Protein 4F3R (pdb70)

Foldseek 3Di:
DFEEEEEDQCLPPWPQSVVQCVVCVVVHQAYEYEHEPPVDPVVRQVLVCVVDPPPRYHYDYDDDDPLVVCVVVRGQEYEDEAQDPVRCVVVVVVQVNCVVPVSHHYDYDYRDDPLSPPDSVCVVQVVVPHQSPVIHPPSVSVVD/DAEEEEEDQPLPPKPQNVVQCVVCVVVHQAYEYEHEHPVHGVVRQVLVPVQDDDPRYHYYYHDPDPLVVCVVVRGQEYEDEDQDPVVCVVVVVVQCNCVVPVSHHYDYDYGDDVQSPPDSVCLVCLVVPHQCPVIHPPSSSVVSVD/DFEEEEEDQPLPPWVLNVVQCVVCVVVHQAYEYEHEHVVPVVRQVLVCVVPPDPRYHYDYDDDDPLVVCVVVRGQEYEDEALDPVSCVVVVVVQCNCVVPVSHHYDYDYRDPPQSPDDSVCVVCLVVPHQCPVIHDPSVSVVSD

B-factor: mean 43.05, std 13.88, range [17.51, 96.28]

CATH classification: 3.40.50.620

Secondary structure (DSSP, 8-state):
--EEEEEE--TT--HHHHHHHHHHGGG-SEEEEEE-----HHHHHHHHHHH---TTEEEEE--S-HHHHHHHTT--EEEEEE-SHHHHHHHHHHH--TTT-TT-EEEEEEPPGGGSS-----HHHHHTT---TTTS-HHHHHH-/--EEEEEE--TT--HHHHHHHHHHGGG-SEEEEEEPP---HHHHHHHHHHH---TTEEEEE--S-HHHHHHHTT--EEEEEE-SHHHHHHHHHHH--TTT-TT-EEEEEEPPTTTTT-----HHHHHTT---TTTS-HHHHHHHH-/--EEEEEE--TT--HHHHHHHHHHGGG-SEEEEEE----HHHHHHHHHHH---TTEEEEE--S-HHHHHHHTT--EEEEEE-SHHHHHHHHHHH--TTT-TT-EEEEEEPPTTTTT-----HHHHHTT---TTTS-HHHHHHH-

Solvent-accessible surface area: 24104 Å² total

Organism: Coxiella burnetii (strain RSA 493 / Nine Mile phase I) (NCBI:txid227377)

Nearest PDB structures (foldseek):
  4f3r-assembly3_C  TM=9.931E-01  e=5.057E-27  Coxiella burnetii RSA 493
  4f3r-assembly2_B  TM=9.962E-01  e=3.789E-26  Coxiella burnetii RSA 493
  3nd5-assembly1_B  TM=9.608E-01  e=3.684E-16  Enterococcus faecalis
  6g6v-assembly1_A  TM=9.566E-01  e=4.076E-15  Mycobacterium tuberculosis H37Rv
  6qmg-assembly1_A  TM=9.393E-01  e=3.606E-13  Mycobacterium tuberculosis H37Rv

InterPro domains:
  IPR001980 Phosphopantetheine adenylyltransferase [MF_00151] (3-158)
  IPR001980 Phosphopantetheine adenylyltransferase [PR01020] (3-21)
  IPR001980 Phosphopantetheine adenylyltransferase [PR01020] (21-42)
  IPR001980 Phosphopantetheine adenylyltransferase [PR01020] (85-101)
  IPR001980 Phosphopantetheine adenylyltransferase [PR01020] (112-134)
  IPR001980 Phosphopantetheine adenylyltransferase [TIGR01510] (4-156)
  IPR001980 Phosphopantetheine adenylyltransferase [cd02163] (4-155)
  IPR004821 Cytidyltransferase-like domain [PF01467] (6-133)
  IPR004821 Cytidyltransferase-like domain [TIGR00125] (4-60)
  IPR014729 Rossmann-like alpha/beta/alpha sandwich fold [G3DSA:3.40.50.620] (1-159)

Sequence (434 aa):
KPIAIYPGTFDPLTNGHVDIIERALPLFNKIIVACCAPTLKLEERVNLIADVLTDERVEVLPLTGLLVDFAKTHQANFILRGLRAVSDFDYEFQLAHNYQLSPEIETIFLPAREGYSYVSGTVREIVTLGGDVSPFVPPLVARHLKPIAIYPGTFDPLTNGHVDIIERALPLFNKIIVACCAPTLKLEERVNLIADVLTDERVEVLPLTGLLVDFAKTHQANFILRGLRAVSDFDYEFQLAHNYQLSPEIETIFLPAREGYSYVSGTVREIVTLGGDVSPFVPPLVARHLQKKPIAIYPGTFDPLTNGHVDIIERALPLFNKIIVACCAPTKLEERVNLIADVLTDERVEVLPLTGLLVDFAKTHQANFILRGLRAVSDFDYEFQLAHNYQLSPEIETIFLPAREGYSYVSGTVREIVTLGGDVSPFVPPLVARHLQ

Structure (mmCIF, N/CA/C/O backbone):
data_4F3R
#
_entry.id   4F3R
#
_cell.length_a   103.965
_cell.length_b   103.965
_cell.length_c   89.862
_cell.angle_alpha   90.00
_cell.angle_beta   90.00
_cell.angle_gamma   120.00
#
_symmetry.space_group_name_H-M   'P 3 2 1'
#
loop_
_entity.id
_entity.type
_entity.pdbx_description
1 polymer 'Phosphopantetheine adenylyltransferase'
2 non-polymer 'CALCIUM ION'
3 water water
#
loop_
_atom_site.group_PDB
_atom_site.id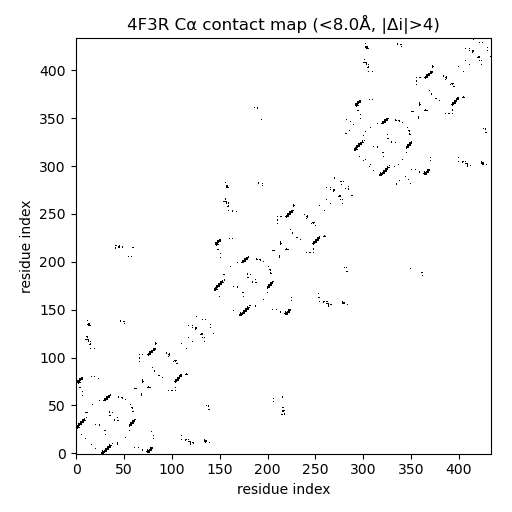
_atom_site.type_symbol
_atom_site.label_atom_id
_atom_site.label_alt_id
_atom_site.label_comp_id
_atom_site.label_asym_id
_atom_site.label_entity_id
_atom_site.label_seq_id
_atom_site.pdbx_PDB_ins_code
_atom_site.Cartn_x
_atom_site.Cartn_y
_atom_site.Cartn_z
_atom_site.occupancy
_atom_site.B_iso_or_equiv
_atom_site.auth_seq_id
_atom_site.auth_comp_id
_atom_site.auth_asym_id
_atom_site.auth_atom_id
_atom_site.pdbx_PDB_model_num
ATOM 1 N N . LYS A 1 5 ? 21.483 9.896 5.367 1.00 52.32 2 LYS A N 1
ATOM 2 C CA . LYS A 1 5 ? 22.610 10.880 5.411 1.00 49.97 2 LYS A CA 1
ATOM 3 C C . LYS A 1 5 ? 23.570 10.585 6.580 1.00 47.56 2 LYS A C 1
ATOM 4 O O . LYS A 1 5 ? 23.162 10.034 7.604 1.00 49.40 2 LYS A O 1
ATOM 10 N N . PRO A 1 6 ? 24.847 10.941 6.426 1.00 44.64 3 PRO A N 1
ATOM 11 C CA . PRO A 1 6 ? 25.802 10.713 7.504 1.00 42.81 3 PRO A CA 1
ATOM 12 C C . PRO A 1 6 ? 25.702 11.745 8.626 1.00 40.35 3 PRO A C 1
ATOM 13 O O . PRO A 1 6 ? 24.896 12.676 8.560 1.00 39.77 3 PRO A O 1
ATOM 17 N N . ILE A 1 7 ? 26.509 11.545 9.658 1.00 38.97 4 ILE A N 1
ATOM 18 C CA . ILE A 1 7 ? 26.577 12.452 10.796 1.00 37.29 4 ILE A CA 1
ATOM 19 C C . ILE A 1 7 ? 27.975 13.046 10.857 1.00 34.92 4 ILE A C 1
ATOM 20 O O . ILE A 1 7 ? 28.961 12.338 10.643 1.00 34.18 4 ILE A O 1
ATOM 25 N N . ALA A 1 8 ? 28.050 14.338 11.163 1.00 33.28 5 ALA A N 1
ATOM 26 C CA . ALA A 1 8 ? 29.326 15.037 11.237 1.00 32.27 5 ALA A CA 1
ATOM 27 C C . ALA A 1 8 ? 29.572 15.562 12.636 1.00 31.97 5 ALA A C 1
ATOM 28 O O . ALA A 1 8 ? 28.621 15.851 13.370 1.00 32.37 5 ALA A O 1
ATOM 30 N N . ILE A 1 9 ? 30.849 15.654 13.002 1.00 31.22 6 ILE A N 1
ATOM 31 C CA . ILE A 1 9 ? 31.264 16.334 14.215 1.00 31.16 6 ILE A CA 1
ATOM 32 C C . ILE A 1 9 ? 31.896 17.660 13.806 1.00 29.92 6 ILE A C 1
ATOM 33 O O . ILE A 1 9 ? 32.749 17.690 12.923 1.00 29.50 6 ILE A O 1
ATOM 38 N N . TYR A 1 10 ? 31.485 18.739 14.456 1.00 29.48 7 TYR A N 1
ATOM 39 C CA . TYR A 1 10 ? 32.063 20.047 14.235 1.00 28.97 7 TYR A CA 1
ATOM 40 C C . TYR A 1 10 ? 32.746 20.445 15.534 1.00 29.42 7 TYR A C 1
ATOM 41 O O . TYR A 1 10 ? 32.095 20.935 16.461 1.00 29.17 7 TYR A O 1
ATOM 50 N N . PRO A 1 11 ? 34.058 20.195 15.625 1.00 29.70 8 PRO A N 1
ATOM 51 C CA . PRO A 1 11 ? 34.777 20.476 16.851 1.00 30.53 8 PRO A CA 1
ATOM 52 C C . PRO A 1 11 ? 35.354 21.870 16.839 1.00 30.80 8 PRO A C 1
ATOM 53 O O . PRO A 1 11 ? 35.599 22.439 15.767 1.00 30.92 8 PRO A O 1
ATOM 57 N N . GLY A 1 12 ? 35.575 22.405 18.029 1.00 31.22 9 GLY A N 1
ATOM 58 C CA . GLY A 1 12 ? 36.191 23.710 18.185 1.00 31.55 9 GLY A CA 1
ATOM 59 C C . GLY A 1 12 ? 36.212 24.063 19.650 1.00 32.41 9 GLY A C 1
ATOM 60 O O . GLY A 1 12 ? 35.711 23.302 20.467 1.00 33.11 9 GLY A O 1
ATOM 61 N N . THR A 1 13 ? 36.815 25.198 19.981 1.00 33.22 10 THR A N 1
ATOM 62 C CA . THR A 1 13 ? 36.759 25.740 21.330 1.00 34.32 10 THR A CA 1
ATOM 63 C C . THR A 1 13 ? 35.549 26.685 21.497 1.00 33.94 10 THR A C 1
ATOM 64 O O . THR A 1 13 ? 34.994 26.803 22.591 1.00 34.78 10 THR A O 1
ATOM 68 N N . PHE A 1 14 ? 35.162 27.361 20.417 1.00 33.00 11 PHE A N 1
ATOM 69 C CA . PHE A 1 14 ? 34.002 28.244 20.415 1.00 33.15 11 PHE A CA 1
ATOM 70 C C . PHE A 1 14 ? 34.047 29.185 21.592 1.00 34.99 11 PHE A C 1
ATOM 71 O O . PHE A 1 14 ? 33.135 29.244 22.401 1.00 35.58 11 PHE A O 1
ATOM 79 N N . ASP A 1 15 ? 35.146 29.917 21.661 1.00 36.51 12 ASP A N 1
ATOM 80 C CA . ASP A 1 15 ? 35.505 30.713 22.805 1.00 38.70 12 ASP A CA 1
ATOM 81 C C . ASP A 1 15 ? 35.920 32.079 22.298 1.00 39.38 12 ASP A C 1
ATOM 82 O O . ASP A 1 15 ? 37.097 32.413 22.311 1.00 41.08 12 ASP A O 1
ATOM 87 N N . PRO A 1 16 ? 34.959 32.882 21.830 1.00 38.50 13 PRO A N 1
ATOM 88 C CA . PRO A 1 16 ? 33.528 32.682 21.765 1.00 36.98 13 PRO A CA 1
ATOM 89 C C . PRO A 1 16 ? 33.053 32.112 20.441 1.00 34.37 13 PRO A C 1
ATOM 90 O O . PRO A 1 16 ? 33.814 32.052 19.487 1.00 34.16 13 PRO A O 1
ATOM 94 N N . LEU A 1 17 ? 31.805 31.660 20.418 1.00 32.62 14 LEU A N 1
ATOM 95 C CA . LEU A 1 17 ? 31.112 31.318 19.192 1.00 31.10 14 LEU A CA 1
ATOM 96 C C . LEU A 1 17 ? 30.934 32.578 18.356 1.00 31.76 14 LEU A C 1
ATOM 97 O O . LEU A 1 17 ? 30.473 33.594 18.864 1.00 33.77 14 LEU A O 1
ATOM 102 N N . THR A 1 18 ? 31.326 32.510 17.087 1.00 30.93 15 THR A N 1
ATOM 103 C CA . THR A 1 18 ? 31.262 33.640 16.170 1.00 31.55 15 THR A CA 1
ATOM 104 C C . THR A 1 18 ? 30.214 33.370 15.125 1.00 30.94 15 THR A C 1
ATOM 105 O O . THR A 1 18 ? 29.738 32.253 14.977 1.00 29.69 15 THR A O 1
ATOM 109 N N . ASN A 1 19 ? 29.880 34.409 14.385 1.00 32.50 16 ASN A N 1
ATOM 110 C CA . ASN A 1 19 ? 28.993 34.287 13.243 1.00 32.83 16 ASN A CA 1
ATOM 111 C C . ASN A 1 19 ? 29.549 33.329 12.197 1.00 31.57 16 ASN A C 1
ATOM 112 O O . ASN A 1 19 ? 28.796 32.659 11.489 1.00 31.13 16 ASN A O 1
ATOM 117 N N . GLY A 1 20 ? 30.868 33.277 12.116 1.00 31.52 17 GLY A N 1
ATOM 118 C CA . GLY A 1 20 ? 31.564 32.397 11.192 1.00 30.95 17 GLY A CA 1
ATOM 119 C C . GLY A 1 20 ? 31.351 30.938 11.503 1.00 29.17 17 GLY A C 1
ATOM 120 O O . GLY A 1 20 ? 31.164 30.157 10.593 1.00 27.98 17 GLY A O 1
ATOM 121 N N . HIS A 1 21 ? 31.365 30.578 12.787 1.00 29.18 18 HIS A N 1
ATOM 122 C CA . HIS A 1 21 ? 31.062 29.200 13.202 1.00 28.53 18 HIS A CA 1
ATOM 123 C C . HIS A 1 21 ? 29.631 28.811 12.840 1.00 28.35 18 HIS A C 1
ATOM 124 O O . HIS A 1 21 ? 29.385 27.751 12.285 1.00 27.37 18 HIS A O 1
ATOM 131 N N . VAL A 1 22 ? 28.690 29.696 13.123 1.00 29.53 19 VAL A N 1
ATOM 132 C CA . VAL A 1 22 ? 27.299 29.438 12.815 1.00 29.99 19 VAL A CA 1
ATOM 133 C C . VAL A 1 22 ? 27.123 29.247 11.309 1.00 30.26 19 VAL A C 1
ATOM 134 O O . VAL A 1 22 ? 26.424 28.343 10.875 1.00 30.27 19 VAL A O 1
ATOM 138 N N . ASP A 1 23 ? 27.792 30.081 10.522 1.00 30.61 20 ASP A N 1
ATOM 139 C CA . ASP A 1 23 ? 27.664 30.043 9.079 1.00 31.15 20 ASP A CA 1
ATOM 140 C C . ASP A 1 23 ? 28.137 28.706 8.510 1.00 30.10 20 ASP A C 1
ATOM 141 O O . ASP A 1 23 ? 27.527 28.179 7.571 1.00 30.26 20 ASP A O 1
ATOM 146 N N . ILE A 1 24 ? 29.225 28.182 9.064 1.00 28.85 21 ILE A N 1
ATOM 147 C CA . ILE A 1 24 ? 29.781 26.923 8.604 1.00 28.38 21 ILE A CA 1
ATOM 148 C C . ILE A 1 24 ? 28.786 25.802 8.878 1.00 28.73 21 ILE A C 1
ATOM 149 O O . ILE A 1 24 ? 28.540 24.965 8.009 1.00 29.19 21 ILE A O 1
ATOM 154 N N . ILE A 1 25 ? 28.200 25.810 10.073 1.00 29.26 22 ILE A N 1
ATOM 155 C CA . ILE A 1 25 ? 27.214 24.808 10.462 1.00 29.77 22 ILE A CA 1
ATOM 156 C C . ILE A 1 25 ? 25.992 24.856 9.549 1.00 31.23 22 ILE A C 1
ATOM 157 O O . ILE A 1 25 ? 25.564 23.835 9.037 1.00 32.18 22 ILE A O 1
ATOM 162 N N . GLU A 1 26 ? 25.449 26.043 9.324 1.00 32.50 23 GLU A N 1
ATOM 163 C CA . GLU A 1 26 ? 24.236 26.189 8.520 1.00 34.40 23 GLU A CA 1
ATOM 164 C C . GLU A 1 26 ? 24.468 25.729 7.092 1.00 34.15 23 GLU A C 1
ATOM 165 O O . GLU A 1 26 ? 23.608 25.087 6.480 1.00 34.97 23 GLU A O 1
ATOM 171 N N . ARG A 1 27 ? 25.637 26.080 6.561 1.00 32.34 24 ARG A N 1
ATOM 172 C CA . ARG A 1 27 ? 25.997 25.704 5.214 1.00 31.99 24 ARG A CA 1
ATOM 173 C C . ARG A 1 27 ? 26.240 24.200 5.054 1.00 30.84 24 ARG A C 1
ATOM 174 O O . ARG A 1 27 ? 26.060 23.667 3.974 1.00 31.92 24 ARG A O 1
ATOM 182 N N . ALA A 1 28 ? 26.632 23.515 6.120 1.00 29.58 25 ALA A N 1
ATOM 183 C CA . ALA A 1 28 ? 26.962 22.088 6.027 1.00 28.78 25 ALA A CA 1
ATOM 184 C C . ALA A 1 28 ? 25.765 21.194 6.271 1.00 29.60 25 ALA A C 1
ATOM 185 O O . ALA A 1 28 ? 25.764 20.040 5.873 1.00 29.64 25 ALA A O 1
ATOM 187 N N . LEU A 1 29 ? 24.749 21.733 6.928 1.00 30.81 26 LEU A N 1
ATOM 188 C CA . LEU A 1 29 ? 23.598 20.940 7.366 1.00 32.55 26 LEU A CA 1
ATOM 189 C C . LEU A 1 29 ? 22.931 20.121 6.265 1.00 34.54 26 LEU A C 1
ATOM 190 O O . LEU A 1 29 ? 22.562 18.975 6.502 1.00 35.46 26 LEU A O 1
ATOM 195 N N . PRO A 1 30 ? 22.797 20.679 5.050 1.00 35.65 27 PRO 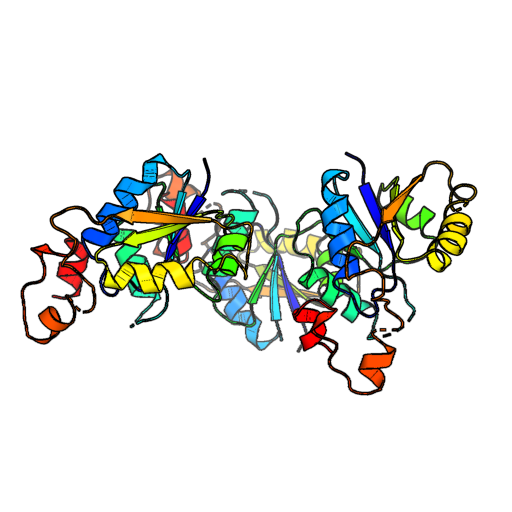A N 1
ATOM 196 C CA . PRO A 1 30 ? 22.123 19.879 4.019 1.00 37.90 27 PRO A CA 1
ATOM 197 C C . PRO A 1 30 ? 22.797 18.548 3.683 1.00 37.38 27 PRO A C 1
ATOM 198 O O . PRO A 1 30 ? 22.164 17.687 3.086 1.00 39.96 27 PRO A O 1
ATOM 202 N N . LEU A 1 31 ? 24.054 18.380 4.069 1.00 35.54 28 LEU A N 1
ATOM 203 C CA . LEU A 1 31 ? 24.801 17.156 3.778 1.00 35.64 28 LEU A CA 1
ATOM 204 C C . LEU A 1 31 ? 24.662 16.080 4.847 1.00 35.71 28 LEU A C 1
ATOM 205 O O . LEU A 1 31 ? 25.037 14.929 4.607 1.00 36.34 28 LEU A O 1
ATOM 210 N N . PHE A 1 32 ? 24.162 16.450 6.026 1.00 35.31 29 PHE A N 1
ATOM 211 C CA . PHE A 1 32 ? 24.217 15.563 7.187 1.00 35.54 29 PHE A CA 1
ATOM 212 C C . PHE A 1 32 ? 22.878 15.384 7.857 1.00 37.49 29 PHE A C 1
ATOM 213 O O . PHE A 1 32 ? 22.079 16.293 7.903 1.00 38.22 29 PHE A O 1
ATOM 221 N N . ASN A 1 33 ? 22.636 14.195 8.384 1.00 39.92 30 ASN A N 1
ATOM 222 C CA . ASN A 1 33 ? 21.426 13.957 9.170 1.00 42.47 30 ASN A CA 1
ATOM 223 C C . ASN A 1 33 ? 21.496 14.748 10.463 1.00 40.96 30 ASN A C 1
ATOM 224 O O . ASN A 1 33 ? 20.492 15.227 10.964 1.00 42.11 30 ASN A O 1
ATOM 229 N N . LYS A 1 34 ? 22.707 14.887 10.986 1.00 39.11 31 LYS A N 1
ATOM 230 C CA . LYS A 1 34 ? 22.935 15.556 12.249 1.00 38.23 31 LYS A CA 1
ATOM 231 C C . LYS A 1 34 ? 24.337 16.134 12.254 1.00 35.40 31 LYS A C 1
ATOM 232 O O . LYS A 1 34 ? 25.242 15.550 11.664 1.00 34.56 31 LYS A O 1
ATOM 238 N N . ILE A 1 35 ? 24.501 17.296 12.882 1.00 34.13 32 ILE A N 1
ATOM 239 C CA . ILE A 1 35 ? 25.824 17.842 13.193 1.00 32.23 32 ILE A CA 1
ATOM 240 C C . ILE A 1 35 ? 25.975 17.967 14.714 1.00 32.16 32 ILE A C 1
ATOM 241 O O . ILE A 1 35 ? 25.148 18.579 15.382 1.00 33.38 32 ILE A O 1
ATOM 246 N N . ILE A 1 36 ? 27.027 17.371 15.252 1.00 31.39 33 ILE A N 1
ATOM 247 C CA . ILE A 1 36 ? 27.302 17.430 16.665 1.00 31.61 33 ILE A CA 1
ATOM 248 C C . ILE A 1 36 ? 28.420 18.440 16.863 1.00 30.60 33 ILE A C 1
ATOM 249 O O . ILE A 1 36 ? 29.536 18.245 16.361 1.00 29.72 33 ILE A O 1
ATOM 254 N N . VAL A 1 37 ? 28.114 19.535 17.554 1.00 30.44 34 VAL A N 1
ATOM 255 C CA . VAL A 1 37 ? 29.100 20.575 17.784 1.00 29.66 34 VAL A CA 1
ATOM 256 C C . VAL A 1 37 ? 29.841 20.196 19.046 1.00 30.68 34 VAL A C 1
ATOM 257 O O . VAL A 1 37 ? 29.241 20.139 20.116 1.00 31.99 34 VAL A O 1
ATOM 261 N N . ALA A 1 38 ? 31.126 19.876 18.908 1.00 30.30 35 ALA A N 1
ATOM 262 C CA . ALA A 1 38 ? 31.911 19.339 20.015 1.00 31.68 35 ALA A CA 1
ATOM 263 C C . ALA A 1 38 ? 32.804 20.444 20.548 1.00 32.28 35 ALA A C 1
ATOM 264 O O . ALA A 1 38 ? 33.656 20.955 19.824 1.00 31.89 35 ALA A O 1
ATOM 266 N N . CYS A 1 39 ? 32.566 20.843 21.798 1.00 33.78 36 CYS A N 1
ATOM 267 C CA A CYS A 1 39 ? 33.290 21.958 22.401 0.50 34.46 36 CYS A CA 1
ATOM 268 C CA B CYS A 1 39 ? 33.285 21.953 22.427 0.50 34.61 36 CYS A CA 1
ATOM 269 C C . CYS A 1 39 ? 34.458 21.433 23.236 1.00 36.14 36 CYS A C 1
ATOM 270 O O . CYS A 1 39 ? 34.257 20.777 24.248 1.00 37.28 36 CYS A O 1
ATOM 275 N N . ALA A 1 40 ? 35.673 21.728 22.785 1.00 36.70 37 ALA A N 1
ATOM 276 C CA . ALA A 1 40 ? 36.889 21.327 23.476 1.00 39.08 37 ALA A CA 1
ATOM 277 C C . ALA A 1 40 ? 37.185 22.308 24.608 1.00 41.37 37 ALA A C 1
ATOM 278 O O . ALA A 1 40 ? 36.793 23.458 24.534 1.00 41.46 37 ALA A O 1
ATOM 280 N N . PRO A 1 41 ? 37.894 21.867 25.650 1.00 44.76 38 PRO A N 1
ATOM 281 C CA . PRO A 1 41 ? 38.294 22.807 26.686 1.00 47.64 38 PRO A CA 1
ATOM 282 C C . PRO A 1 41 ? 39.430 23.729 26.211 1.00 48.96 38 PRO A C 1
ATOM 283 O O . PRO A 1 41 ? 40.103 23.432 25.229 1.00 48.08 38 PRO A O 1
ATOM 287 N N . THR A 1 42 ? 39.603 24.861 26.880 1.00 51.80 39 THR A N 1
ATOM 288 C CA . THR A 1 42 ? 40.713 25.773 26.583 1.00 54.12 39 THR A CA 1
ATOM 289 C C . THR A 1 42 ? 41.852 25.536 27.585 1.00 57.44 39 THR A C 1
ATOM 290 O O . THR A 1 42 ? 42.907 24.993 27.237 1.00 58.95 39 THR A O 1
ATOM 294 N N . LEU A 1 49 ? 32.850 31.855 30.350 1.00 58.52 46 LEU A N 1
ATOM 295 C CA . LEU A 1 49 ? 34.148 31.324 29.927 1.00 57.69 46 LEU A CA 1
ATOM 296 C C . LEU A 1 49 ? 34.171 29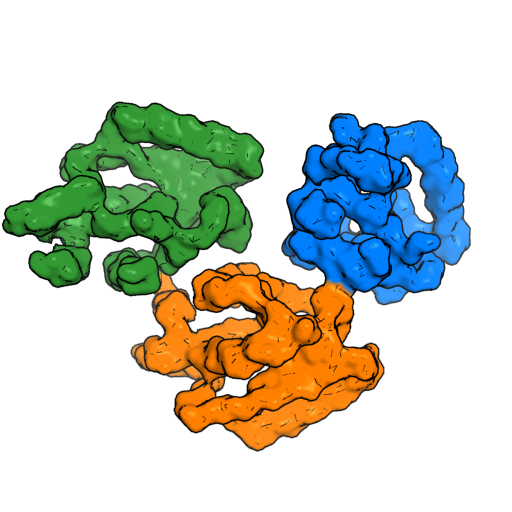.807 30.089 1.00 55.83 46 LEU A C 1
ATOM 297 O O . LEU A 1 49 ? 34.666 29.094 29.214 1.00 54.17 46 LEU A O 1
ATOM 302 N N . LYS A 1 50 ? 33.610 29.330 31.201 1.00 56.45 47 LYS A N 1
ATOM 303 C CA . LYS A 1 50 ? 33.617 27.905 31.567 1.00 55.45 47 LYS A CA 1
ATOM 304 C C . LYS A 1 50 ? 33.029 27.028 30.458 1.00 51.06 47 LYS A C 1
ATOM 305 O O . LYS A 1 50 ? 32.110 27.447 29.760 1.00 49.64 47 LYS A O 1
ATOM 311 N N . LEU A 1 51 ? 33.572 25.823 30.298 1.00 48.77 48 LEU A N 1
ATOM 312 C CA . LEU A 1 51 ? 33.094 24.857 29.298 1.00 45.54 48 LEU A CA 1
ATOM 313 C C . LEU A 1 51 ? 31.566 24.682 29.290 1.00 44.41 48 LEU A C 1
ATOM 314 O O . LEU A 1 51 ? 30.929 24.812 28.251 1.00 41.62 48 LEU A O 1
ATOM 319 N N . GLU A 1 52 ? 30.981 24.398 30.449 1.00 46.11 49 GLU A N 1
ATOM 320 C CA . GLU A 1 52 ? 29.537 24.148 30.520 1.00 46.40 49 GLU A CA 1
ATOM 321 C C . GLU A 1 52 ? 28.723 25.387 30.125 1.00 45.19 49 GLU A C 1
ATOM 322 O O . GLU A 1 52 ? 27.715 25.274 29.434 1.00 43.32 49 GLU A O 1
ATOM 328 N N . GLU A 1 53 ? 29.172 26.562 30.564 1.00 46.14 50 GLU A N 1
ATOM 329 C CA . GLU A 1 53 ? 28.572 27.831 30.150 1.00 45.95 50 GLU A CA 1
ATOM 330 C C . GLU A 1 53 ? 28.644 27.981 28.642 1.00 42.40 50 GLU A C 1
ATOM 331 O O . GLU A 1 53 ? 27.674 28.391 28.010 1.00 41.52 50 GLU A O 1
ATOM 337 N N . ARG A 1 54 ? 29.786 27.630 28.054 1.00 40.65 51 ARG A N 1
ATOM 338 C CA . ARG A 1 54 ? 29.958 27.790 26.609 1.00 38.17 51 ARG A CA 1
ATOM 339 C C . ARG A 1 54 ? 29.065 26.852 25.825 1.00 36.09 51 ARG A C 1
ATOM 340 O O . ARG A 1 54 ? 28.480 27.254 24.816 1.00 34.99 51 ARG A O 1
ATOM 348 N N . VAL A 1 55 ? 28.969 25.607 26.291 1.00 35.45 52 VAL A N 1
ATOM 349 C CA . VAL A 1 55 ? 28.096 24.599 25.684 1.00 33.97 52 VAL A CA 1
ATOM 350 C C . VAL A 1 55 ? 26.626 25.023 25.759 1.00 34.44 52 VAL A C 1
ATOM 351 O O . VAL A 1 55 ? 25.886 24.875 24.794 1.00 32.91 52 VAL A O 1
ATOM 355 N N . ASN A 1 56 ? 26.210 25.548 26.903 1.00 36.67 53 ASN A N 1
ATOM 356 C CA . ASN A 1 56 ? 24.845 26.087 27.055 1.00 38.33 53 ASN A CA 1
ATOM 357 C C . ASN A 1 56 ? 24.578 27.215 26.042 1.00 38.29 53 ASN A C 1
ATOM 358 O O . ASN A 1 56 ? 23.555 27.231 25.359 1.00 38.23 53 ASN A O 1
ATOM 363 N N . LEU A 1 57 ? 25.544 28.120 25.923 1.00 38.87 54 LEU A N 1
ATOM 364 C CA . LEU A 1 57 ? 25.415 29.303 25.084 1.00 39.19 54 LEU A CA 1
ATOM 365 C C . LEU A 1 57 ? 25.281 28.906 23.630 1.00 37.52 54 LEU A C 1
ATOM 366 O O . LEU A 1 57 ? 24.434 29.423 22.910 1.00 38.43 54 LEU A O 1
ATOM 371 N N . ILE A 1 58 ? 26.092 27.952 23.200 1.00 36.32 55 ILE A N 1
ATOM 372 C CA . ILE A 1 58 ? 25.989 27.436 21.852 1.00 34.79 55 ILE A CA 1
ATOM 373 C C . ILE A 1 58 ? 24.637 26.773 21.613 1.00 35.12 55 ILE A C 1
ATOM 374 O O . ILE A 1 58 ? 24.008 27.015 20.599 1.00 35.53 55 ILE A O 1
ATOM 379 N N . ALA A 1 59 ? 24.189 25.937 22.539 1.00 36.14 56 ALA A N 1
ATOM 380 C CA . ALA A 1 59 ? 22.905 25.263 22.385 1.00 37.11 56 ALA A CA 1
ATOM 381 C C . ALA A 1 59 ? 21.747 26.260 22.236 1.00 38.47 56 ALA A C 1
ATOM 382 O O . ALA A 1 59 ? 20.823 25.998 21.501 1.00 38.24 56 ALA A O 1
ATOM 384 N N . ASP A 1 60 ? 21.808 27.391 22.935 1.00 39.97 57 ASP A N 1
ATOM 385 C CA . ASP A 1 60 ? 20.751 28.402 22.853 1.00 42.38 57 ASP A CA 1
ATOM 386 C C . ASP A 1 60 ? 20.755 29.112 21.488 1.00 41.91 57 ASP A C 1
ATOM 387 O O . ASP A 1 60 ? 19.697 29.463 20.966 1.00 43.15 57 ASP A O 1
ATOM 392 N N . VAL A 1 61 ? 21.937 29.292 20.902 1.00 40.26 58 VAL A N 1
ATOM 393 C CA . VAL A 1 61 ? 22.051 29.946 19.601 1.00 39.97 58 VAL A CA 1
ATOM 394 C C . VAL A 1 61 ? 21.613 29.023 18.471 1.00 39.89 58 VAL A C 1
ATOM 395 O O . VAL A 1 61 ? 20.903 29.437 17.561 1.00 40.20 58 VAL A O 1
ATOM 399 N N . LEU A 1 62 ? 22.021 27.762 18.542 1.00 39.67 59 LEU A N 1
ATOM 400 C CA . LEU A 1 62 ? 21.823 26.839 17.438 1.00 39.80 59 LEU A CA 1
ATOM 401 C C . LEU A 1 62 ? 20.559 26.034 17.631 1.00 41.96 59 LEU A C 1
ATOM 402 O O . LEU A 1 62 ? 20.605 24.926 18.157 1.00 42.64 59 LEU A O 1
ATOM 407 N N . THR A 1 63 ? 19.437 26.594 17.182 1.00 44.35 60 THR A N 1
ATOM 408 C CA . THR A 1 63 ? 18.112 26.012 17.392 1.00 46.70 60 THR A CA 1
ATOM 409 C C . THR A 1 63 ? 17.676 24.948 16.386 1.00 47.11 60 THR A C 1
ATOM 410 O O . THR A 1 63 ? 16.660 24.304 16.611 1.00 49.28 60 THR A O 1
ATOM 414 N N . ASP A 1 64 ? 18.401 24.774 15.282 1.00 45.53 61 ASP A N 1
ATOM 415 C CA . ASP A 1 64 ? 18.061 23.723 14.310 1.00 46.08 61 ASP A CA 1
ATOM 416 C C . ASP A 1 64 ? 18.116 22.330 14.950 1.00 46.43 61 ASP A C 1
ATOM 417 O O . ASP A 1 64 ? 19.121 21.963 15.571 1.00 44.27 61 ASP A O 1
ATOM 422 N N . GLU A 1 65 ? 17.041 21.559 14.784 1.00 48.64 62 GLU A N 1
ATOM 423 C CA . GLU A 1 65 ? 16.902 20.253 15.451 1.00 49.99 62 GLU A CA 1
ATOM 424 C C . GLU A 1 65 ? 17.983 19.242 15.044 1.00 47.57 62 GLU A C 1
ATOM 425 O O . GLU A 1 65 ? 18.240 18.284 15.768 1.00 47.63 62 GLU A O 1
ATOM 431 N N . ARG A 1 66 ? 18.613 19.457 13.890 1.00 45.39 63 ARG A N 1
ATOM 432 C CA . ARG A 1 66 ? 19.710 18.596 13.448 1.00 43.54 63 ARG A CA 1
ATOM 433 C C . ARG A 1 66 ? 21.039 18.885 14.143 1.00 40.88 63 ARG A C 1
ATOM 434 O O . ARG A 1 66 ? 22.028 18.217 13.875 1.00 39.58 63 ARG A O 1
ATOM 442 N N . VAL A 1 67 ? 21.072 19.887 15.015 1.00 40.46 64 VAL A N 1
ATOM 443 C CA . VAL A 1 67 ? 22.285 20.238 15.739 1.00 38.86 64 VAL A CA 1
ATOM 444 C C . VAL A 1 67 ? 22.206 19.819 17.206 1.00 39.96 64 VAL A C 1
ATOM 445 O O . VAL A 1 67 ? 21.243 20.117 17.879 1.00 41.91 64 VAL A O 1
ATOM 449 N N . GLU A 1 68 ? 23.234 19.117 17.673 1.00 39.82 65 GLU A N 1
ATOM 450 C CA . GLU A 1 68 ? 23.406 18.749 19.076 1.00 40.90 65 GLU A CA 1
ATOM 451 C C . GLU A 1 68 ? 24.739 19.372 19.537 1.00 38.82 65 GLU A C 1
ATOM 452 O O . GLU A 1 68 ? 25.722 19.308 18.815 1.00 37.74 65 GLU A O 1
ATOM 458 N N . VAL A 1 69 ? 24.760 19.997 20.710 1.00 38.69 66 VAL A N 1
ATOM 459 C CA . VAL A 1 69 ? 25.985 20.548 21.279 1.00 37.59 66 VAL A CA 1
ATOM 460 C C . VAL A 1 69 ? 26.409 19.675 22.446 1.00 38.63 66 VAL A C 1
ATOM 461 O O . VAL A 1 69 ? 25.587 19.368 23.313 1.00 40.76 66 VAL A O 1
ATOM 465 N N . LEU A 1 70 ? 27.673 19.261 22.459 1.00 37.43 67 LEU A N 1
ATOM 466 C CA . LEU A 1 70 ? 28.220 18.469 23.552 1.00 38.77 67 LEU A CA 1
ATOM 467 C C . LEU A 1 70 ? 29.668 18.866 23.865 1.00 38.50 67 LEU A C 1
ATOM 468 O O . LEU A 1 70 ? 30.360 19.412 23.009 1.00 36.26 67 LEU A O 1
ATOM 473 N N . PRO A 1 71 ? 30.134 18.583 25.094 1.00 40.16 68 PRO A N 1
ATOM 474 C CA . PRO A 1 71 ? 31.548 18.791 25.392 1.00 40.73 68 PRO A CA 1
ATOM 475 C C . PRO A 1 71 ? 32.425 17.692 24.783 1.00 40.94 68 PRO A C 1
ATOM 476 O O . PRO A 1 71 ? 32.071 16.522 24.859 1.00 41.38 68 PRO A O 1
ATOM 480 N N . LEU A 1 72 ? 33.543 18.077 24.166 1.00 40.86 69 LEU A N 1
ATOM 481 C CA . LEU A 1 72 ? 34.478 17.105 23.597 1.00 41.97 69 LEU A CA 1
ATOM 482 C C . LEU A 1 72 ? 35.415 16.589 24.671 1.00 44.77 69 LEU A C 1
ATOM 483 O O . LEU A 1 72 ? 36.203 17.356 25.231 1.00 45.51 69 LEU A O 1
ATOM 488 N N . THR A 1 73 ? 35.306 15.294 24.964 1.00 47.07 70 THR A N 1
ATOM 489 C CA . THR A 1 73 ? 36.288 14.581 25.775 1.00 49.95 70 THR A CA 1
ATOM 490 C C . THR A 1 73 ? 37.031 13.571 24.908 1.00 49.73 70 THR A C 1
ATOM 491 O O . THR A 1 73 ? 36.460 13.000 23.969 1.00 48.81 70 THR A O 1
ATOM 495 N N . GLY A 1 74 ? 38.303 13.350 25.236 1.00 50.93 71 GLY A N 1
ATOM 496 C CA . GLY A 1 74 ? 39.119 12.330 24.572 1.00 51.13 71 GLY A CA 1
ATOM 497 C C . GLY A 1 74 ? 39.524 12.714 23.166 1.00 48.26 71 GLY A C 1
ATOM 498 O O . GLY A 1 74 ? 39.384 13.871 22.772 1.00 46.23 71 GLY A O 1
ATOM 499 N N . LEU A 1 75 ? 40.025 11.736 22.413 1.00 48.18 72 LEU A N 1
ATOM 500 C CA . LEU A 1 75 ? 40.339 11.931 21.005 1.00 46.04 72 LEU A CA 1
ATOM 501 C C . LEU A 1 75 ? 39.079 12.228 20.217 1.00 43.62 72 LEU A C 1
ATOM 502 O O . LEU A 1 75 ? 38.018 11.680 20.491 1.00 44.07 72 LEU A O 1
ATOM 507 N N . LEU A 1 76 ? 39.219 13.079 19.212 1.00 41.32 73 LEU A N 1
ATOM 508 C CA . LEU A 1 76 ? 38.108 13.458 18.374 1.00 39.37 73 LEU A CA 1
ATOM 509 C C . LEU A 1 76 ? 37.593 12.260 17.601 1.00 39.56 73 LEU A C 1
ATOM 510 O O . LEU A 1 76 ? 36.388 12.104 17.457 1.00 39.30 73 LEU A O 1
ATOM 515 N N . VAL A 1 77 ? 38.495 11.422 17.093 1.00 40.43 74 VAL A N 1
ATOM 516 C CA . VAL A 1 77 ? 38.070 10.269 16.290 1.00 40.77 74 VAL A CA 1
ATOM 517 C C . VAL A 1 77 ? 37.333 9.249 17.146 1.00 42.48 74 VAL A C 1
ATOM 518 O O . VAL A 1 77 ? 36.444 8.569 16.655 1.00 43.26 74 VAL A O 1
ATOM 522 N N . ASP A 1 78 ? 37.695 9.147 18.422 1.00 43.62 75 ASP A N 1
ATOM 523 C CA . ASP A 1 78 ? 36.966 8.283 19.359 1.00 45.53 75 ASP A CA 1
ATOM 524 C C . ASP A 1 78 ? 35.580 8.846 19.638 1.00 44.25 75 ASP A C 1
ATOM 525 O O . ASP A 1 78 ? 34.598 8.109 19.687 1.00 45.53 75 ASP A O 1
ATOM 530 N N . PHE A 1 79 ? 35.513 10.161 19.821 1.00 41.91 76 PHE A N 1
ATOM 531 C CA . PHE A 1 79 ? 34.245 10.842 20.063 1.00 40.68 76 PHE A CA 1
ATOM 532 C C . PHE A 1 79 ? 33.326 10.629 18.868 1.00 39.80 76 PHE A C 1
ATOM 533 O O . PHE A 1 79 ? 32.157 10.287 19.027 1.00 40.94 76 PHE A O 1
ATOM 541 N N . ALA A 1 80 ? 33.877 10.808 17.671 1.00 38.52 77 ALA A N 1
ATOM 542 C CA . ALA A 1 80 ? 33.149 10.582 16.431 1.00 38.14 77 ALA A CA 1
ATOM 543 C C . ALA A 1 80 ? 32.597 9.156 16.346 1.00 40.71 77 ALA A C 1
ATOM 544 O O . ALA A 1 80 ? 31.438 8.967 16.005 1.00 40.86 77 ALA A O 1
ATOM 546 N N . LYS A 1 81 ? 33.422 8.164 16.667 1.00 42.96 78 LYS A N 1
ATOM 547 C CA . LYS A 1 81 ? 32.974 6.768 16.664 1.00 46.16 78 LYS A CA 1
ATOM 548 C C . LYS A 1 81 ? 31.802 6.564 17.614 1.00 47.35 78 LYS A C 1
ATOM 549 O O . LYS A 1 81 ? 30.780 6.007 17.229 1.00 48.28 78 LYS A O 1
ATOM 555 N N . THR A 1 82 ? 31.965 7.040 18.845 1.00 47.46 79 THR A N 1
ATOM 556 C CA . THR A 1 82 ? 30.952 6.927 19.890 1.00 49.18 79 THR A CA 1
ATOM 557 C C . THR A 1 82 ? 29.609 7.514 19.471 1.00 48.31 79 THR A C 1
ATOM 558 O O . THR A 1 82 ? 28.553 6.970 19.815 1.00 50.56 79 THR A O 1
ATOM 562 N N . HIS A 1 83 ? 29.655 8.613 18.726 1.00 45.33 80 HIS A N 1
ATOM 563 C CA . HIS A 1 83 ? 28.451 9.309 18.311 1.00 44.95 80 HIS A CA 1
ATOM 564 C C . HIS A 1 83 ? 28.054 8.982 16.865 1.00 45.00 80 HIS A C 1
ATOM 565 O O . HIS A 1 83 ? 27.299 9.723 16.237 1.00 44.36 80 HIS A O 1
ATOM 572 N N . GLN A 1 84 ? 28.545 7.848 16.363 1.00 46.42 81 GLN A N 1
ATOM 573 C CA . GLN A 1 84 ? 28.180 7.328 15.056 1.00 47.28 81 GLN A CA 1
ATOM 574 C C . GLN A 1 84 ? 28.385 8.344 13.934 1.00 44.64 81 GLN A C 1
ATOM 575 O O . GLN A 1 84 ? 27.608 8.409 12.979 1.00 45.11 81 GLN A O 1
ATOM 581 N N . ALA A 1 85 ? 29.454 9.123 14.056 1.00 42.13 82 ALA A N 1
ATOM 582 C CA . ALA A 1 85 ? 29.779 10.168 13.103 1.00 39.83 82 ALA A CA 1
ATOM 583 C C . ALA A 1 85 ? 30.936 9.687 12.262 1.00 39.50 82 ALA A C 1
ATOM 584 O O . ALA A 1 85 ? 31.965 9.351 12.815 1.00 39.90 82 ALA A O 1
ATOM 586 N N . ASN A 1 86 ? 30.790 9.644 10.941 1.00 39.56 83 ASN A N 1
ATOM 587 C CA . ASN A 1 86 ? 31.943 9.326 10.081 1.00 39.72 83 ASN A CA 1
ATOM 588 C C . ASN A 1 86 ? 32.520 10.527 9.305 1.00 36.89 83 ASN A C 1
ATOM 589 O O . ASN A 1 86 ? 33.343 10.356 8.413 1.00 36.75 83 ASN A O 1
ATOM 594 N N . PHE A 1 87 ? 32.129 11.736 9.701 1.00 34.58 84 PHE A N 1
ATOM 595 C CA . PHE A 1 87 ? 32.679 12.955 9.122 1.00 32.51 84 PHE A CA 1
ATOM 596 C C . PHE A 1 87 ? 33.051 13.987 10.188 1.00 30.83 84 PHE A C 1
ATOM 597 O O . PHE A 1 87 ? 32.349 14.161 11.176 1.00 30.49 84 PHE A O 1
ATOM 605 N N . ILE A 1 88 ? 34.171 14.658 9.958 1.00 29.93 85 ILE A N 1
ATOM 606 C CA . ILE A 1 88 ? 34.608 15.789 10.749 1.00 29.10 85 ILE A CA 1
ATOM 607 C C . ILE A 1 88 ? 34.461 17.032 9.870 1.00 28.80 85 ILE A C 1
ATOM 608 O O . ILE A 1 88 ? 34.999 17.086 8.770 1.00 28.92 85 ILE A O 1
ATOM 613 N N . LEU A 1 89 ? 33.696 18.003 10.341 1.00 28.74 86 LEU A N 1
ATOM 614 C CA . LEU A 1 89 ? 33.484 19.240 9.616 1.00 28.96 86 LEU A CA 1
ATOM 615 C C . LEU A 1 89 ? 34.482 20.258 10.146 1.00 29.52 86 LEU A C 1
ATOM 616 O O . LEU A 1 89 ? 34.586 20.428 11.362 1.00 29.57 86 LEU A O 1
ATOM 621 N N . ARG A 1 90 ? 35.216 20.908 9.243 1.00 30.17 87 ARG A N 1
ATOM 622 C CA . ARG A 1 90 ? 36.103 22.020 9.601 1.00 31.08 87 ARG A CA 1
ATOM 623 C C . ARG A 1 90 ? 35.863 23.178 8.639 1.00 31.21 87 ARG A C 1
ATOM 624 O O . ARG A 1 90 ? 35.532 22.956 7.490 1.00 31.06 87 ARG A O 1
ATOM 632 N N . GLY A 1 91 ? 35.996 24.409 9.130 1.00 31.37 88 GLY A N 1
ATOM 633 C CA . GLY A 1 91 ? 35.983 25.588 8.277 1.00 32.32 88 GLY A CA 1
ATOM 634 C C . GLY A 1 91 ? 37.409 26.027 8.024 1.00 33.43 88 GLY A C 1
ATOM 635 O O . GLY A 1 91 ? 38.273 25.784 8.846 1.00 33.98 88 GLY A O 1
ATOM 636 N N . LEU A 1 92 ? 37.660 26.644 6.878 1.00 34.80 89 LEU A N 1
ATOM 637 C CA . LEU A 1 92 ? 38.970 27.170 6.536 1.00 36.75 89 LEU A CA 1
ATOM 638 C C . LEU A 1 92 ? 38.847 28.657 6.258 1.00 38.61 89 LEU A C 1
ATOM 639 O O . LEU A 1 92 ? 38.112 29.047 5.354 1.00 38.59 89 LEU A O 1
ATOM 644 N N . ARG A 1 93 ? 39.593 29.469 7.012 1.00 40.71 90 ARG A N 1
ATOM 645 C CA . ARG A 1 93 ? 39.580 30.935 6.878 1.00 43.13 90 ARG A CA 1
ATOM 646 C C . ARG A 1 93 ? 40.716 31.467 6.036 1.00 45.38 90 ARG A C 1
ATOM 647 O O . ARG A 1 93 ? 40.553 32.469 5.354 1.00 48.19 90 ARG A O 1
ATOM 655 N N . ALA A 1 94 ? 41.881 30.834 6.116 1.00 45.67 91 ALA A N 1
ATOM 656 C CA . ALA A 1 94 ? 43.082 31.355 5.478 1.00 48.10 91 ALA A CA 1
ATOM 657 C C . ALA A 1 94 ? 44.091 30.262 5.204 1.00 48.36 91 ALA A C 1
ATOM 658 O O . ALA A 1 94 ? 43.985 29.155 5.724 1.00 46.03 91 ALA A O 1
ATOM 660 N N . VAL A 1 95 ? 45.077 30.597 4.385 1.00 51.32 92 VAL A N 1
ATOM 661 C CA . VAL A 1 95 ? 46.185 29.700 4.076 1.00 53.07 92 VAL A CA 1
ATOM 662 C C . VAL A 1 95 ? 46.872 29.149 5.337 1.00 53.28 92 VAL A C 1
ATOM 663 O O . VAL A 1 95 ? 47.322 28.005 5.346 1.00 52.84 92 VAL A O 1
ATOM 667 N N . SER A 1 96 ? 46.954 29.962 6.388 1.00 54.69 93 SER A N 1
ATOM 668 C CA . SER A 1 96 ? 47.564 29.536 7.648 1.00 55.42 93 SER A CA 1
ATOM 669 C C . SER A 1 96 ? 46.737 28.440 8.343 1.00 52.86 93 SER A C 1
ATOM 670 O O . SER A 1 96 ? 47.303 27.527 8.942 1.00 53.19 93 SER A O 1
ATOM 673 N N . ASP A 1 97 ? 45.413 28.534 8.273 1.00 51.24 94 ASP A N 1
ATOM 674 C CA . ASP A 1 97 ? 44.551 27.443 8.729 1.00 49.45 94 ASP A CA 1
ATOM 675 C C . ASP A 1 97 ? 44.885 26.155 8.000 1.00 48.56 94 ASP A C 1
ATOM 676 O O . ASP A 1 97 ? 45.064 25.109 8.620 1.00 47.82 94 ASP A O 1
ATOM 681 N N . PHE A 1 98 ? 44.930 26.241 6.672 1.00 48.73 95 PHE A N 1
ATOM 682 C CA . PHE A 1 98 ? 44.943 25.052 5.825 1.00 47.55 95 PHE A CA 1
ATOM 683 C C . PHE A 1 98 ? 46.077 24.126 6.197 1.00 47.54 95 PHE A C 1
ATOM 684 O O . PHE A 1 98 ? 45.894 22.926 6.279 1.00 46.46 95 PHE A O 1
ATOM 692 N N . ASP A 1 99 ? 47.239 24.684 6.458 1.00 49.23 96 ASP A N 1
ATOM 693 C CA . ASP A 1 99 ? 48.411 23.855 6.720 1.00 50.33 96 ASP A CA 1
ATOM 694 C C . ASP A 1 99 ? 48.191 22.978 7.953 1.00 48.22 96 ASP A C 1
ATOM 695 O O . ASP A 1 99 ? 48.464 21.786 7.929 1.00 48.19 96 ASP A O 1
ATOM 700 N N . TYR A 1 100 ? 47.680 23.572 9.020 1.00 46.87 97 TYR A N 1
ATOM 701 C CA . TYR A 1 100 ? 47.428 22.846 10.262 1.00 45.55 97 TYR A CA 1
ATOM 702 C C . TYR A 1 100 ? 46.268 21.846 10.151 1.00 42.09 97 TYR A C 1
ATOM 703 O O . TYR A 1 100 ? 46.344 20.743 10.679 1.00 41.49 97 TYR A O 1
ATOM 712 N N . GLU A 1 101 ? 45.190 22.239 9.481 1.00 39.43 98 GLU A N 1
ATOM 713 C CA . GLU A 1 101 ? 44.056 21.351 9.300 1.00 37.30 98 GLU A CA 1
ATOM 714 C C . GLU A 1 101 ? 44.387 20.170 8.390 1.00 36.96 98 GLU A C 1
ATOM 715 O O . GLU A 1 101 ? 43.852 19.082 8.562 1.00 34.95 98 GLU A O 1
ATOM 721 N N . PHE A 1 102 ? 45.262 20.405 7.420 1.00 38.12 99 PHE A N 1
ATOM 722 C CA . PHE A 1 102 ? 45.683 19.379 6.474 1.00 39.19 99 PHE A CA 1
ATOM 723 C C . PHE A 1 102 ? 46.456 18.316 7.240 1.00 40.06 99 PHE A C 1
ATOM 724 O O . PHE A 1 102 ? 46.260 17.126 7.034 1.00 39.28 99 PHE A O 1
ATOM 732 N N . GLN A 1 103 ? 47.313 18.764 8.156 1.00 41.72 100 GLN A N 1
ATOM 733 C CA . GLN A 1 103 ? 48.119 17.867 8.975 1.00 43.24 100 GLN A CA 1
ATOM 734 C C . GLN A 1 103 ? 47.248 17.094 9.958 1.00 41.58 100 GLN A C 1
ATOM 735 O O . GLN A 1 103 ? 47.428 15.891 10.137 1.00 42.42 100 GLN A O 1
ATOM 741 N N . LEU A 1 104 ? 46.305 17.783 10.583 1.00 39.39 101 LEU A N 1
ATOM 742 C CA . LEU A 1 104 ? 45.363 17.147 11.494 1.00 38.54 101 LEU A CA 1
ATOM 743 C C . LEU A 1 104 ? 44.433 16.127 10.791 1.00 36.99 101 LEU A C 1
ATOM 744 O O . LEU A 1 104 ? 44.111 15.068 11.354 1.00 36.85 101 LEU A O 1
ATOM 749 N N . ALA A 1 105 ? 43.970 16.460 9.589 1.00 35.26 102 ALA A N 1
ATOM 750 C CA . ALA A 1 105 ? 43.126 15.541 8.829 1.00 34.24 102 ALA A CA 1
ATOM 751 C C . ALA A 1 105 ? 43.899 14.246 8.584 1.00 35.33 102 ALA A C 1
ATOM 752 O O . ALA A 1 105 ? 43.368 13.168 8.780 1.00 34.40 102 ALA A O 1
ATOM 754 N N . HIS A 1 106 ? 45.150 14.373 8.156 1.00 36.88 103 HIS A N 1
ATOM 755 C CA . HIS A 1 106 ? 46.008 13.216 7.916 1.00 39.40 103 HIS A CA 1
ATOM 756 C C . HIS A 1 106 ? 46.223 12.392 9.184 1.00 40.55 103 HIS A C 1
ATOM 757 O O . HIS A 1 106 ? 46.114 11.169 9.168 1.00 41.41 103 HIS A O 1
ATOM 772 N N . ASN A 1 108 ? 44.357 12.249 11.850 1.00 39.32 105 ASN A N 1
ATOM 773 C CA . ASN A 1 108 ? 43.094 11.598 12.202 1.00 38.56 105 ASN A CA 1
ATOM 774 C C . ASN A 1 108 ? 42.730 10.459 11.265 1.00 39.28 105 ASN A C 1
ATOM 775 O O . ASN A 1 108 ? 42.045 9.523 11.670 1.00 39.88 105 ASN A O 1
ATOM 780 N N . TYR A 1 109 ? 43.180 10.543 10.016 1.00 39.37 106 TYR A N 1
ATOM 781 C CA . TYR A 1 109 ? 42.977 9.467 9.065 1.00 40.69 106 TYR A CA 1
ATOM 782 C C . TYR A 1 109 ? 43.784 8.247 9.487 1.00 42.84 106 TYR A C 1
ATOM 783 O O . TYR A 1 109 ? 43.268 7.141 9.470 1.00 44.01 106 TYR A O 1
ATOM 792 N N . GLN A 1 110 ? 45.044 8.448 9.868 1.00 43.82 107 GLN A N 1
ATOM 793 C CA . GLN A 1 110 ? 45.862 7.342 10.353 1.00 46.58 107 GLN A CA 1
ATOM 794 C C . GLN A 1 110 ? 45.286 6.789 11.664 1.00 46.47 107 GLN A C 1
ATOM 795 O O . GLN A 1 110 ? 45.232 5.584 11.847 1.00 48.43 107 GLN A O 1
ATOM 801 N N . LEU A 1 111 ? 44.837 7.659 12.560 1.00 44.80 108 LEU A N 1
ATOM 802 C CA . LEU A 1 111 ? 44.222 7.207 13.807 1.00 45.50 108 LEU A CA 1
ATOM 803 C C . LEU A 1 111 ? 42.937 6.419 13.579 1.00 45.62 108 LEU A C 1
ATOM 804 O O . LEU A 1 111 ? 42.653 5.480 14.306 1.00 47.41 108 LEU A O 1
ATOM 809 N N . SER A 1 112 ? 42.158 6.809 12.578 1.00 44.42 109 SER A N 1
ATOM 810 C CA . SER A 1 112 ? 40.900 6.150 12.299 1.00 44.88 109 SER A CA 1
ATOM 811 C C . SER A 1 112 ? 40.463 6.389 10.849 1.00 43.99 109 SER A C 1
ATOM 812 O O . SER A 1 112 ? 39.766 7.362 10.566 1.00 41.33 109 SER A O 1
ATOM 815 N N . PRO A 1 113 ? 40.861 5.485 9.929 1.00 46.21 110 PRO A N 1
ATOM 816 C CA . PRO A 1 113 ? 40.611 5.678 8.495 1.00 46.30 110 PRO A CA 1
ATOM 817 C C . PRO A 1 113 ? 39.132 5.679 8.071 1.00 46.50 110 PRO A C 1
ATOM 818 O O . PRO A 1 113 ? 38.829 6.092 6.960 1.00 46.00 110 PRO A O 1
ATOM 822 N N . GLU A 1 114 ? 38.232 5.230 8.946 1.00 47.95 111 GLU A N 1
ATOM 823 C CA . GLU A 1 114 ? 36.798 5.253 8.673 1.00 48.55 111 GLU A CA 1
ATOM 824 C C . GLU A 1 114 ? 36.215 6.672 8.719 1.00 46.00 111 GLU A C 1
ATOM 825 O O . GLU A 1 114 ? 35.173 6.922 8.116 1.00 46.68 111 GLU A O 1
ATOM 831 N N . ILE A 1 115 ? 36.877 7.600 9.416 1.00 44.06 112 ILE A N 1
ATOM 832 C CA . ILE A 1 115 ? 36.391 8.980 9.507 1.00 41.34 112 ILE A CA 1
ATOM 833 C C . ILE A 1 115 ? 37.004 9.845 8.394 1.00 39.84 112 ILE A C 1
ATOM 834 O O . ILE A 1 115 ? 38.211 9.785 8.130 1.00 40.57 112 ILE A O 1
ATOM 839 N N . GLU A 1 116 ? 36.166 10.659 7.764 1.00 37.94 113 GLU A N 1
ATOM 840 C CA . GLU A 1 116 ? 36.577 11.553 6.696 1.00 36.91 113 GLU A CA 1
ATOM 841 C C . GLU A 1 116 ? 36.518 13.000 7.178 1.00 35.20 113 GLU A C 1
ATOM 842 O O . GLU A 1 116 ? 35.626 13.358 7.943 1.00 34.54 113 GLU A O 1
ATOM 848 N N . THR A 1 117 ? 37.470 13.832 6.757 1.00 34.34 114 THR A N 1
ATOM 849 C CA . THR A 1 117 ? 37.429 15.256 7.090 1.00 32.96 114 THR A CA 1
ATOM 850 C C . THR A 1 117 ? 36.999 16.056 5.869 1.00 32.55 114 THR A C 1
ATOM 851 O O . THR A 1 117 ? 37.525 15.853 4.785 1.00 33.73 114 THR A O 1
ATOM 855 N N . ILE A 1 118 ? 36.040 16.958 6.033 1.00 31.43 115 ILE A N 1
ATOM 856 C CA . ILE A 1 118 ? 35.665 17.846 4.939 1.00 31.94 115 ILE A CA 1
ATOM 857 C C . ILE A 1 118 ? 35.816 19.286 5.370 1.00 30.54 115 ILE A C 1
ATOM 858 O O . ILE A 1 118 ? 35.658 19.603 6.547 1.00 30.27 115 ILE A O 1
ATOM 863 N N . PHE A 1 119 ? 36.091 20.152 4.403 1.00 30.27 116 PHE A N 1
ATOM 864 C CA . PHE A 1 119 ? 36.248 21.570 4.648 1.00 29.83 116 PHE A CA 1
ATOM 865 C C . PHE A 1 119 ? 35.231 22.386 3.881 1.00 30.05 116 PHE A C 1
ATOM 866 O O . PHE A 1 119 ? 34.934 22.102 2.717 1.00 30.27 116 PHE A O 1
ATOM 874 N N . LEU A 1 120 ? 34.705 23.409 4.544 1.00 29.28 117 LEU A N 1
ATOM 875 C CA . LEU A 1 120 ? 33.969 24.465 3.877 1.00 30.01 117 LEU A CA 1
ATOM 876 C C . LEU A 1 120 ? 34.803 25.733 3.992 1.00 30.19 117 LEU A C 1
ATOM 877 O O . LEU A 1 120 ? 35.336 26.023 5.057 1.00 28.68 117 LEU A O 1
ATOM 882 N N . PRO A 1 121 ? 34.911 26.501 2.898 1.00 31.76 118 PRO A N 1
ATOM 883 C CA . PRO A 1 121 ? 35.607 27.769 3.005 1.00 32.97 118 PRO A CA 1
ATOM 884 C C . PRO A 1 121 ? 34.769 28.788 3.772 1.00 33.43 118 PRO A C 1
ATOM 885 O O . PRO A 1 121 ? 33.566 28.866 3.559 1.00 33.27 118 PRO A O 1
ATOM 889 N N . ALA A 1 122 ? 35.408 29.556 4.654 1.00 34.32 119 ALA A N 1
ATOM 890 C CA . ALA A 1 122 ? 34.783 30.738 5.250 1.00 35.56 119 ALA A CA 1
ATOM 891 C C . ALA A 1 122 ? 34.348 31.648 4.127 1.00 38.40 119 ALA A C 1
ATOM 892 O O . ALA A 1 122 ? 35.051 31.794 3.132 1.00 39.33 119 ALA A O 1
ATOM 894 N N . ARG A 1 123 ? 33.182 32.254 4.278 1.00 40.39 120 ARG A N 1
ATOM 895 C CA . ARG A 1 123 ? 32.677 33.148 3.254 1.00 44.15 120 ARG A CA 1
ATOM 896 C C . ARG A 1 123 ? 33.231 34.532 3.457 1.00 47.63 120 ARG A C 1
ATOM 897 O O . ARG A 1 123 ? 33.855 34.820 4.480 1.00 47.21 120 ARG A O 1
ATOM 905 N N . GLU A 1 124 ? 33.032 35.353 2.430 1.00 51.97 121 GLU A N 1
ATOM 906 C CA . GLU A 1 124 ? 32.841 36.802 2.566 1.00 56.25 121 GLU A CA 1
ATOM 907 C C . GLU A 1 124 ? 33.540 37.423 3.770 1.00 56.62 121 GLU A C 1
ATOM 908 O O . GLU A 1 124 ? 34.765 37.331 3.899 1.00 57.13 121 GLU A O 1
ATOM 914 N N . GLY A 1 125 ? 32.758 38.032 4.657 1.00 57.46 122 GLY A N 1
ATOM 915 C CA . GLY A 1 125 ? 33.294 38.808 5.756 1.00 58.76 122 GLY A CA 1
ATOM 916 C C . GLY A 1 125 ? 33.409 38.003 7.027 1.00 56.53 122 GLY A C 1
ATOM 917 O O . GLY A 1 125 ? 33.210 38.547 8.111 1.00 57.49 122 GLY A O 1
ATOM 918 N N . TYR A 1 126 ? 33.717 36.712 6.897 1.00 54.49 123 TYR A N 1
ATOM 919 C CA . TYR A 1 126 ? 33.983 35.851 8.046 1.00 52.61 123 TYR A CA 1
ATOM 920 C C . TYR A 1 126 ? 35.431 35.376 8.111 1.00 52.68 123 TYR A C 1
ATOM 921 O O . TYR A 1 126 ? 35.839 34.787 9.109 1.00 51.20 123 TYR A O 1
ATOM 930 N N . SER A 1 127 ? 36.204 35.632 7.060 1.00 54.95 124 SER A N 1
ATOM 931 C CA . SER A 1 127 ? 37.535 35.051 6.937 1.00 55.74 124 SER A CA 1
ATOM 932 C C . SER A 1 127 ? 38.500 35.610 7.984 1.00 57.79 124 SER A C 1
ATOM 933 O O . SER A 1 127 ? 39.342 34.880 8.498 1.00 57.30 124 SER A O 1
ATOM 936 N N . TYR A 1 128 ? 38.359 36.895 8.305 1.00 60.68 125 TYR A N 1
ATOM 937 C CA . TYR A 1 128 ? 39.236 37.565 9.272 1.00 63.11 125 TYR A CA 1
ATOM 938 C C . TYR A 1 128 ? 38.780 37.382 10.723 1.00 61.83 125 TYR A C 1
ATOM 939 O O . TYR A 1 128 ? 39.537 37.662 11.655 1.00 63.38 125 TYR A O 1
ATOM 948 N N . VAL A 1 129 ? 37.544 36.933 10.911 1.00 59.36 126 VAL A N 1
ATOM 949 C CA . VAL A 1 129 ? 36.956 36.837 12.231 1.00 58.59 126 VAL A CA 1
ATOM 950 C C . VAL A 1 129 ? 37.322 35.526 12.907 1.00 56.37 126 VAL A C 1
ATOM 951 O O . VAL A 1 129 ? 36.637 34.510 12.717 1.00 54.61 126 VAL A O 1
ATOM 955 N N . SER A 1 130 ? 38.382 35.566 13.711 1.00 56.98 127 SER A N 1
ATOM 956 C CA . SER A 1 130 ? 38.874 34.401 14.442 1.00 55.21 127 SER A CA 1
ATOM 957 C C . SER A 1 130 ? 38.670 34.543 15.951 1.00 55.65 127 SER A C 1
ATOM 958 O O . SER A 1 130 ? 38.636 35.656 16.487 1.00 57.62 127 SER A O 1
ATOM 961 N N . GLY A 1 131 ? 38.574 33.405 16.632 1.00 53.78 128 GLY A N 1
ATOM 962 C CA . GLY A 1 131 ? 38.355 33.363 18.075 1.00 54.14 128 GLY A CA 1
ATOM 963 C C . GLY A 1 131 ? 39.357 34.152 18.887 1.00 56.84 128 GLY A C 1
ATOM 964 O O . GLY A 1 131 ? 38.971 34.946 19.746 1.00 58.43 128 GLY A O 1
ATOM 965 N N . THR A 1 132 ? 40.645 33.941 18.620 1.00 57.67 129 THR A N 1
ATOM 966 C CA . THR A 1 132 ? 41.699 34.641 19.354 1.00 60.56 129 THR A CA 1
ATOM 967 C C . THR A 1 132 ? 41.703 36.139 19.038 1.00 62.55 129 THR A C 1
ATOM 968 O O . THR A 1 132 ? 42.071 36.955 19.882 1.00 65.10 129 THR A O 1
ATOM 980 N N . VAL A 1 134 ? 38.817 37.948 18.089 1.00 59.33 131 VAL A N 1
ATOM 981 C CA . VAL A 1 134 ? 37.648 38.429 18.833 1.00 58.75 131 VAL A CA 1
ATOM 982 C C . VAL A 1 134 ? 37.889 38.486 20.346 1.00 59.73 131 VAL A C 1
ATOM 983 O O . VAL A 1 134 ? 37.498 39.440 21.008 1.00 61.67 131 VAL A O 1
ATOM 987 N N . ARG A 1 135 ? 38.543 37.466 20.883 1.00 58.40 132 ARG A N 1
ATOM 988 C CA . ARG A 1 135 ? 38.890 37.428 22.305 1.00 59.86 132 ARG A CA 1
ATOM 989 C C . ARG A 1 135 ? 39.849 38.564 22.695 1.00 63.07 132 ARG A C 1
ATOM 990 O O . ARG A 1 135 ? 39.728 39.136 23.782 1.00 65.28 132 ARG A O 1
ATOM 998 N N . GLU A 1 136 ? 40.790 38.900 21.810 1.00 63.48 133 GLU A N 1
ATOM 999 C CA . GLU A 1 136 ? 41.690 40.034 22.057 1.00 67.14 133 GLU A CA 1
ATOM 1000 C C . GLU A 1 136 ? 40.876 41.321 22.171 1.00 68.04 133 GLU A C 1
ATOM 1001 O O . GLU A 1 136 ? 41.133 42.141 23.053 1.00 71.36 133 GLU A O 1
ATOM 1007 N N . ILE A 1 137 ? 39.881 41.474 21.294 1.00 65.13 134 ILE A N 1
ATOM 1008 C CA . ILE A 1 137 ? 38.994 42.646 21.297 1.00 66.13 134 ILE A CA 1
ATOM 1009 C C . ILE A 1 137 ? 38.213 42.766 22.602 1.00 66.03 134 ILE A C 1
ATOM 1010 O O . ILE A 1 137 ? 38.165 43.848 23.202 1.00 68.98 134 ILE A O 1
ATOM 1015 N N . VAL A 1 138 ? 37.611 41.659 23.040 1.00 62.33 135 VAL A N 1
ATOM 1016 C CA . VAL A 1 138 ? 36.852 41.641 24.297 1.00 62.55 135 VAL A CA 1
ATOM 1017 C C . VAL A 1 138 ? 37.699 42.101 25.497 1.00 65.48 135 VAL A C 1
ATOM 1018 O O . VAL A 1 138 ? 37.293 42.997 26.242 1.00 67.89 135 VAL A O 1
ATOM 1022 N N . THR A 1 139 ? 38.878 41.502 25.655 1.00 65.12 136 THR A N 1
ATOM 1023 C CA . THR A 1 139 ? 39.832 41.873 26.712 1.00 68.23 136 THR A CA 1
ATOM 1024 C C . THR A 1 139 ? 40.147 43.372 26.757 1.00 72.10 136 THR A C 1
ATOM 1025 O O . THR A 1 139 ? 40.315 43.945 27.839 1.00 75.11 136 THR A O 1
ATOM 1029 N N . LEU A 1 140 ? 40.240 44.003 25.588 1.00 71.79 137 LEU A N 1
ATOM 1030 C CA . LEU A 1 140 ? 40.582 45.430 25.511 1.00 75.86 137 LEU A CA 1
ATOM 1031 C C . LEU A 1 140 ? 39.348 46.342 25.617 1.00 76.46 137 LEU A C 1
ATOM 1032 O O . LEU A 1 140 ? 39.473 47.567 25.589 1.00 80.35 137 LEU A O 1
ATOM 1037 N N . GLY A 1 141 ? 38.162 45.743 25.741 1.00 72.89 138 GLY A N 1
ATOM 1038 C CA . GLY A 1 141 ? 36.914 46.491 25.922 1.00 73.45 138 GLY A CA 1
ATOM 1039 C C . GLY A 1 141 ? 36.264 46.988 24.638 1.00 72.28 138 GLY A C 1
ATOM 1040 O O . GLY A 1 141 ? 35.600 48.027 24.639 1.00 74.57 138 GLY A O 1
ATOM 1041 N N . GLY A 1 142 ? 36.438 46.245 23.545 1.00 68.50 139 GLY A N 1
ATOM 1042 C CA . GLY A 1 142 ? 35.853 46.617 22.256 1.00 67.49 139 GLY A CA 1
ATOM 1043 C C . GLY A 1 142 ? 34.483 45.998 22.059 1.00 63.90 139 GLY A C 1
ATOM 1044 O O . GLY A 1 142 ? 34.138 45.041 22.744 1.00 61.31 139 GLY A O 1
ATOM 1045 N N . ASP A 1 143 ? 33.703 46.550 21.128 1.00 64.02 140 ASP A N 1
ATOM 1046 C CA . ASP A 1 143 ? 32.396 45.995 20.785 1.00 61.22 140 ASP A CA 1
ATOM 1047 C C . ASP A 1 143 ? 32.588 44.873 19.798 1.00 57.14 140 ASP A C 1
ATOM 1048 O O . ASP A 1 143 ? 33.027 45.082 18.669 1.00 57.47 140 ASP A O 1
ATOM 1053 N N . VAL A 1 144 ? 32.223 43.681 20.234 1.00 53.41 141 VAL A N 1
ATOM 1054 C CA . VAL A 1 144 ? 32.405 42.489 19.452 1.00 49.56 141 VAL A CA 1
ATOM 1055 C C . VAL A 1 144 ? 31.076 41.995 18.886 1.00 47.26 141 VAL A C 1
ATOM 1056 O O . VAL A 1 144 ? 31.024 40.940 18.271 1.00 44.36 141 VAL A O 1
ATOM 1060 N N . SER A 1 145 ? 30.010 42.781 19.050 1.00 49.00 142 SER A N 1
ATOM 1061 C CA . SER A 1 145 ? 28.659 42.341 18.669 1.00 47.75 142 SER A CA 1
ATOM 1062 C C . SER A 1 145 ? 28.436 42.179 17.154 1.00 46.51 142 SER A C 1
ATOM 1063 O O . SER A 1 145 ? 27.554 41.432 16.750 1.00 44.45 142 SER A O 1
ATOM 1066 N N . PRO A 1 146 ? 29.238 42.854 16.311 1.00 47.58 143 PRO A N 1
ATOM 1067 C CA . PRO A 1 146 ? 29.104 42.568 14.881 1.00 46.93 143 PRO A CA 1
ATOM 1068 C C . PRO A 1 146 ? 29.539 41.161 14.468 1.00 43.70 143 PRO A C 1
ATOM 1069 O O . PRO A 1 146 ? 29.159 40.701 13.391 1.00 42.97 143 PRO A O 1
ATOM 1073 N N . PHE A 1 147 ? 30.308 40.491 15.326 1.00 42.15 144 PHE A N 1
ATOM 1074 C CA . PHE A 1 147 ? 31.029 39.280 14.963 1.00 39.54 144 PHE A CA 1
ATOM 1075 C C . PHE A 1 147 ? 30.464 38.005 15.562 1.00 37.42 144 PHE A C 1
ATOM 1076 O O . PHE A 1 147 ? 30.819 36.902 15.125 1.00 34.92 144 PHE A O 1
ATOM 1084 N N . VAL A 1 148 ? 29.602 38.158 16.565 1.00 38.27 145 VAL A N 1
ATOM 1085 C CA . VAL A 1 148 ? 29.019 37.030 17.275 1.00 36.78 145 VAL A CA 1
ATOM 1086 C C . VAL A 1 148 ? 27.487 37.127 17.290 1.00 37.94 145 VAL A C 1
ATOM 1087 O O . VAL A 1 148 ? 26.924 38.212 17.121 1.00 39.82 145 VAL A O 1
ATOM 1091 N N . PRO A 1 149 ? 26.805 35.986 17.479 1.00 37.03 146 PRO A N 1
ATOM 1092 C CA . PRO A 1 149 ? 25.361 35.991 17.706 1.00 38.42 146 PRO A CA 1
ATOM 1093 C C . PRO A 1 149 ? 24.926 36.887 18.877 1.00 40.98 146 PRO A C 1
ATOM 1094 O O . PRO A 1 149 ? 25.663 37.020 19.866 1.00 41.13 146 PRO A O 1
ATOM 1098 N N . PRO A 1 150 ? 23.734 37.507 18.767 1.00 43.30 147 PRO A N 1
ATOM 1099 C CA . PRO A 1 150 ? 23.261 38.408 19.803 1.00 46.25 147 PRO A CA 1
ATOM 1100 C C . PRO A 1 150 ? 23.357 37.843 21.214 1.00 46.50 147 PRO A C 1
ATOM 1101 O O . PRO A 1 150 ? 23.804 38.542 22.122 1.00 48.10 147 PRO A O 1
ATOM 1105 N N . LEU A 1 151 ? 22.948 36.589 21.389 1.00 45.52 148 LEU A N 1
ATOM 1106 C CA . LEU A 1 151 ? 23.022 35.920 22.693 1.00 46.03 148 LEU A CA 1
ATOM 1107 C C . LEU A 1 151 ? 24.433 35.933 23.266 1.00 45.04 148 LEU A C 1
ATOM 1108 O O . LEU A 1 151 ? 24.616 36.133 24.463 1.00 46.08 148 LEU A O 1
ATOM 1113 N N . VAL A 1 152 ? 25.421 35.698 22.403 1.00 43.15 149 VAL A N 1
ATOM 1114 C CA . VAL A 1 152 ? 26.817 35.684 22.813 1.00 42.77 149 VAL A CA 1
ATOM 1115 C C . VAL A 1 152 ? 27.282 37.093 23.189 1.00 45.55 149 VAL A C 1
ATOM 1116 O O . VAL A 1 152 ? 27.989 37.271 24.169 1.00 45.60 149 VAL A O 1
ATOM 1120 N N . ALA A 1 153 ? 26.885 38.084 22.401 1.00 47.85 150 ALA A N 1
ATOM 1121 C CA . ALA A 1 153 ? 27.230 39.469 22.695 1.00 52.00 150 ALA A CA 1
ATOM 1122 C C . ALA A 1 153 ? 26.705 39.842 24.080 1.00 55.65 150 ALA A C 1
ATOM 1123 O O . ALA A 1 153 ? 27.465 40.333 24.919 1.00 57.17 150 ALA A O 1
ATOM 1125 N N . ARG A 1 154 ? 25.421 39.566 24.325 1.00 57.77 151 ARG A N 1
ATOM 1126 C CA . ARG A 1 154 ? 24.796 39.820 25.632 1.00 61.70 151 ARG A CA 1
ATOM 1127 C C . ARG A 1 154 ? 25.594 39.166 26.747 1.00 62.20 151 ARG A C 1
ATOM 1128 O O . ARG A 1 154 ? 25.891 39.786 27.765 1.00 64.30 151 ARG A O 1
ATOM 1136 N N . HIS A 1 155 ? 25.953 37.908 26.538 1.00 60.96 152 HIS A N 1
ATOM 1137 C CA . HIS A 1 155 ? 26.698 37.161 27.538 1.00 61.96 152 HIS A CA 1
ATOM 1138 C C . HIS A 1 155 ? 28.097 37.750 27.783 1.00 63.50 152 HIS A C 1
ATOM 1139 O O . HIS A 1 155 ? 28.587 37.721 28.912 1.00 65.42 152 HIS A O 1
ATOM 1146 N N . LEU A 1 156 ? 28.725 38.288 26.736 1.00 63.45 153 LEU A N 1
ATOM 1147 C CA . LEU A 1 156 ? 30.034 38.950 26.856 1.00 65.30 153 LEU A CA 1
ATOM 1148 C C . LEU A 1 156 ? 29.851 40.392 27.289 1.00 68.78 153 LEU A C 1
ATOM 1149 O O . LEU A 1 156 ? 29.936 40.699 28.502 1.00 71.54 153 LEU A O 1
ATOM 1162 N N . LYS B 1 5 ? 19.724 30.767 41.918 1.00 52.18 2 LYS B N 1
ATOM 1163 C CA . LYS B 1 5 ? 18.882 29.588 41.937 1.00 47.12 2 LYS B CA 1
ATOM 1164 C C . LYS B 1 5 ? 19.270 28.606 40.815 1.00 43.00 2 LYS B C 1
ATOM 1165 O O . LYS B 1 5 ? 19.736 29.007 39.760 1.00 43.66 2 LYS B O 1
ATOM 1171 N N . PRO B 1 6 ? 19.082 27.312 41.050 1.00 38.34 3 PRO B N 1
ATOM 1172 C CA . PRO B 1 6 ? 19.359 26.352 40.004 1.00 35.27 3 PRO B CA 1
ATOM 1173 C C . PRO B 1 6 ? 18.344 26.389 38.856 1.00 31.68 3 PRO B C 1
ATOM 1174 O O . PRO B 1 6 ? 17.406 27.196 38.854 1.00 30.27 3 PRO B O 1
ATOM 1178 N N . ILE B 1 7 ? 18.574 25.523 37.879 1.00 29.08 4 ILE B N 1
ATOM 1179 C CA . ILE B 1 7 ? 17.735 25.425 36.699 1.00 27.14 4 ILE B CA 1
ATOM 1180 C C . ILE B 1 7 ? 17.129 24.045 36.665 1.00 24.64 4 ILE B C 1
ATOM 1181 O O . ILE B 1 7 ? 17.796 23.068 36.967 1.00 25.00 4 ILE B O 1
ATOM 1186 N N . ALA B 1 8 ? 15.860 23.961 36.299 1.00 23.09 5 ALA B N 1
ATOM 1187 C CA . ALA B 1 8 ? 15.188 22.679 36.196 1.00 21.91 5 ALA B CA 1
ATOM 1188 C C . ALA B 1 8 ? 14.733 22.375 34.769 1.00 21.46 5 ALA B C 1
ATOM 1189 O O . ALA B 1 8 ? 14.367 23.275 34.020 1.00 21.97 5 ALA B O 1
ATOM 1191 N N . ILE B 1 9 ? 14.756 21.099 34.414 1.00 21.14 6 ILE B N 1
ATOM 1192 C CA . ILE B 1 9 ? 14.113 20.610 33.210 1.00 21.70 6 ILE B CA 1
ATOM 1193 C C . ILE B 1 9 ? 12.793 19.968 33.587 1.00 21.00 6 ILE B C 1
ATOM 1194 O O . ILE B 1 9 ? 12.733 19.197 34.524 1.00 20.67 6 ILE B O 1
ATOM 1199 N N . TYR B 1 10 ? 11.739 20.296 32.856 1.00 21.61 7 TYR B N 1
ATOM 1200 C CA . TYR B 1 10 ? 10.436 19.706 33.058 1.00 21.23 7 TYR B CA 1
ATOM 1201 C C . TYR B 1 10 ? 10.063 18.951 31.788 1.00 22.53 7 TYR B C 1
ATOM 1202 O O . TYR B 1 10 ? 9.491 19.542 30.870 1.00 23.08 7 TYR B O 1
ATOM 1211 N N . PRO B 1 11 ? 10.411 17.653 31.716 1.00 23.69 8 PRO B N 1
ATOM 1212 C CA . PRO B 1 11 ? 10.191 16.876 30.510 1.00 24.85 8 PRO B CA 1
ATOM 1213 C C . PRO B 1 11 ? 8.805 16.281 30.430 1.00 25.84 8 PRO B C 1
ATOM 1214 O O . PRO B 1 11 ? 8.197 15.993 31.451 1.00 25.67 8 PRO B O 1
ATOM 1218 N N . GLY B 1 12 ? 8.306 16.126 29.211 1.00 26.87 9 GLY B N 1
ATOM 1219 C CA . GLY B 1 12 ? 7.062 15.419 28.994 1.00 28.02 9 GLY B CA 1
ATOM 1220 C C . GLY B 1 12 ? 6.782 15.346 27.519 1.00 29.41 9 GLY B C 1
ATOM 1221 O O . GLY B 1 12 ? 7.553 15.853 26.725 1.00 29.84 9 GLY B O 1
ATOM 1222 N N . THR B 1 13 ? 5.691 14.693 27.155 1.00 30.85 10 THR B N 1
ATOM 1223 C CA . THR B 1 13 ? 5.217 14.706 25.784 1.00 32.99 10 THR B CA 1
ATOM 1224 C C . THR B 1 13 ? 4.198 15.822 25.592 1.00 32.83 10 THR B C 1
ATOM 1225 O O . THR B 1 13 ? 4.021 16.322 24.488 1.00 34.42 10 THR B O 1
ATOM 1229 N N . PHE B 1 14 ? 3.510 16.198 26.663 1.00 31.89 11 PHE B N 1
ATOM 1230 C CA . PHE B 1 14 ? 2.559 17.316 26.628 1.00 32.07 11 PHE B CA 1
ATOM 1231 C C . PHE B 1 14 ? 1.606 17.239 25.448 1.00 34.19 11 PHE B C 1
ATOM 1232 O O . PHE B 1 14 ? 1.422 18.209 24.725 1.00 35.49 11 PHE B O 1
ATOM 1240 N N . ASP B 1 15 ? 0.998 16.076 25.269 1.00 35.86 12 ASP B N 1
ATOM 1241 C CA . ASP B 1 15 ? 0.138 15.787 24.122 1.00 38.67 12 ASP B CA 1
ATOM 1242 C C . ASP B 1 15 ? -1.241 15.380 24.616 1.00 38.57 12 ASP B C 1
ATOM 1243 O O . ASP B 1 15 ? -1.621 14.209 24.513 1.00 40.59 12 ASP B O 1
ATOM 1248 N N . PRO B 1 16 ? -2.021 16.343 25.127 1.00 36.67 13 PRO B N 1
ATOM 1249 C CA . PRO B 1 16 ? -1.831 17.787 25.164 1.00 34.36 13 PRO B CA 1
ATOM 1250 C C . PRO B 1 16 ? -1.308 18.324 26.497 1.00 31.01 13 PRO B C 1
ATOM 1251 O O . PRO B 1 16 ? -1.294 17.612 27.505 1.00 30.53 13 PRO B O 1
ATOM 1255 N N . LEU B 1 17 ? -0.859 19.576 26.479 1.00 28.80 14 LEU B N 1
ATOM 1256 C CA . LEU B 1 17 ? -0.579 20.328 27.686 1.00 26.03 14 LEU B CA 1
ATOM 1257 C C . LEU B 1 17 ? -1.889 20.559 28.435 1.00 26.47 14 LEU B C 1
ATOM 1258 O O . LEU B 1 17 ? -2.865 21.017 27.831 1.00 27.66 14 LEU B O 1
ATOM 1263 N N . THR B 1 18 ? -1.903 20.261 29.740 1.00 24.95 15 THR B N 1
ATOM 1264 C CA . THR B 1 18 ? -3.093 20.367 30.580 1.00 25.30 15 THR B CA 1
ATOM 1265 C C . THR B 1 18 ? -2.868 21.430 31.629 1.00 24.09 15 THR B C 1
ATOM 1266 O O . THR B 1 18 ? -1.728 21.872 31.848 1.00 22.09 15 THR B O 1
ATOM 1270 N N . ASN B 1 19 ? -3.953 21.815 32.296 1.00 24.85 16 ASN B N 1
ATOM 1271 C CA . ASN B 1 19 ? -3.870 22.740 33.415 1.00 24.86 16 ASN B CA 1
ATOM 1272 C C . ASN B 1 19 ? -3.012 22.187 34.552 1.00 24.12 16 ASN B C 1
ATOM 1273 O O . ASN B 1 19 ? -2.402 22.949 35.303 1.00 23.98 16 ASN B O 1
ATOM 1278 N N . GLY B 1 20 ? -2.958 20.866 34.667 1.00 24.52 17 GLY B N 1
ATOM 1279 C CA . GLY B 1 20 ? -2.110 20.199 35.658 1.00 23.74 17 GLY B CA 1
ATOM 1280 C C . GLY B 1 20 ? -0.642 20.436 35.414 1.00 22.55 17 GLY B C 1
ATOM 1281 O O . GLY B 1 20 ? 0.099 20.699 36.365 1.00 22.01 17 GLY B O 1
ATOM 1282 N N . HIS B 1 21 ? -0.218 20.365 34.148 1.00 22.76 18 HIS B N 1
ATOM 1283 C CA . HIS B 1 21 ? 1.171 20.671 33.770 1.00 21.77 18 HIS B CA 1
ATOM 1284 C C . HIS B 1 21 ? 1.521 22.117 34.095 1.00 21.55 18 HIS B C 1
ATOM 1285 O O . HIS B 1 21 ? 2.563 22.401 34.688 1.00 20.98 18 HIS B O 1
ATOM 1292 N N . VAL B 1 22 ? 0.651 23.032 33.700 1.00 22.38 19 VAL B N 1
ATOM 1293 C CA . VAL B 1 22 ? 0.876 24.447 33.956 1.00 22.75 19 VAL B CA 1
ATOM 1294 C C . VAL B 1 22 ? 0.987 24.701 35.453 1.00 23.21 19 VAL B C 1
ATOM 1295 O O . VAL B 1 22 ? 1.858 25.443 35.896 1.00 23.90 19 VAL B O 1
ATOM 1299 N N . ASP B 1 23 ? 0.125 24.059 36.235 1.00 23.54 20 ASP B N 1
ATOM 1300 C CA . ASP B 1 23 ? 0.104 24.243 37.678 1.00 23.78 20 ASP B CA 1
ATOM 1301 C C . ASP B 1 23 ? 1.452 23.850 38.292 1.00 22.51 20 ASP B C 1
ATOM 1302 O O . ASP B 1 23 ? 1.968 24.546 39.169 1.00 22.91 20 ASP B O 1
ATOM 1307 N N . ILE B 1 24 ? 1.992 22.725 37.845 1.00 21.39 21 ILE B N 1
ATOM 1308 C CA . ILE B 1 24 ? 3.262 22.219 38.350 1.00 21.30 21 ILE B CA 1
ATOM 1309 C C . ILE B 1 24 ? 4.393 23.209 38.065 1.00 20.80 21 ILE B C 1
ATOM 1310 O O . ILE B 1 24 ? 5.199 23.490 38.937 1.00 20.89 21 ILE B O 1
ATOM 1315 N N . ILE B 1 25 ? 4.418 23.755 36.858 1.00 21.19 22 ILE B N 1
ATOM 1316 C CA . ILE B 1 25 ? 5.424 24.749 36.476 1.00 21.49 22 ILE B CA 1
ATOM 1317 C C . ILE B 1 25 ? 5.317 25.969 37.396 1.00 22.76 22 ILE B C 1
ATOM 1318 O O . ILE B 1 25 ? 6.300 26.387 37.994 1.00 22.82 22 ILE B O 1
ATOM 1323 N N . GLU B 1 26 ? 4.110 26.515 37.538 1.00 23.91 23 GLU B N 1
ATOM 1324 C CA . GLU B 1 26 ? 3.913 27.707 38.343 1.00 25.94 23 GLU B CA 1
ATOM 1325 C C . GLU B 1 26 ? 4.340 27.476 39.776 1.00 25.48 23 GLU B C 1
ATOM 1326 O O . GLU B 1 26 ? 4.921 28.352 40.395 1.00 26.04 23 GLU B O 1
ATOM 1332 N N . ARG B 1 27 ? 4.028 26.299 40.312 1.00 23.93 24 ARG B N 1
ATOM 1333 C CA . ARG B 1 27 ? 4.330 26.019 41.699 1.00 24.05 24 ARG B CA 1
ATOM 1334 C C . ARG B 1 27 ? 5.828 25.780 41.925 1.00 23.06 24 ARG B C 1
ATOM 1335 O O . ARG B 1 27 ? 6.325 26.019 43.010 1.00 24.50 24 ARG B O 1
ATOM 1343 N N . ALA B 1 28 ? 6.532 25.336 40.895 1.00 21.65 25 ALA B N 1
ATOM 1344 C CA . ALA B 1 28 ? 7.961 25.029 40.997 1.00 21.61 25 ALA B CA 1
ATOM 1345 C C . ALA B 1 28 ? 8.833 26.260 40.788 1.00 22.08 25 ALA B C 1
ATOM 1346 O O . ALA B 1 28 ? 9.973 26.282 41.218 1.00 22.16 25 ALA B O 1
ATOM 1348 N N . LEU B 1 29 ? 8.278 27.278 40.139 1.00 23.09 26 LEU B N 1
ATOM 1349 C CA . LEU B 1 29 ? 9.044 28.435 39.684 1.00 24.01 26 LEU B CA 1
ATOM 1350 C C . LEU B 1 29 ? 9.813 29.169 40.766 1.00 25.97 26 LEU B C 1
ATOM 1351 O O . LEU B 1 29 ? 10.917 29.645 40.502 1.00 27.08 26 LEU B O 1
ATOM 1356 N N . PRO B 1 30 ? 9.260 29.259 41.987 1.00 26.46 27 PRO B N 1
ATOM 1357 C CA . PRO B 1 30 ? 10.020 29.940 43.021 1.00 28.81 27 PRO B CA 1
ATOM 1358 C C . PRO B 1 30 ? 11.320 29.239 43.428 1.00 28.34 27 PRO B C 1
ATOM 1359 O O . PRO B 1 30 ? 12.171 29.863 44.037 1.00 29.94 27 PRO B O 1
ATOM 1363 N N . LEU B 1 31 ? 11.486 27.973 43.066 1.00 26.83 28 LEU B N 1
ATOM 1364 C CA . LEU B 1 31 ? 12.710 27.256 43.389 1.00 27.43 28 LEU B CA 1
ATOM 1365 C C . LEU B 1 31 ? 13.808 27.439 42.343 1.00 27.40 28 LEU B C 1
ATOM 1366 O O . LEU B 1 31 ? 14.964 27.149 42.615 1.00 28.13 28 LEU B O 1
ATOM 1371 N N . PHE B 1 32 ? 13.448 27.921 41.159 1.00 26.98 29 PHE B N 1
ATOM 1372 C CA . PHE B 1 32 ? 14.354 27.885 40.024 1.00 26.92 29 PHE B CA 1
ATOM 1373 C C . PHE B 1 32 ? 14.521 29.231 39.343 1.00 28.89 29 PHE B C 1
ATOM 1374 O O . PHE B 1 32 ? 13.594 30.031 39.242 1.00 29.29 29 PHE B O 1
ATOM 1382 N N . ASN B 1 33 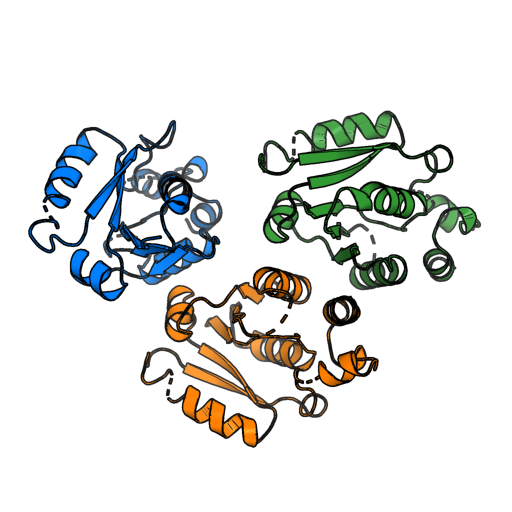? 15.741 29.487 38.894 1.00 30.68 30 ASN B N 1
ATOM 1383 C CA . ASN B 1 33 ? 16.032 30.656 38.077 1.00 32.78 30 ASN B CA 1
ATOM 1384 C C . ASN B 1 33 ? 15.283 30.530 36.763 1.00 31.14 30 ASN B C 1
ATOM 1385 O O . ASN B 1 33 ? 14.766 31.501 36.248 1.00 32.31 30 ASN B O 1
ATOM 1390 N N . LYS B 1 34 ? 15.192 29.307 36.259 1.00 29.27 31 LYS B N 1
ATOM 1391 C CA . LYS B 1 34 ? 14.594 29.039 34.961 1.00 28.86 31 LYS B CA 1
ATOM 1392 C C . LYS B 1 34 ? 14.070 27.627 34.966 1.00 25.89 31 LYS B C 1
ATOM 1393 O O . LYS B 1 34 ? 14.685 26.746 35.571 1.00 25.28 31 LYS B O 1
ATOM 1399 N N . ILE B 1 35 ? 12.939 27.412 34.303 1.00 24.10 32 ILE B N 1
ATOM 1400 C CA . ILE B 1 35 ? 12.439 26.075 34.059 1.00 22.28 32 ILE B CA 1
ATOM 1401 C C . ILE B 1 35 ? 12.386 25.863 32.554 1.00 22.60 32 ILE B C 1
ATOM 1402 O O . ILE B 1 35 ? 11.763 26.631 31.830 1.00 24.08 32 ILE B O 1
ATOM 1407 N N . ILE B 1 36 ? 13.056 24.824 32.079 1.00 22.60 33 ILE B N 1
ATOM 1408 C CA . ILE B 1 36 ? 13.007 24.481 30.675 1.00 22.67 33 ILE B CA 1
ATOM 1409 C C . ILE B 1 36 ? 12.010 23.370 30.488 1.00 21.70 33 ILE B C 1
ATOM 1410 O O . ILE B 1 36 ? 12.192 22.285 31.013 1.00 20.74 33 ILE B O 1
ATOM 1415 N N . VAL B 1 37 ? 10.938 23.645 29.752 1.00 22.01 34 VAL B N 1
ATOM 1416 C CA . VAL B 1 37 ? 9.957 22.625 29.425 1.00 21.72 34 VAL B CA 1
ATOM 1417 C C . VAL B 1 37 ? 10.460 21.912 28.189 1.00 23.13 34 VAL B C 1
ATOM 1418 O O . VAL B 1 37 ? 10.688 22.539 27.169 1.00 25.17 34 VAL B O 1
ATOM 1422 N N . ALA B 1 38 ? 10.689 20.610 28.308 1.00 23.08 35 ALA B N 1
ATOM 1423 C CA . ALA B 1 38 ? 11.393 19.846 27.308 1.00 24.67 35 ALA B CA 1
ATOM 1424 C C . ALA B 1 38 ? 10.399 18.875 26.691 1.00 25.93 35 ALA B C 1
ATOM 1425 O O . ALA B 1 38 ? 9.952 17.954 27.349 1.00 25.35 35 ALA B O 1
ATOM 1427 N N . CYS B 1 39 ? 10.043 19.097 25.430 1.00 28.09 36 CYS B N 1
ATOM 1428 C CA A CYS B 1 39 ? 8.965 18.342 24.805 0.50 29.25 36 CYS B CA 1
ATOM 1429 C CA B CYS B 1 39 ? 8.971 18.342 24.789 0.50 29.24 36 CYS B CA 1
ATOM 1430 C C . CYS B 1 39 ? 9.519 17.175 24.001 1.00 31.29 36 CYS B C 1
ATOM 1431 O O . CYS B 1 39 ? 10.245 17.381 23.050 1.00 32.45 36 CYS B O 1
ATOM 1436 N N . ALA B 1 40 ? 9.169 15.951 24.410 1.00 32.09 37 ALA B N 1
ATOM 1437 C CA . ALA B 1 40 ? 9.587 14.732 23.697 1.00 35.08 37 ALA B CA 1
ATOM 1438 C C . ALA B 1 40 ? 8.552 14.349 22.639 1.00 37.93 37 ALA B C 1
ATOM 1439 O O . ALA B 1 40 ? 7.385 14.697 22.777 1.00 38.01 37 ALA B O 1
ATOM 1441 N N . PRO B 1 41 ? 8.974 13.648 21.569 1.00 41.49 38 PRO B N 1
ATOM 1442 C CA . PRO B 1 41 ? 7.981 13.117 20.626 1.00 44.64 38 PRO B CA 1
ATOM 1443 C C . PRO B 1 41 ? 7.065 12.088 21.292 1.00 45.10 38 PRO B C 1
ATOM 1444 O O . PRO B 1 41 ? 7.489 11.418 22.220 1.00 44.27 38 PRO B O 1
ATOM 1448 N N . THR B 1 42 ? 5.822 11.982 20.828 1.00 47.11 39 THR B N 1
ATOM 1449 C CA . THR B 1 42 ? 4.865 11.020 21.403 1.00 48.27 39 THR B CA 1
ATOM 1450 C C . THR B 1 42 ? 5.207 9.571 21.032 1.00 50.82 39 THR B C 1
ATOM 1451 O O . THR B 1 42 ? 5.491 9.271 19.871 1.00 53.50 39 THR B O 1
ATOM 1455 N N . LEU B 1 49 ? 0.138 19.190 16.857 1.00 61.21 46 LEU B N 1
ATOM 1456 C CA . LEU B 1 49 ? 0.161 17.775 16.483 1.00 62.80 46 LEU B CA 1
ATOM 1457 C C . LEU B 1 49 ? 1.625 17.268 16.417 1.00 61.56 46 LEU B C 1
ATOM 1458 O O . LEU B 1 49 ? 2.057 16.535 17.326 1.00 60.16 46 LEU B O 1
ATOM 1463 N N . LYS B 1 50 ? 2.388 17.671 15.387 1.00 61.82 47 LYS B N 1
ATOM 1464 C CA . LYS B 1 50 ? 3.823 17.336 15.308 1.00 60.29 47 LYS B CA 1
ATOM 1465 C C . LYS B 1 50 ? 4.628 18.140 16.338 1.00 55.13 47 LYS B C 1
ATOM 1466 O O . LYS B 1 50 ? 4.156 19.153 16.858 1.00 52.83 47 LYS B O 1
ATOM 1472 N N . LEU B 1 51 ? 5.852 17.689 16.593 1.00 52.29 48 LEU B N 1
ATOM 1473 C CA . LEU B 1 51 ? 6.628 18.157 17.732 1.00 47.72 48 LEU B CA 1
ATOM 1474 C C . LEU B 1 51 ? 6.882 19.658 17.717 1.00 45.90 48 LEU B C 1
ATOM 1475 O O . LEU B 1 51 ? 6.655 20.325 18.715 1.00 42.43 48 LEU B O 1
ATOM 1480 N N . GLU B 1 52 ? 7.349 20.184 16.591 1.00 47.60 49 GLU B N 1
ATOM 1481 C CA . GLU B 1 52 ? 7.675 21.617 16.485 1.00 47.21 49 GLU B CA 1
ATOM 1482 C C . GLU B 1 52 ? 6.455 22.505 16.756 1.00 45.22 49 GLU B C 1
ATOM 1483 O O . GLU B 1 52 ? 6.556 23.501 17.461 1.00 42.35 49 GLU B O 1
ATOM 1489 N N . GLU B 1 53 ? 5.308 22.114 16.207 1.00 46.19 50 GLU B N 1
ATOM 1490 C CA . GLU B 1 53 ? 4.036 22.803 16.443 1.00 45.79 50 GLU B CA 1
ATOM 1491 C C . GLU B 1 53 ? 3.615 22.725 17.909 1.00 41.74 50 GLU B C 1
ATOM 1492 O O . GLU B 1 53 ? 3.078 23.685 18.473 1.00 40.82 50 GLU B O 1
ATOM 1498 N N . ARG B 1 54 ? 3.870 21.588 18.542 1.00 39.40 51 ARG B N 1
ATOM 1499 C CA . ARG B 1 54 ? 3.484 21.422 19.932 1.00 36.12 51 ARG B CA 1
ATOM 1500 C C . ARG B 1 54 ? 4.382 22.284 20.835 1.00 33.26 51 ARG B C 1
ATOM 1501 O O . ARG B 1 54 ? 3.922 22.885 21.801 1.00 30.78 51 ARG B O 1
ATOM 1509 N N . VAL B 1 55 ? 5.661 22.360 20.502 1.00 32.94 52 VAL B N 1
ATOM 1510 C CA . VAL B 1 55 ? 6.566 23.244 21.217 1.00 31.76 52 VAL B CA 1
ATOM 1511 C C . VAL B 1 55 ? 6.084 24.692 21.110 1.00 31.98 52 VAL B C 1
ATOM 1512 O O . VAL B 1 55 ? 5.971 25.389 22.092 1.00 30.23 52 VAL B O 1
ATOM 1516 N N . ASN B 1 56 ? 5.766 25.117 19.908 1.00 34.81 53 ASN B N 1
ATOM 1517 C CA . ASN B 1 56 ? 5.301 26.472 19.703 1.00 36.35 53 ASN B CA 1
ATOM 1518 C C . ASN B 1 56 ? 4.057 26.771 20.506 1.00 35.03 53 ASN B C 1
ATOM 1519 O O . ASN B 1 56 ? 3.977 27.816 21.132 1.00 34.15 53 ASN B O 1
ATOM 1524 N N . LEU B 1 57 ? 3.113 25.834 20.514 1.00 34.92 54 LEU B N 1
ATOM 1525 C CA . LEU B 1 57 ? 1.875 26.004 21.280 1.00 33.94 54 LEU B CA 1
ATOM 1526 C C . LEU B 1 57 ? 2.160 26.173 22.758 1.00 30.98 54 LEU B C 1
ATOM 1527 O O . LEU B 1 57 ? 1.628 27.066 23.409 1.00 30.54 54 LEU B O 1
ATOM 1532 N N . ILE B 1 58 ? 2.992 25.301 23.294 1.00 29.22 55 ILE B N 1
ATOM 1533 C CA . ILE B 1 58 ? 3.309 25.350 24.699 1.00 26.84 55 ILE B CA 1
ATOM 1534 C C . ILE B 1 58 ? 3.995 26.681 25.004 1.00 26.70 55 ILE B C 1
ATOM 1535 O O . ILE B 1 58 ? 3.622 27.350 25.971 1.00 25.90 55 ILE B O 1
ATOM 1540 N N . ALA B 1 59 ? 4.974 27.066 24.176 1.00 26.65 56 ALA B N 1
ATOM 1541 C CA . ALA B 1 59 ? 5.667 28.352 24.350 1.00 27.73 56 ALA B CA 1
ATOM 1542 C C . ALA B 1 59 ? 4.694 29.522 24.319 1.00 28.94 56 ALA B C 1
ATOM 1543 O O . ALA B 1 59 ? 4.879 30.489 25.049 1.00 29.52 56 ALA B O 1
ATOM 1545 N N . ASP B 1 60 ? 3.671 29.440 23.469 1.00 30.30 57 ASP B N 1
ATOM 1546 C CA . ASP B 1 60 ? 2.676 30.508 23.348 1.00 32.02 57 ASP B CA 1
ATOM 1547 C C . ASP B 1 60 ? 1.799 30.603 24.610 1.00 31.11 57 ASP B C 1
ATOM 1548 O O . ASP B 1 60 ? 1.353 31.696 24.977 1.00 32.69 57 ASP B O 1
ATOM 1553 N N . VAL B 1 61 ? 1.540 29.459 25.246 1.00 29.27 58 VAL B N 1
ATOM 1554 C CA . VAL B 1 61 ? 0.725 29.391 26.451 1.00 28.75 58 VAL B CA 1
ATOM 1555 C C . VAL B 1 61 ? 1.493 29.870 27.678 1.00 28.24 58 VAL B C 1
ATOM 1556 O O . VAL B 1 61 ? 0.989 30.651 28.473 1.00 28.50 58 VAL B O 1
ATOM 1560 N N . LEU B 1 62 ? 2.710 29.378 27.844 1.00 28.25 59 LEU B N 1
ATOM 1561 C CA . LEU B 1 62 ? 3.525 29.711 29.012 1.00 28.01 59 LEU B CA 1
ATOM 1562 C C . LEU B 1 62 ? 4.176 31.080 28.804 1.00 30.00 59 LEU B C 1
ATOM 1563 O O . LEU B 1 62 ? 5.123 31.188 28.076 1.00 31.29 59 LEU B O 1
ATOM 1568 N N . THR B 1 63 ? 3.663 32.115 29.449 1.00 31.86 60 THR B N 1
ATOM 1569 C CA . THR B 1 63 ? 4.135 33.477 29.222 1.00 34.73 60 THR B CA 1
ATOM 1570 C C . THR B 1 63 ? 5.201 33.963 30.210 1.00 34.67 60 THR B C 1
ATOM 1571 O O . THR B 1 63 ? 5.849 34.945 29.941 1.00 36.14 60 THR B O 1
ATOM 1575 N N . ASP B 1 64 ? 5.363 33.300 31.353 1.00 33.43 61 ASP B N 1
ATOM 1576 C CA . ASP B 1 64 ? 6.397 33.704 32.323 1.00 33.65 61 ASP B CA 1
ATOM 1577 C C . ASP B 1 64 ? 7.775 33.678 31.665 1.00 33.76 61 ASP B C 1
ATOM 1578 O O . ASP B 1 64 ? 8.109 32.706 30.987 1.00 31.80 61 ASP B O 1
ATOM 1583 N N . GLU B 1 65 ? 8.564 34.739 31.869 1.00 35.82 62 GLU B N 1
ATOM 1584 C CA . GLU B 1 65 ? 9.887 34.874 31.235 1.00 37.38 62 GLU B CA 1
ATOM 1585 C C . GLU B 1 65 ? 10.948 33.897 31.758 1.00 35.56 62 GLU B C 1
ATOM 1586 O O . GLU B 1 65 ? 11.974 33.701 31.113 1.00 36.27 62 GLU B O 1
ATOM 1592 N N . ARG B 1 66 ? 10.696 33.271 32.902 1.00 33.19 63 ARG B N 1
ATOM 1593 C CA . ARG B 1 66 ? 11.576 32.225 33.423 1.00 31.89 63 ARG B CA 1
ATOM 1594 C C . ARG B 1 66 ? 11.352 30.852 32.766 1.00 29.47 63 ARG B C 1
ATOM 1595 O O . ARG B 1 66 ? 12.068 29.915 33.059 1.00 28.25 63 ARG B O 1
ATOM 1603 N N . VAL B 1 67 ? 10.359 30.738 31.892 1.00 28.92 64 VAL B N 1
ATOM 1604 C CA . VAL B 1 67 ? 10.003 29.453 31.295 1.00 27.19 64 VAL B CA 1
ATOM 1605 C C . VAL B 1 67 ? 10.393 29.430 29.822 1.00 28.23 64 VAL B C 1
ATOM 1606 O O . VAL B 1 67 ? 9.971 30.269 29.050 1.00 29.47 64 VAL B O 1
ATOM 1610 N N . GLU B 1 68 ? 11.223 28.464 29.453 1.00 28.15 65 GLU B N 1
ATOM 1611 C CA . GLU B 1 68 ? 11.687 28.316 28.090 1.00 29.56 65 GLU B CA 1
ATOM 1612 C C . GLU B 1 68 ? 11.155 26.964 27.614 1.00 27.74 65 GLU B C 1
ATOM 1613 O O . GLU B 1 68 ? 11.134 26.010 28.371 1.00 25.67 65 GLU B O 1
ATOM 1619 N N . VAL B 1 69 ? 10.678 26.891 26.376 1.00 28.11 66 VAL B N 1
ATOM 1620 C CA . VAL B 1 69 ? 10.132 25.640 25.848 1.00 27.04 66 VAL B CA 1
ATOM 1621 C C . VAL B 1 69 ? 11.012 25.191 24.701 1.00 28.23 66 VAL B C 1
ATOM 1622 O O . VAL B 1 69 ? 11.241 25.953 23.776 1.00 29.12 66 VAL B O 1
ATOM 1626 N N . LEU B 1 70 ? 11.514 23.961 24.784 1.00 27.93 67 LEU B N 1
ATOM 1627 C CA . LEU B 1 70 ? 12.419 23.397 23.784 1.00 30.00 67 LEU B CA 1
ATOM 1628 C C . LEU B 1 70 ? 12.015 21.966 23.406 1.00 30.57 67 LEU B C 1
ATOM 1629 O O . LEU B 1 70 ? 11.402 21.274 24.202 1.00 28.49 67 LEU B O 1
ATOM 1634 N N . PRO B 1 71 ? 12.364 21.518 22.185 1.00 33.79 68 PRO B N 1
ATOM 1635 C CA . PRO B 1 71 ? 12.179 20.111 21.846 1.00 35.40 68 PRO B CA 1
ATOM 1636 C C . PRO B 1 71 ? 13.218 19.247 22.555 1.00 36.19 68 PRO B C 1
ATOM 1637 O O . PRO B 1 71 ? 14.373 19.632 22.625 1.00 36.98 68 PRO B O 1
ATOM 1641 N N . LEU B 1 72 ? 12.813 18.095 23.074 1.00 37.39 69 LEU B N 1
ATOM 1642 C CA . LEU B 1 72 ? 13.735 17.250 23.821 1.00 38.93 69 LEU B CA 1
ATOM 1643 C C . LEU B 1 72 ? 14.485 16.348 22.867 1.00 43.62 69 LEU B C 1
ATOM 1644 O O . LEU B 1 72 ? 13.904 15.564 22.110 1.00 44.53 69 LEU B O 1
ATOM 1649 N N . THR B 1 73 ? 15.806 16.489 22.948 1.00 46.55 70 THR B N 1
ATOM 1650 C CA . THR B 1 73 ? 16.746 15.901 22.034 1.00 50.52 70 THR B CA 1
ATOM 1651 C C . THR B 1 73 ? 16.797 14.369 22.138 1.00 51.64 70 THR B C 1
ATOM 1652 O O . THR B 1 73 ? 15.961 13.657 21.557 1.00 53.91 70 THR B O 1
ATOM 1656 N N . GLY B 1 74 ? 17.812 13.883 22.845 1.00 51.04 71 GLY B N 1
ATOM 1657 C CA . GLY B 1 74 ? 18.046 12.469 23.024 1.00 51.36 71 GLY B CA 1
ATOM 1658 C C . GLY B 1 74 ? 17.812 12.219 24.485 1.00 47.65 71 GLY B C 1
ATOM 1659 O O . GLY B 1 74 ? 16.704 12.393 24.958 1.00 45.47 71 GLY B O 1
ATOM 1660 N N . LEU B 1 75 ? 18.868 11.839 25.192 1.00 46.96 72 LEU B N 1
ATOM 1661 C CA . LEU B 1 75 ? 18.772 11.540 26.605 1.00 44.24 72 LEU B CA 1
ATOM 1662 C C . LEU B 1 75 ? 18.411 12.787 27.387 1.00 41.21 72 LEU B C 1
ATOM 1663 O O . LEU B 1 75 ? 18.936 13.865 27.146 1.00 40.70 72 LEU B O 1
ATOM 1668 N N . LEU B 1 76 ? 17.523 12.610 28.350 1.00 38.51 73 LEU B N 1
ATOM 1669 C CA . LEU B 1 76 ? 17.152 13.665 29.220 1.00 36.06 73 LEU B CA 1
ATOM 1670 C C . LEU B 1 76 ? 18.363 14.205 29.969 1.00 35.88 73 LEU B C 1
ATOM 1671 O O . LEU B 1 76 ? 18.534 15.418 30.057 1.00 35.54 73 LEU B O 1
ATOM 1676 N N . VAL B 1 77 ? 19.212 13.328 30.496 1.00 36.18 74 VAL B N 1
ATOM 1677 C CA . VAL B 1 77 ? 20.317 13.794 31.348 1.00 35.93 74 VAL B CA 1
ATOM 1678 C C . VAL B 1 77 ? 21.367 14.558 30.559 1.00 36.66 74 VAL B C 1
ATOM 1679 O O . VAL B 1 77 ? 22.005 15.449 31.109 1.00 36.39 74 VAL B O 1
ATOM 1683 N N . ASP B 1 78 ? 21.533 14.212 29.283 1.00 37.70 75 ASP B N 1
ATOM 1684 C CA . ASP B 1 78 ? 22.396 14.961 28.353 1.00 39.11 75 ASP B CA 1
ATOM 1685 C C . ASP B 1 78 ? 21.858 16.375 28.076 1.00 37.16 75 ASP B C 1
ATOM 1686 O O . ASP B 1 78 ? 22.596 17.352 28.060 1.00 37.53 75 ASP B O 1
ATOM 1691 N N . PHE B 1 79 ? 20.558 16.452 27.845 1.00 34.44 76 PHE B N 1
ATOM 1692 C CA . PHE B 1 79 ? 19.869 17.699 27.619 1.00 32.91 76 PHE B CA 1
ATOM 1693 C C . PHE B 1 79 ? 19.991 18.596 28.860 1.00 30.83 76 PHE B C 1
ATOM 1694 O O . PHE B 1 79 ? 20.284 19.785 28.759 1.00 30.60 76 PHE B O 1
ATOM 1702 N N . ALA B 1 80 ? 19.793 18.008 30.034 1.00 28.60 77 ALA B N 1
ATOM 1703 C CA . ALA B 1 80 ? 19.900 18.740 31.268 1.00 27.04 77 ALA B CA 1
ATOM 1704 C C . ALA B 1 80 ? 21.283 19.342 31.431 1.00 28.35 77 ALA B C 1
ATOM 1705 O O . ALA B 1 80 ? 21.426 20.505 31.807 1.00 28.14 77 ALA B O 1
ATOM 1707 N N . LYS B 1 81 ? 22.302 18.547 31.149 1.00 29.55 78 LYS B N 1
ATOM 1708 C CA . LYS B 1 81 ? 23.670 18.968 31.354 1.00 31.73 78 LYS B CA 1
ATOM 1709 C C . LYS B 1 81 ? 24.027 20.093 30.369 1.00 32.34 78 LYS B C 1
ATOM 1710 O O . LYS B 1 81 ? 24.695 21.058 30.726 1.00 32.59 78 LYS B O 1
ATOM 1716 N N . THR B 1 82 ? 23.564 19.953 29.138 1.00 32.21 79 THR B N 1
ATOM 1717 C CA . THR B 1 82 ? 23.768 20.948 28.092 1.00 33.69 79 THR B CA 1
ATOM 1718 C C . THR B 1 82 ? 23.174 22.299 28.520 1.00 32.25 79 THR B C 1
ATOM 1719 O O . THR B 1 82 ? 23.768 23.343 28.320 1.00 33.07 79 THR B O 1
ATOM 1723 N N . HIS B 1 83 ? 22.025 22.259 29.169 1.00 30.35 80 HIS B N 1
ATOM 1724 C CA . HIS B 1 83 ? 21.336 23.478 29.568 1.00 30.12 80 HIS B CA 1
ATOM 1725 C C . HIS B 1 83 ? 21.600 23.861 31.021 1.00 29.67 80 HIS B C 1
ATOM 1726 O O . HIS B 1 83 ? 20.905 24.690 31.578 1.00 28.45 80 HIS B O 1
ATOM 1733 N N . GLN B 1 84 ? 22.636 23.263 31.606 1.00 31.03 81 GLN B N 1
ATOM 1734 C CA . GLN B 1 84 ? 23.075 23.557 32.965 1.00 31.99 81 GLN B CA 1
ATOM 1735 C C . GLN B 1 84 ? 21.982 23.390 34.023 1.00 29.73 81 GLN B C 1
ATOM 1736 O O . GLN B 1 84 ? 21.963 24.097 35.022 1.00 30.25 81 GLN B O 1
ATOM 1742 N N . ALA B 1 85 ? 21.108 22.419 33.798 1.00 28.14 82 ALA B N 1
ATOM 1743 C CA . ALA B 1 85 ? 20.017 22.106 34.703 1.00 27.05 82 ALA B CA 1
ATOM 1744 C C . ALA B 1 85 ? 20.451 20.991 35.634 1.00 27.24 82 ALA B C 1
ATOM 1745 O O . ALA B 1 85 ? 20.706 19.878 35.185 1.00 27.76 82 ALA B O 1
ATOM 1747 N N . ASN B 1 86 ? 20.547 21.296 36.928 1.00 27.96 83 ASN B N 1
ATOM 1748 C CA . ASN B 1 86 ? 20.878 20.296 37.942 1.00 28.52 83 ASN B CA 1
ATOM 1749 C C . ASN B 1 86 ? 19.643 19.510 38.442 1.00 25.87 83 ASN B C 1
ATOM 1750 O O . ASN B 1 86 ? 19.780 18.579 39.229 1.00 26.26 83 ASN B O 1
ATOM 1755 N N . PHE B 1 87 ? 18.446 19.889 38.011 1.00 24.08 84 PHE B N 1
ATOM 1756 C CA . PHE B 1 87 ? 17.212 19.271 38.518 1.00 22.13 84 PHE B CA 1
ATOM 1757 C C . PHE B 1 87 ? 16.286 18.852 37.407 1.00 21.42 84 PHE B C 1
ATOM 1758 O O . PHE B 1 87 ? 16.129 19.566 36.416 1.00 21.82 84 PHE B O 1
ATOM 1766 N N . ILE B 1 88 ? 15.691 17.676 37.563 1.00 21.29 85 ILE B N 1
ATOM 1767 C CA . ILE B 1 88 ? 14.570 17.252 36.744 1.00 21.14 85 ILE B CA 1
ATOM 1768 C C . ILE B 1 88 ? 13.322 17.372 37.587 1.00 21.54 85 ILE B C 1
ATOM 1769 O O . ILE B 1 88 ? 13.258 16.860 38.716 1.00 21.93 85 ILE B O 1
ATOM 1774 N N . LEU B 1 89 ? 12.344 18.085 37.048 1.00 21.27 86 LEU B N 1
ATOM 1775 C CA . LEU B 1 89 ? 11.076 18.295 37.708 1.00 21.48 86 LEU B CA 1
ATOM 1776 C C . LEU B 1 89 ? 10.058 17.350 37.106 1.00 22.38 86 LEU B C 1
ATOM 1777 O O . LEU B 1 89 ? 9.895 17.309 35.883 1.00 22.64 86 LEU B O 1
ATOM 1782 N N . ARG B 1 90 ? 9.353 16.636 37.970 1.00 23.51 87 ARG B N 1
ATOM 1783 C CA . ARG B 1 90 ? 8.284 15.733 37.595 1.00 24.70 87 ARG B CA 1
ATOM 1784 C C . ARG B 1 90 ? 7.083 16.002 38.482 1.00 24.45 87 ARG B C 1
ATOM 1785 O O . ARG B 1 90 ? 7.247 16.287 39.652 1.00 23.78 87 ARG B O 1
ATOM 1793 N N . GLY B 1 91 ? 5.878 15.911 37.926 1.00 24.74 88 GLY B N 1
ATOM 1794 C CA . GLY B 1 91 ? 4.645 15.910 38.723 1.00 25.42 88 GLY B CA 1
ATOM 1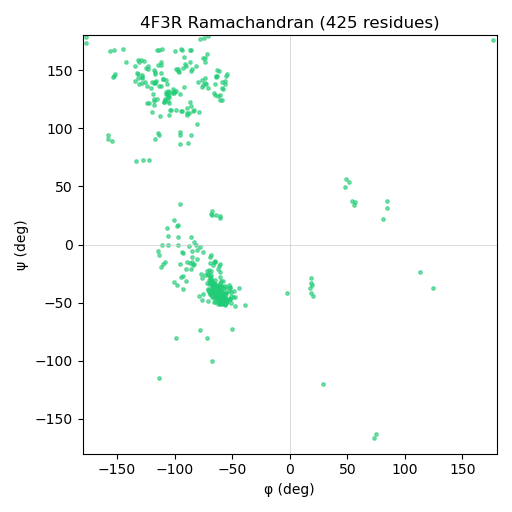795 C C . GLY B 1 91 ? 4.212 14.490 39.056 1.00 26.51 88 GLY B C 1
ATOM 1796 O O . GLY B 1 91 ? 4.534 13.576 38.319 1.00 27.69 88 GLY B O 1
ATOM 1797 N N . LEU B 1 92 ? 3.516 14.297 40.173 1.00 27.30 89 LEU B N 1
ATOM 1798 C CA . LEU B 1 92 ? 2.978 12.986 40.550 1.00 29.07 89 LEU B CA 1
ATOM 1799 C C . LEU B 1 92 ? 1.483 13.123 40.758 1.00 31.29 89 LEU B C 1
ATOM 1800 O O . LEU B 1 92 ? 1.070 13.909 41.597 1.00 31.20 89 LEU B O 1
ATOM 1805 N N . ARG B 1 93 ? 0.684 12.357 40.004 1.00 34.01 90 ARG B N 1
ATOM 1806 C CA . ARG B 1 93 ? -0.796 12.404 40.074 1.00 36.28 90 ARG B CA 1
ATOM 1807 C C . ARG B 1 93 ? -1.387 11.293 40.877 1.00 38.63 90 ARG B C 1
ATOM 1808 O O . ARG B 1 93 ? -2.445 11.460 41.464 1.00 41.37 90 ARG B O 1
ATOM 1816 N N . ALA B 1 94 ? -0.745 10.134 40.859 1.00 39.06 91 ALA B N 1
ATOM 1817 C CA . ALA B 1 94 ? -1.323 8.944 41.424 1.00 41.29 91 ALA B CA 1
ATOM 1818 C C . ALA B 1 94 ? -0.224 8.029 41.870 1.00 41.40 91 ALA B C 1
ATOM 1819 O O . ALA B 1 94 ? 0.932 8.227 41.518 1.00 39.70 91 ALA B O 1
ATOM 1821 N N . VAL B 1 95 ? -0.605 7.023 42.635 1.00 43.48 92 VAL B N 1
ATOM 1822 C CA . VAL B 1 95 ? 0.317 6.034 43.133 1.00 44.87 92 VAL B CA 1
ATOM 1823 C C . VAL B 1 95 ? 0.921 5.255 41.976 1.00 45.22 92 VAL B C 1
ATOM 1824 O O . VAL B 1 95 ? 2.105 4.912 42.015 1.00 44.29 92 VAL B O 1
ATOM 1828 N N . SER B 1 96 ? 0.107 4.981 40.955 1.00 46.43 93 SER B N 1
ATOM 1829 C CA . SER B 1 96 ? 0.571 4.250 39.777 1.00 47.56 93 SER B CA 1
ATOM 1830 C C . SER B 1 96 ? 1.689 5.005 39.046 1.00 44.83 93 SER B C 1
ATOM 1831 O O . SER B 1 96 ? 2.598 4.394 38.504 1.00 45.45 93 SER B O 1
ATOM 1834 N N . ASP B 1 97 ? 1.623 6.327 39.041 1.00 43.16 94 ASP B N 1
ATOM 1835 C CA . ASP B 1 97 ? 2.732 7.151 38.541 1.00 41.45 94 ASP B CA 1
ATOM 1836 C C . ASP B 1 97 ? 4.026 6.932 39.297 1.00 40.38 94 ASP B C 1
ATOM 1837 O O . ASP B 1 97 ? 5.089 6.851 38.686 1.00 39.35 94 ASP B O 1
ATOM 1842 N N . PHE B 1 98 ? 3.938 6.909 40.629 1.00 40.30 95 PHE B N 1
ATOM 1843 C CA . PHE B 1 98 ? 5.140 6.997 41.461 1.00 39.27 95 PHE B CA 1
ATOM 1844 C C . PHE B 1 98 ? 6.078 5.860 41.112 1.00 39.48 95 PHE B C 1
ATOM 1845 O O . PHE B 1 98 ? 7.263 6.058 40.959 1.00 38.23 95 PHE B O 1
ATOM 1853 N N . ASP B 1 99 ? 5.533 4.680 40.917 1.00 41.34 96 ASP B N 1
ATOM 1854 C CA . ASP B 1 99 ? 6.372 3.525 40.663 1.00 42.69 96 ASP B CA 1
ATOM 1855 C C . ASP B 1 99 ? 7.271 3.698 39.435 1.00 41.04 96 ASP B C 1
ATOM 1856 O O . ASP B 1 99 ? 8.470 3.425 39.490 1.00 40.73 96 ASP B O 1
ATOM 1861 N N . TYR B 1 100 ? 6.690 4.148 38.331 1.00 39.77 97 TYR B N 1
ATOM 1862 C CA . TYR B 1 100 ? 7.456 4.406 37.124 1.00 38.43 97 TYR B CA 1
ATOM 1863 C C . TYR B 1 100 ? 8.441 5.564 37.304 1.00 34.76 97 TYR B C 1
ATOM 1864 O O . TYR B 1 100 ? 9.579 5.483 36.862 1.00 34.65 97 TYR B O 1
ATOM 1873 N N . GLU B 1 101 ? 8.000 6.646 37.935 1.00 31.57 98 GLU B N 1
ATOM 1874 C CA . GLU B 1 101 ? 8.864 7.797 38.156 1.00 28.71 98 GLU B CA 1
ATOM 1875 C C . GLU B 1 101 ? 10.049 7.494 39.082 1.00 28.09 98 GLU B C 1
ATOM 1876 O O . GLU B 1 101 ? 11.119 8.066 38.925 1.00 26.02 98 GLU B O 1
ATOM 1882 N N . PHE B 1 102 ? 9.845 6.566 40.005 1.00 28.68 99 PHE B N 1
ATOM 1883 C CA . PHE B 1 102 ? 10.839 6.176 40.987 1.00 29.72 99 PHE B CA 1
ATOM 1884 C C . PHE B 1 102 ? 11.935 5.406 40.258 1.00 30.93 99 PHE B C 1
ATOM 1885 O O . PHE B 1 102 ? 13.113 5.703 40.399 1.00 29.93 99 PHE B O 1
ATOM 1893 N N . GLN B 1 103 ? 11.522 4.442 39.442 1.00 32.84 100 GLN B N 1
ATOM 1894 C CA . GLN B 1 103 ? 12.425 3.690 38.585 1.00 34.53 100 GLN B CA 1
ATOM 1895 C C . GLN B 1 103 ? 13.203 4.623 37.669 1.00 32.53 100 GLN B C 1
ATOM 1896 O O . GLN B 1 103 ? 14.416 4.509 37.532 1.00 33.45 100 GLN B O 1
ATOM 1902 N N . LEU B 1 104 ? 12.502 5.553 37.044 1.00 29.94 101 LEU B N 1
ATOM 1903 C CA . LEU B 1 104 ? 13.139 6.474 36.112 1.00 28.89 101 LEU B CA 1
ATOM 1904 C C . LEU B 1 104 ? 14.130 7.426 36.796 1.00 26.72 101 LEU B C 1
ATOM 1905 O O . LEU B 1 104 ? 15.161 7.803 36.215 1.00 26.63 101 LEU B O 1
ATOM 1910 N N . ALA B 1 105 ? 13.804 7.834 38.017 1.00 24.81 102 ALA B N 1
ATOM 1911 C CA . ALA B 1 105 ? 14.688 8.686 38.790 1.00 23.75 102 ALA B CA 1
ATOM 1912 C C . ALA B 1 105 ? 15.962 7.931 39.115 1.00 24.80 102 ALA B C 1
ATOM 1913 O O . ALA B 1 105 ? 17.032 8.501 39.057 1.00 24.19 102 ALA B O 1
ATOM 1915 N N . HIS B 1 106 ? 15.837 6.649 39.453 1.00 26.82 103 HIS B N 1
ATOM 1916 C CA . HIS B 1 106 ? 16.996 5.815 39.745 1.00 28.79 103 HIS B CA 1
ATOM 1917 C C . HIS B 1 106 ? 17.854 5.534 38.505 1.00 30.37 103 HIS B C 1
ATOM 1918 O O . HIS B 1 106 ? 19.084 5.475 38.602 1.00 30.83 103 HIS B O 1
ATOM 1933 N N . ASN B 1 108 ? 18.066 7.537 35.788 1.00 29.78 105 ASN B N 1
ATOM 1934 C CA . ASN B 1 108 ? 18.724 8.800 35.466 1.00 29.48 105 ASN B CA 1
ATOM 1935 C C . ASN B 1 108 ? 19.863 9.139 36.432 1.00 30.53 105 ASN B C 1
ATOM 1936 O O . ASN B 1 108 ? 20.865 9.712 36.022 1.00 31.84 105 ASN B O 1
ATOM 1941 N N . TYR B 1 109 ? 19.722 8.779 37.701 1.00 31.15 106 TYR B N 1
ATOM 1942 C CA . TYR B 1 109 ? 20.820 8.947 38.657 1.00 32.51 106 TYR B CA 1
ATOM 1943 C C . TYR B 1 109 ? 22.017 8.096 38.256 1.00 34.71 106 TYR B C 1
ATOM 1944 O O . TYR B 1 109 ? 23.152 8.543 38.344 1.00 35.36 106 TYR B O 1
ATOM 1953 N N . GLN B 1 110 ? 21.761 6.876 37.793 1.00 35.89 107 GLN B N 1
ATOM 1954 C CA . GLN B 1 110 ? 22.829 6.011 37.353 1.00 38.56 107 GLN B CA 1
ATOM 1955 C C . GLN B 1 110 ? 23.485 6.567 36.090 1.00 38.43 107 GLN B C 1
ATOM 1956 O O . GLN B 1 110 ? 24.696 6.566 35.982 1.00 39.78 107 GLN B O 1
ATOM 1962 N N . LEU B 1 111 ? 22.684 7.048 35.144 1.00 37.16 108 LEU B N 1
ATOM 1963 C CA . LEU B 1 111 ? 23.218 7.655 33.924 1.00 37.87 108 LEU B CA 1
ATOM 1964 C C . LEU B 1 111 ? 24.003 8.939 34.217 1.00 37.96 108 LEU B C 1
ATOM 1965 O O . LEU B 1 111 ? 24.982 9.237 33.540 1.00 40.03 108 LEU B O 1
ATOM 1970 N N . SER B 1 112 ? 23.570 9.695 35.217 1.00 36.64 109 SER B N 1
ATOM 1971 C CA . SER B 1 112 ? 24.210 10.952 35.545 1.00 37.16 109 SER B CA 1
ATOM 1972 C C . SER B 1 112 ? 23.913 11.358 36.986 1.00 35.99 109 SER B C 1
ATOM 1973 O O . SER B 1 112 ? 22.888 11.981 37.258 1.00 33.70 109 SER B O 1
ATOM 1976 N N . PRO B 1 113 ? 24.807 11.003 37.920 1.00 37.92 110 PRO B N 1
ATOM 1977 C CA . PRO B 1 113 ? 24.538 11.272 39.333 1.00 38.03 110 PRO B CA 1
ATOM 1978 C C . PRO B 1 113 ? 24.545 12.744 39.749 1.00 38.12 110 PRO B C 1
ATOM 1979 O O . PRO B 1 113 ? 24.184 13.049 40.880 1.00 37.61 110 PRO B O 1
ATOM 1983 N N . GLU B 1 114 ? 24.962 13.640 38.864 1.00 39.36 111 GLU B N 1
ATOM 1984 C CA . GLU B 1 114 ? 24.949 15.067 39.175 1.00 40.36 111 GLU B CA 1
ATOM 1985 C C . GLU B 1 114 ? 23.563 15.686 38.992 1.00 37.51 111 GLU B C 1
ATOM 1986 O O . GLU B 1 114 ? 23.339 16.802 39.433 1.00 37.81 111 GLU B O 1
ATOM 1992 N N . ILE B 1 115 ? 22.641 14.971 38.347 1.00 35.57 112 ILE B N 1
ATOM 1993 C CA . ILE B 1 115 ? 21.292 15.476 38.142 1.00 32.91 112 ILE B CA 1
ATOM 1994 C C . ILE B 1 115 ? 20.371 14.871 39.213 1.00 31.84 112 ILE B C 1
ATOM 1995 O O . ILE B 1 115 ? 20.383 13.660 39.469 1.00 32.29 112 ILE B O 1
ATOM 2000 N N . GLU B 1 116 ? 19.583 15.734 39.834 1.00 29.61 113 GLU B N 1
ATOM 2001 C CA . GLU B 1 116 ? 18.655 15.362 40.888 1.00 28.77 113 GLU B CA 1
ATOM 2002 C C . GLU B 1 116 ? 17.219 15.395 40.345 1.00 27.03 113 GLU B C 1
ATOM 2003 O O . GLU B 1 116 ? 16.881 16.289 39.588 1.00 26.56 113 GLU B O 1
ATOM 2009 N N . THR B 1 117 ? 16.386 14.417 40.695 1.00 26.45 114 THR B N 1
ATOM 2010 C CA . THR B 1 117 ? 14.958 14.450 40.353 1.00 24.60 114 THR B CA 1
ATOM 2011 C C . THR B 1 117 ? 14.124 14.903 41.566 1.00 24.33 114 THR B C 1
ATOM 2012 O O . THR B 1 117 ? 14.319 14.431 42.700 1.00 24.81 114 THR B O 1
ATOM 2016 N N . ILE B 1 118 ? 13.234 15.865 41.338 1.00 23.38 115 ILE B N 1
ATOM 2017 C CA . ILE B 1 118 ? 12.290 16.297 42.338 1.00 23.79 115 ILE B CA 1
ATOM 2018 C C . ILE B 1 118 ? 10.850 16.206 41.837 1.00 22.54 115 ILE B C 1
ATOM 2019 O O . ILE B 1 118 ? 10.581 16.310 40.642 1.00 21.64 115 ILE B O 1
ATOM 2024 N N . PHE B 1 119 ? 9.933 16.014 42.774 1.00 22.29 116 PHE B N 1
ATOM 2025 C CA . PHE B 1 119 ? 8.526 15.817 42.464 1.00 22.17 116 PHE B CA 1
ATOM 2026 C C . PHE B 1 119 ? 7.660 16.801 43.214 1.00 22.30 116 PHE B C 1
ATOM 2027 O O . PHE B 1 119 ? 7.897 17.072 44.381 1.00 23.42 116 PHE B O 1
ATOM 2035 N N . LEU B 1 120 ? 6.645 17.318 42.537 1.00 22.18 117 LEU B N 1
ATOM 2036 C CA . LEU B 1 120 ? 5.567 18.061 43.170 1.00 22.96 117 LEU B CA 1
ATOM 2037 C C . LEU B 1 120 ? 4.302 17.218 43.002 1.00 23.54 117 LEU B C 1
ATOM 2038 O O . LEU B 1 120 ? 4.059 16.678 41.927 1.00 22.64 117 LEU B O 1
ATOM 2043 N N . PRO B 1 121 ? 3.492 17.107 44.060 1.00 24.58 118 PRO B N 1
ATOM 2044 C CA . PRO B 1 121 ? 2.250 16.380 43.898 1.00 25.58 118 PRO B CA 1
ATOM 2045 C C . PRO B 1 121 ? 1.204 17.200 43.158 1.00 25.52 118 PRO B C 1
ATOM 2046 O O . PRO B 1 121 ? 1.095 18.415 43.364 1.00 25.40 118 PRO B O 1
ATOM 2050 N N . ALA B 1 122 ? 0.441 16.537 42.292 1.00 26.40 119 ALA B N 1
ATOM 2051 C CA . ALA B 1 122 ? -0.710 17.165 41.651 1.00 27.07 119 ALA B CA 1
ATOM 2052 C C . ALA B 1 122 ? -1.645 17.613 42.756 1.00 29.47 119 ALA B C 1
ATOM 2053 O O . ALA B 1 122 ? -1.820 16.909 43.748 1.00 29.95 119 ALA B O 1
ATOM 2055 N N . ARG B 1 123 ? -2.220 18.791 42.591 1.00 31.17 120 ARG B N 1
ATOM 2056 C CA . ARG B 1 123 ? -3.189 19.294 43.542 1.00 35.03 120 ARG B CA 1
ATOM 2057 C C . ARG B 1 123 ? -4.511 18.568 43.397 1.00 37.96 120 ARG B C 1
ATOM 2058 O O . ARG B 1 123 ? -4.810 17.978 42.361 1.00 37.23 120 ARG B O 1
ATOM 2066 N N . GLU B 1 124 ? -5.279 18.599 44.472 1.00 41.30 121 GLU B N 1
ATOM 2067 C CA . GLU B 1 124 ? -6.631 18.095 44.455 1.00 45.39 121 GLU B CA 1
ATOM 2068 C C . GLU B 1 124 ? -7.354 18.953 43.398 1.00 45.26 121 GLU B C 1
ATOM 2069 O O . GLU B 1 124 ? -7.294 20.198 43.419 1.00 45.25 121 GLU B O 1
ATOM 2075 N N . GLY B 1 125 ? -7.944 18.286 42.416 1.00 45.50 122 GLY B N 1
ATOM 2076 C CA . GLY B 1 125 ? -8.588 18.981 41.310 1.00 45.48 122 GLY B CA 1
ATOM 2077 C C . GLY B 1 125 ? -7.878 18.759 39.990 1.00 43.42 122 GLY B C 1
ATOM 2078 O O . GLY B 1 125 ? -8.487 18.908 38.938 1.00 44.80 122 GLY B O 1
ATOM 2079 N N . TYR B 1 126 ? -6.595 18.418 40.030 1.00 40.81 123 TYR B N 1
ATOM 2080 C CA . TYR B 1 126 ? -5.851 18.096 38.814 1.00 39.36 123 TYR B CA 1
ATOM 2081 C C . TYR B 1 126 ? -5.403 16.639 38.768 1.00 39.16 123 TYR B C 1
ATOM 2082 O O . TYR B 1 126 ? -4.842 16.194 37.764 1.00 37.96 123 TYR B O 1
ATOM 2091 N N . SER B 1 127 ? -5.640 15.899 39.846 1.00 40.19 124 SER B N 1
ATOM 2092 C CA . SER B 1 127 ? -5.056 14.577 39.989 1.00 40.77 124 SER B CA 1
ATOM 2093 C C . SER B 1 127 ? -5.687 13.555 39.023 1.00 42.72 124 SER B C 1
ATOM 2094 O O . SER B 1 127 ? -5.050 12.565 38.664 1.00 42.98 124 SER B O 1
ATOM 2097 N N . TYR B 1 128 ? -6.928 13.804 38.608 1.00 44.42 125 TYR B N 1
ATOM 2098 C CA . TYR B 1 128 ? -7.625 12.937 37.652 1.00 46.67 125 TYR B CA 1
ATOM 2099 C C . TYR B 1 128 ? -7.533 13.478 36.221 1.00 46.01 125 TYR B C 1
ATOM 2100 O O . TYR B 1 128 ? -8.041 12.872 35.298 1.00 47.93 125 TYR B O 1
ATOM 2109 N N . VAL B 1 129 ? -6.881 14.615 36.042 1.00 43.78 126 VAL B N 1
ATOM 2110 C CA . VAL B 1 129 ? -6.787 15.230 34.737 1.00 43.94 126 VAL B CA 1
ATOM 2111 C C . VAL B 1 129 ? -5.480 14.794 34.109 1.00 42.68 126 VAL B C 1
ATOM 2112 O O . VAL B 1 129 ? -4.452 15.375 34.365 1.00 40.86 126 VAL B O 1
ATOM 2116 N N . SER B 1 130 ? -5.538 13.732 33.321 1.00 44.62 127 SER B N 1
ATOM 2117 C CA . SER B 1 130 ? -4.391 13.243 32.575 1.00 43.88 127 SER B CA 1
ATOM 2118 C C . SER B 1 130 ? -4.644 13.475 31.084 1.00 44.93 127 SER B C 1
ATOM 2119 O O . SER B 1 130 ? -5.792 13.549 30.648 1.00 46.76 127 SER B O 1
ATOM 2122 N N . GLY B 1 131 ? -3.570 13.541 30.308 1.00 44.20 128 GLY B N 1
ATOM 2123 C CA . GLY B 1 131 ? -3.654 13.816 28.880 1.00 45.62 128 GLY B CA 1
ATOM 2124 C C . GLY B 1 131 ? -4.525 12.852 28.110 1.00 49.08 128 GLY B C 1
ATOM 2125 O O . GLY B 1 131 ? -5.296 13.276 27.245 1.00 50.90 128 GLY B O 1
ATOM 2126 N N . THR B 1 132 ? -4.400 11.561 28.424 1.00 50.70 129 THR B N 1
ATOM 2127 C CA . THR B 1 132 ? -5.172 10.511 27.759 1.00 54.81 129 THR B CA 1
ATOM 2128 C C . THR B 1 132 ? -6.655 10.680 28.043 1.00 56.71 129 THR B C 1
ATOM 2129 O O . THR B 1 132 ? -7.501 10.505 27.156 1.00 59.51 129 THR B O 1
ATOM 2141 N N . VAL B 1 134 ? -8.073 13.538 28.809 1.00 51.76 131 VAL B N 1
ATOM 2142 C CA . VAL B 1 134 ? -8.475 14.711 28.036 1.00 51.17 131 VAL B CA 1
ATOM 2143 C C . VAL B 1 134 ? -8.621 14.387 26.548 1.00 53.26 131 VAL B C 1
ATOM 2144 O O . VAL B 1 134 ? -9.599 14.790 25.911 1.00 54.80 131 VAL B O 1
ATOM 2148 N N . ARG B 1 135 ? -7.658 13.653 25.998 1.00 53.17 132 ARG B N 1
ATOM 2149 C CA . ARG B 1 135 ? -7.741 13.236 24.591 1.00 56.09 132 ARG B CA 1
ATOM 2150 C C . ARG B 1 135 ? -9.003 12.438 24.305 1.00 59.30 132 ARG B C 1
ATOM 2151 O O . ARG B 1 135 ? -9.662 12.650 23.279 1.00 62.02 132 ARG B O 1
ATOM 2159 N N . GLU B 1 136 ? -9.348 11.530 25.210 1.00 59.38 133 GLU B N 1
ATOM 2160 C CA . GLU B 1 136 ? -10.552 10.729 25.039 1.00 62.86 133 GLU B CA 1
ATOM 2161 C C . GLU B 1 136 ? -11.815 11.593 25.069 1.00 63.38 133 GLU B C 1
ATOM 2162 O O . GLU B 1 136 ? -12.727 11.378 24.275 1.00 66.90 133 GLU B O 1
ATOM 2168 N N . ILE B 1 137 ? -11.859 12.586 25.951 1.00 60.05 134 ILE B N 1
ATOM 2169 C CA . ILE B 1 137 ? -13.021 13.486 26.023 1.00 60.99 134 ILE B CA 1
ATOM 2170 C C . ILE B 1 137 ? -13.226 14.243 24.705 1.00 61.92 134 ILE B C 1
ATOM 2171 O O . ILE B 1 137 ? -14.354 14.364 24.219 1.00 64.66 134 ILE B O 1
ATOM 2176 N N . VAL B 1 138 ? -12.125 14.749 24.145 1.00 59.44 135 VAL B N 1
ATOM 2177 C CA . VAL B 1 138 ? -12.130 15.447 22.856 1.00 60.55 135 VAL B CA 1
ATOM 2178 C C . VAL B 1 138 ? -12.619 14.523 21.746 1.00 64.45 135 VAL B C 1
ATOM 2179 O O . VAL B 1 138 ? -13.516 14.884 20.993 1.00 67.66 135 VAL B O 1
ATOM 2183 N N . THR B 1 139 ? -12.025 13.335 21.660 1.00 64.80 136 THR B N 1
ATOM 2184 C CA . THR B 1 139 ? -12.451 12.301 20.710 1.00 69.17 136 THR B CA 1
ATOM 2185 C C . THR B 1 139 ? -13.965 12.090 20.717 1.00 73.02 136 THR B C 1
ATOM 2186 O O . THR B 1 139 ? -14.598 12.013 19.655 1.00 77.06 136 THR B O 1
ATOM 2190 N N . LEU B 1 140 ? -14.536 12.010 21.917 1.00 72.26 137 LEU B N 1
ATOM 2191 C CA . LEU B 1 140 ? -15.969 11.751 22.096 1.00 75.84 137 LEU B CA 1
ATOM 2192 C C . LEU B 1 140 ? -16.810 13.033 22.026 1.00 76.12 137 LEU B C 1
ATOM 2193 O O . LEU B 1 140 ? -18.015 13.006 22.266 1.00 79.31 137 LEU B O 1
ATOM 2198 N N . GLY B 1 141 ? -16.174 14.152 21.692 1.00 73.46 138 GLY B N 1
ATOM 2199 C CA . GLY B 1 141 ? -16.889 15.400 21.422 1.00 74.15 138 GLY B CA 1
ATOM 2200 C C . GLY B 1 141 ? -17.276 16.173 22.667 1.00 72.07 138 GLY B C 1
ATOM 2201 O O . GLY B 1 141 ? -18.191 16.995 22.627 1.00 73.79 138 GLY B O 1
ATOM 2202 N N . GLY B 1 142 ? -16.578 15.914 23.770 1.00 68.61 139 GLY B N 1
ATOM 2203 C CA . GLY B 1 142 ? -16.835 16.605 25.027 1.00 66.62 139 GLY B CA 1
ATOM 2204 C C . GLY B 1 142 ? -16.054 17.901 25.096 1.00 62.92 139 GLY B C 1
ATOM 2205 O O . GLY B 1 142 ? -15.163 18.138 24.283 1.00 61.62 139 GLY B O 1
ATOM 2206 N N . ASP B 1 143 ? -16.392 18.739 26.068 1.00 61.49 140 ASP B N 1
ATOM 2207 C CA . ASP B 1 143 ? -15.722 20.011 26.253 1.00 58.40 140 ASP B CA 1
ATOM 2208 C C . ASP B 1 143 ? -14.590 19.835 27.249 1.00 53.63 140 ASP B C 1
ATOM 2209 O O . ASP B 1 143 ? -14.828 19.551 28.420 1.00 53.07 140 ASP B O 1
ATOM 2214 N N . VAL B 1 144 ? -13.360 20.011 26.772 1.00 50.21 141 VAL B N 1
ATOM 2215 C CA . VAL B 1 144 ? -12.176 19.925 27.625 1.00 46.23 141 VAL B CA 1
ATOM 2216 C C . VAL B 1 144 ? -11.693 21.294 28.104 1.00 43.47 141 VAL B C 1
ATOM 2217 O O . VAL B 1 144 ? -10.649 21.384 28.743 1.00 41.02 141 VAL B O 1
ATOM 2221 N N . SER B 1 145 ? -12.454 22.350 27.817 1.00 44.41 142 SER B N 1
ATOM 2222 C CA . SER B 1 145 ? -12.112 23.715 28.253 1.00 42.80 142 SER B CA 1
ATOM 2223 C C . SER B 1 145 ? -11.744 23.854 29.730 1.00 40.23 142 SER B C 1
ATOM 2224 O O . SER B 1 145 ? -10.805 24.579 30.055 1.00 38.02 142 SER B O 1
ATOM 2227 N N . PRO B 1 146 ? -12.457 23.154 30.625 1.00 40.50 143 PRO B N 1
ATOM 2228 C CA . PRO B 1 146 ? -12.117 23.232 32.043 1.00 38.88 143 PRO B CA 1
ATOM 2229 C C . PRO B 1 146 ? -10.755 22.666 32.419 1.00 35.81 143 PRO B C 1
ATOM 2230 O O . PRO B 1 146 ? -10.274 22.939 33.513 1.00 34.73 143 PRO B O 1
ATOM 2234 N N . PHE B 1 147 ? -10.138 21.889 31.530 1.00 34.43 144 PHE B N 1
ATOM 2235 C CA . PHE B 1 147 ? -8.982 21.089 31.905 1.00 31.89 144 PHE B CA 1
ATOM 2236 C C . PHE B 1 147 ? -7.670 21.529 31.282 1.00 29.90 144 PHE B C 1
ATOM 2237 O O . PHE B 1 147 ? -6.611 21.177 31.772 1.00 28.00 144 PHE B O 1
ATOM 2245 N N . VAL B 1 148 ? -7.740 22.297 30.200 1.00 30.94 145 VAL B N 1
ATOM 2246 C CA . VAL B 1 148 ? -6.554 22.678 29.459 1.00 29.48 145 VAL B CA 1
ATOM 2247 C C . VAL B 1 148 ? -6.602 24.170 29.202 1.00 29.67 145 VAL B C 1
ATOM 2248 O O . VAL B 1 148 ? -7.671 24.757 29.248 1.00 30.67 145 VAL B O 1
ATOM 2252 N N . PRO B 1 149 ? -5.442 24.786 28.938 1.00 28.73 146 PRO B N 1
ATOM 2253 C CA . PRO B 1 149 ? -5.419 26.209 28.627 1.00 30.08 146 PRO B CA 1
ATOM 2254 C C . PRO B 1 149 ? -6.169 26.536 27.340 1.00 32.84 146 PRO B C 1
ATOM 2255 O O . PRO B 1 149 ? -6.132 25.750 26.389 1.00 34.04 146 PRO B O 1
ATOM 2259 N N . PRO B 1 150 ? -6.844 27.692 27.302 1.00 35.03 147 PRO B N 1
ATOM 2260 C CA . PRO B 1 150 ? -7.638 28.101 26.147 1.00 37.48 147 PRO B CA 1
ATOM 2261 C C . PRO B 1 150 ? -7.005 27.893 24.775 1.00 38.11 147 PRO B C 1
ATOM 2262 O O . PRO B 1 150 ? -7.727 27.551 23.833 1.00 40.83 147 PRO B O 1
ATOM 2266 N N . LEU B 1 151 ? -5.700 28.104 24.628 1.00 36.64 148 LEU B N 1
ATOM 2267 C CA . LEU B 1 151 ? -5.088 27.938 23.299 1.00 37.58 148 LEU B CA 1
ATOM 2268 C C . LEU B 1 151 ? -5.042 26.469 22.915 1.00 37.55 148 LEU B C 1
ATOM 2269 O O . LEU B 1 151 ? -5.259 26.119 21.755 1.00 38.96 148 LEU B O 1
ATOM 2274 N N . VAL B 1 152 ? -4.742 25.623 23.901 1.00 36.24 149 VAL B N 1
ATOM 2275 C CA . VAL B 1 152 ? -4.731 24.173 23.706 1.00 36.25 149 VAL B CA 1
ATOM 2276 C C . VAL B 1 152 ? -6.135 23.697 23.354 1.00 39.14 149 VAL B C 1
ATOM 2277 O O . VAL B 1 152 ? -6.306 22.889 22.441 1.00 40.00 149 VAL B O 1
ATOM 2281 N N . ALA B 1 153 ? -7.132 24.224 24.064 1.00 40.82 150 ALA B N 1
ATOM 2282 C CA . ALA B 1 153 ? -8.528 23.842 23.843 1.00 44.21 150 ALA B CA 1
ATOM 2283 C C . ALA B 1 153 ? -8.963 24.132 22.396 1.00 48.39 150 ALA B C 1
ATOM 2284 O O . ALA B 1 153 ? -9.549 23.274 21.731 1.00 49.47 150 ALA B O 1
ATOM 2286 N N . ARG B 1 154 ? -8.647 25.336 21.918 1.00 50.60 151 ARG B N 1
ATOM 2287 C CA . ARG B 1 154 ? -8.935 25.727 20.539 1.00 55.39 151 ARG B CA 1
ATOM 2288 C C . ARG B 1 154 ? -8.267 24.751 19.596 1.00 57.27 151 ARG B C 1
ATOM 2289 O O . ARG B 1 154 ? -8.884 24.259 18.657 1.00 59.31 151 ARG B O 1
ATOM 2297 N N . HIS B 1 155 ? -6.999 24.466 19.866 1.00 56.84 152 HIS B N 1
ATOM 2298 C CA . HIS B 1 155 ? -6.209 23.629 18.978 1.00 59.69 152 HIS B CA 1
ATOM 2299 C C . HIS B 1 155 ? -6.790 22.220 18.873 1.00 62.64 152 HIS B C 1
ATOM 2300 O O . HIS B 1 155 ? -6.822 21.647 17.785 1.00 65.04 152 HIS B O 1
ATOM 2307 N N . LEU B 1 156 ? -7.274 21.684 19.995 1.00 63.52 153 LEU B N 1
ATOM 2308 C CA . LEU B 1 156 ? -7.812 20.319 20.039 1.00 66.62 153 LEU B CA 1
ATOM 2309 C C . LEU B 1 156 ? -9.143 20.158 19.296 1.00 72.48 153 LEU B C 1
ATOM 2310 O O . LEU B 1 156 ? -9.435 19.081 18.780 1.00 74.80 153 LEU B O 1
ATOM 2315 N N . GLN B 1 157 ? -9.946 21.218 19.255 1.00 76.19 154 GLN B N 1
ATOM 2316 C CA . GLN B 1 157 ? -11.158 21.249 18.422 1.00 82.50 154 GLN B CA 1
ATOM 2317 C C . GLN B 1 157 ? -10.812 21.322 16.923 1.00 86.94 154 GLN B C 1
ATOM 2318 O O . GLN B 1 157 ? -11.634 20.981 16.077 1.00 90.84 154 GLN B O 1
ATOM 2324 N N . LYS B 1 158 ? -9.596 21.791 16.624 1.00 46.63 155 LYS B N 1
ATOM 2325 C CA . LYS B 1 158 ? -9.021 21.879 15.270 1.00 48.46 155 LYS B CA 1
ATOM 2326 C C . LYS B 1 158 ? -9.676 22.989 14.448 1.00 49.13 155 LYS B C 1
ATOM 2327 O O . LYS B 1 158 ? -9.826 24.125 14.925 1.00 50.08 155 LYS B O 1
ATOM 2341 N N . LYS C 1 5 ? 1.440 23.492 0.817 1.00 59.21 2 LYS C N 1
ATOM 2342 C CA . LYS C 1 5 ? 1.281 24.940 0.749 1.00 54.36 2 LYS C CA 1
ATOM 2343 C C . LYS C 1 5 ? 1.970 25.601 1.947 1.00 50.10 2 LYS C C 1
ATOM 2344 O O . LYS C 1 5 ? 2.089 25.001 3.008 1.00 50.51 2 LYS C O 1
ATOM 2350 N N . PRO C 1 6 ? 2.417 26.847 1.780 1.00 45.49 3 PRO C N 1
ATOM 2351 C CA . PRO C 1 6 ? 3.104 27.545 2.851 1.00 42.37 3 PRO C CA 1
ATOM 2352 C C . PRO C 1 6 ? 2.188 28.025 3.969 1.00 38.95 3 PRO C C 1
ATOM 2353 O O . PRO C 1 6 ? 0.976 27.826 3.930 1.00 39.08 3 PRO C O 1
ATOM 2357 N N . ILE C 1 7 ? 2.796 28.621 4.977 1.00 36.08 4 ILE C N 1
ATOM 2358 C CA . ILE C 1 7 ? 2.074 29.156 6.108 1.00 33.52 4 ILE C CA 1
ATOM 2359 C C . ILE C 1 7 ? 2.290 30.649 6.128 1.00 30.56 4 ILE C C 1
ATOM 2360 O O . ILE C 1 7 ? 3.401 31.107 5.879 1.00 30.21 4 ILE C O 1
ATOM 2365 N N . ALA C 1 8 ? 1.237 31.395 6.451 1.00 28.66 5 ALA C N 1
ATOM 2366 C CA . ALA C 1 8 ? 1.302 32.847 6.571 1.00 27.00 5 ALA C CA 1
ATOM 2367 C C . ALA C 1 8 ? 0.994 33.338 7.971 1.00 26.78 5 ALA C C 1
ATOM 2368 O O . ALA C 1 8 ? 0.173 32.763 8.675 1.00 26.81 5 ALA C O 1
ATOM 2370 N N . ILE C 1 9 ? 1.625 34.444 8.348 1.00 26.74 6 ILE C N 1
ATOM 2371 C CA . ILE C 1 9 ? 1.257 35.195 9.541 1.00 27.24 6 ILE C CA 1
ATOM 2372 C C . ILE C 1 9 ? 0.456 36.426 9.118 1.00 26.21 6 ILE C C 1
ATOM 2373 O O . ILE C 1 9 ? 0.886 37.163 8.249 1.00 26.18 6 ILE C O 1
ATOM 2378 N N . TYR C 1 10 ? -0.689 36.646 9.758 1.00 26.16 7 TYR C N 1
ATOM 2379 C CA . TYR C 1 10 ? -1.493 37.853 9.592 1.00 25.54 7 TYR C CA 1
ATOM 2380 C C . TYR C 1 10 ? -1.478 38.625 10.913 1.00 25.75 7 TYR C C 1
ATOM 2381 O O . TYR C 1 10 ? -2.254 38.325 11.814 1.00 25.65 7 TYR C O 1
ATOM 2390 N N . PRO C 1 11 ? -0.558 39.599 11.050 1.00 25.62 8 PRO C N 1
ATOM 2391 C CA . PRO C 1 11 ? -0.436 40.341 12.280 1.00 26.60 8 PRO C CA 1
ATOM 2392 C C . PRO C 1 11 ? -1.395 41.514 12.360 1.00 27.22 8 PRO C C 1
ATOM 2393 O O . PRO C 1 11 ? -1.758 42.089 11.342 1.00 27.19 8 PRO C O 1
ATOM 2397 N N . GLY C 1 12 ? -1.789 41.867 13.577 1.00 28.21 9 GLY C N 1
ATOM 2398 C CA . GLY C 1 12 ? -2.624 43.041 13.801 1.00 29.05 9 GLY C CA 1
ATOM 2399 C C . GLY C 1 12 ? -2.853 43.233 15.269 1.00 30.67 9 GLY C C 1
ATOM 2400 O O . GLY C 1 12 ? -2.431 42.411 16.057 1.00 31.00 9 GLY C O 1
ATOM 2401 N N . THR C 1 13 ? -3.485 44.340 15.638 1.00 32.44 10 THR C N 1
ATOM 2402 C CA . THR C 1 13 ? -3.947 44.549 16.994 1.00 34.63 10 THR C CA 1
ATOM 2403 C C . THR C 1 13 ? -5.395 44.123 17.126 1.00 34.69 10 THR C C 1
ATOM 2404 O O . THR C 1 13 ? -5.836 43.796 18.212 1.00 36.78 10 THR C O 1
ATOM 2408 N N . PHE C 1 14 ? -6.152 44.195 16.038 1.00 33.80 11 PHE C N 1
ATOM 2409 C CA . PHE C 1 14 ? -7.515 43.684 16.019 1.00 34.14 11 PHE C CA 1
ATOM 2410 C C . PHE C 1 14 ? -8.341 44.226 17.184 1.00 36.42 11 PHE C C 1
ATOM 2411 O O . PHE C 1 14 ? -8.955 43.480 17.956 1.00 37.21 11 PHE C O 1
ATOM 2419 N N . ASP C 1 15 ? -8.349 45.545 17.290 1.00 37.76 12 ASP C N 1
ATOM 2420 C CA . ASP C 1 15 ? -8.945 46.233 18.414 1.00 40.84 12 ASP C CA 1
ATOM 2421 C C . ASP C 1 15 ? -9.924 47.274 17.907 1.00 41.38 12 ASP C C 1
ATOM 2422 O O . ASP C 1 15 ? -9.647 48.458 17.979 1.00 43.43 12 ASP C O 1
ATOM 2427 N N . PRO C 1 16 ? -11.080 46.843 17.395 1.00 39.98 13 PRO C N 1
ATOM 2428 C CA . PRO C 1 16 ? -11.561 45.480 17.284 1.00 37.90 13 PRO C CA 1
ATOM 2429 C C . PRO C 1 16 ? -11.274 44.814 15.948 1.00 34.84 13 PRO C C 1
ATOM 2430 O O . PRO C 1 16 ? -10.885 45.474 14.977 1.00 34.81 13 PRO C O 1
ATOM 2434 N N . LEU C 1 17 ? -11.480 43.506 15.922 1.00 32.88 14 LEU C N 1
ATOM 2435 C CA . LEU C 1 17 ? -11.576 42.743 14.700 1.00 30.96 14 LEU C CA 1
ATOM 2436 C C . LEU C 1 17 ? -12.782 43.222 13.884 1.00 31.70 14 LEU C C 1
ATOM 2437 O O . LEU C 1 17 ? -13.893 43.276 14.396 1.00 33.48 14 LEU C O 1
ATOM 2442 N N . THR C 1 18 ? -12.558 43.546 12.614 1.00 30.70 15 THR C N 1
ATOM 2443 C CA . THR C 1 18 ? -13.582 44.092 11.731 1.00 31.62 15 THR C CA 1
ATOM 2444 C C . THR C 1 18 ? -13.865 43.076 10.644 1.00 30.61 15 THR C C 1
ATOM 2445 O O . THR C 1 18 ? -13.094 42.143 10.454 1.00 28.87 15 THR C O 1
ATOM 2449 N N . ASN C 1 19 ? -14.951 43.287 9.910 1.00 32.48 16 ASN C N 1
ATOM 2450 C CA . ASN C 1 19 ? -15.291 42.449 8.768 1.00 32.49 16 ASN C CA 1
ATOM 2451 C C . ASN C 1 19 ? -14.214 42.485 7.687 1.00 31.59 16 ASN C C 1
ATOM 2452 O O . ASN C 1 19 ? -13.991 41.497 7.016 1.00 31.33 16 ASN C O 1
ATOM 2457 N N . GLY C 1 20 ? -13.542 43.618 7.528 1.00 32.29 17 GLY C N 1
ATOM 2458 C CA . GLY C 1 20 ? -12.414 43.728 6.605 1.00 31.33 17 GLY C CA 1
ATOM 2459 C C . GLY C 1 20 ? -11.266 42.791 6.958 1.00 29.70 17 GLY C C 1
ATOM 2460 O O . GLY C 1 20 ? -10.664 42.196 6.071 1.00 28.94 17 GLY C O 1
ATOM 2461 N N . HIS C 1 21 ? -10.962 42.649 8.250 1.00 29.75 18 HIS C N 1
ATOM 2462 C CA . HIS C 1 21 ? -9.922 41.699 8.705 1.00 28.05 18 HIS C CA 1
ATOM 2463 C C . HIS C 1 21 ? -10.301 40.283 8.317 1.00 27.76 18 HIS C C 1
ATOM 2464 O O . HIS C 1 21 ? -9.500 39.559 7.734 1.00 26.71 18 HIS C O 1
ATOM 2471 N N . VAL C 1 22 ? -11.532 39.899 8.649 1.00 29.27 19 VAL C N 1
ATOM 2472 C CA . VAL C 1 22 ? -12.066 38.590 8.296 1.00 30.09 19 VAL C CA 1
ATOM 2473 C C . VAL C 1 22 ? -12.028 38.346 6.782 1.00 30.64 19 VAL C C 1
ATOM 2474 O O . VAL C 1 22 ? -11.619 37.276 6.330 1.00 30.61 19 VAL C O 1
ATOM 2478 N N . ASP C 1 23 ? -12.425 39.344 6.005 1.00 31.73 20 ASP C N 1
ATOM 2479 C CA . ASP C 1 23 ? -12.442 39.207 4.554 1.00 32.38 20 ASP C CA 1
ATOM 2480 C C . ASP C 1 23 ? -11.058 38.946 3.971 1.00 31.31 20 ASP C C 1
ATOM 2481 O O . ASP C 1 23 ? -10.928 38.173 3.033 1.00 31.82 20 ASP C O 1
ATOM 2486 N N . ILE C 1 24 ? -10.039 39.614 4.503 1.00 30.33 21 ILE C N 1
ATOM 2487 C CA . ILE C 1 24 ? -8.674 39.410 4.038 1.00 29.71 21 ILE C CA 1
ATOM 2488 C C . ILE C 1 24 ? -8.216 37.983 4.360 1.00 29.81 21 ILE C C 1
ATOM 2489 O O . ILE C 1 24 ? -7.631 37.309 3.511 1.00 30.05 21 ILE C O 1
ATOM 2494 N N . ILE C 1 25 ? -8.481 37.531 5.586 1.00 29.90 22 ILE C N 1
ATOM 2495 C CA . ILE C 1 25 ? -8.154 36.165 5.976 1.00 29.86 22 ILE C CA 1
ATOM 2496 C C . ILE C 1 25 ? -8.817 35.175 5.031 1.00 31.45 22 ILE C C 1
ATOM 2497 O O . ILE C 1 25 ? -8.140 34.327 4.470 1.00 31.52 22 ILE C O 1
ATOM 2502 N N . GLU C 1 26 ? -10.131 35.310 4.835 1.00 33.18 23 GLU C N 1
ATOM 2503 C CA . GLU C 1 26 ? -10.893 34.396 3.983 1.00 35.48 23 GLU C CA 1
ATOM 2504 C C . GLU C 1 26 ? -10.345 34.316 2.568 1.00 35.83 23 GLU C C 1
ATOM 2505 O O . GLU C 1 26 ? -10.261 33.237 1.980 1.00 37.27 23 GLU C O 1
ATOM 2511 N N . ARG C 1 27 ? -9.975 35.469 2.023 1.00 34.66 24 ARG C N 1
ATOM 2512 C CA . ARG C 1 27 ? -9.512 35.540 0.654 1.00 35.04 24 ARG C CA 1
ATOM 2513 C C . ARG C 1 27 ? -8.090 35.024 0.474 1.00 33.66 24 ARG C C 1
ATOM 2514 O O . ARG C 1 27 ? -7.761 34.547 -0.587 1.00 35.63 24 ARG C O 1
ATOM 2522 N N . ALA C 1 28 ? -7.252 35.136 1.497 1.00 31.33 25 ALA C N 1
ATOM 2523 C CA . ALA C 1 28 ? -5.887 34.595 1.445 1.00 30.61 25 ALA C CA 1
ATOM 2524 C C . ALA C 1 28 ? -5.822 33.073 1.632 1.00 31.21 25 ALA C C 1
ATOM 2525 O O . ALA C 1 28 ? -4.878 32.436 1.178 1.00 31.87 25 ALA C O 1
ATOM 2527 N N . LEU C 1 29 ? -6.820 32.501 2.299 1.00 31.53 26 LEU C N 1
ATOM 2528 C CA . LEU C 1 29 ? -6.768 31.106 2.735 1.00 32.86 26 LEU C CA 1
ATOM 2529 C C . LEU C 1 29 ? -6.393 30.079 1.657 1.00 34.50 26 LEU C C 1
ATOM 2530 O O . LEU C 1 29 ? -5.647 29.158 1.946 1.00 34.65 26 LEU C O 1
ATOM 2535 N N . PRO C 1 30 ? -6.915 30.227 0.428 1.00 35.87 27 PRO C N 1
ATOM 2536 C CA . PRO C 1 30 ? -6.571 29.276 -0.634 1.00 38.23 27 PRO C CA 1
ATOM 2537 C C . PRO C 1 30 ? -5.087 29.202 -1.012 1.00 37.62 27 PRO C C 1
ATOM 2538 O O . PRO C 1 30 ? -4.677 28.229 -1.633 1.00 39.71 27 PRO C O 1
ATOM 2542 N N . LEU C 1 31 ? -4.303 30.215 -0.659 1.00 35.36 28 LEU C N 1
ATOM 2543 C CA . LEU C 1 31 ? -2.862 30.202 -0.926 1.00 35.43 28 LEU C CA 1
ATOM 2544 C C . LEU C 1 31 ? -2.034 29.462 0.144 1.00 35.44 28 LEU C C 1
ATOM 2545 O O . LEU C 1 31 ? -0.880 29.116 -0.109 1.00 36.12 28 LEU C O 1
ATOM 2550 N N . PHE C 1 32 ? -2.605 29.233 1.326 1.00 34.85 29 PHE C N 1
ATOM 2551 C CA . PHE C 1 32 ? -1.815 28.799 2.485 1.00 34.90 29 PHE C CA 1
ATOM 2552 C C . PHE C 1 32 ? -2.374 27.562 3.165 1.00 36.80 29 PHE C C 1
ATOM 2553 O O . PHE C 1 32 ? -3.590 27.366 3.247 1.00 36.98 29 PHE C O 1
ATOM 2561 N N . ASN C 1 33 ? -1.462 26.725 3.652 1.00 38.41 30 ASN C N 1
ATOM 2562 C CA . ASN C 1 33 ? -1.829 25.565 4.459 1.00 40.67 30 ASN C CA 1
ATOM 2563 C C . ASN C 1 33 ? -2.506 26.066 5.723 1.00 38.66 30 ASN C C 1
ATOM 2564 O O . ASN C 1 33 ? -3.505 25.524 6.151 1.00 39.87 30 ASN C O 1
ATOM 2569 N N . LYS C 1 34 ? -1.990 27.162 6.268 1.00 36.39 31 LYS C N 1
ATOM 2570 C CA . LYS C 1 34 ? -2.476 27.715 7.519 1.00 35.10 31 LYS C CA 1
ATOM 2571 C C . LYS C 1 34 ? -2.229 29.212 7.536 1.00 32.33 31 LYS C C 1
ATOM 2572 O O . LYS C 1 34 ? -1.240 29.692 6.965 1.00 31.85 31 LYS C O 1
ATOM 2578 N N . ILE C 1 35 ? -3.132 29.954 8.172 1.00 30.60 32 ILE C N 1
ATOM 2579 C CA . ILE C 1 35 ? -2.887 31.363 8.476 1.00 28.05 32 ILE C CA 1
ATOM 2580 C C . ILE C 1 35 ? -2.893 31.538 9.988 1.00 28.04 32 ILE C C 1
ATOM 2581 O O . ILE C 1 35 ? -3.879 31.238 10.645 1.00 29.03 32 ILE C O 1
ATOM 2586 N N . ILE C 1 36 ? -1.777 32.004 10.537 1.00 27.78 33 ILE C N 1
ATOM 2587 C CA . ILE C 1 36 ? -1.697 32.374 11.942 1.00 27.71 33 ILE C CA 1
ATOM 2588 C C . ILE C 1 36 ? -2.085 33.834 12.082 1.00 26.66 33 ILE C C 1
ATOM 2589 O O . ILE C 1 36 ? -1.447 34.703 11.504 1.00 25.72 33 ILE C O 1
ATOM 2594 N N . VAL C 1 37 ? -3.165 34.102 12.807 1.00 27.16 34 VAL C N 1
ATOM 2595 C CA . VAL C 1 37 ? -3.581 35.475 13.100 1.00 27.06 34 VAL C CA 1
ATOM 2596 C C . VAL C 1 37 ? -2.891 35.905 14.384 1.00 28.37 34 VAL C C 1
ATOM 2597 O O . VAL C 1 37 ? -3.170 35.370 15.453 1.00 30.45 34 VAL C O 1
ATOM 2601 N N . ALA C 1 38 ? -1.961 36.837 14.269 1.00 27.94 35 ALA C N 1
ATOM 2602 C CA . ALA C 1 38 ? -1.082 37.188 15.369 1.00 29.32 35 ALA C CA 1
ATOM 2603 C C . ALA C 1 38 ? -1.509 38.517 15.964 1.00 30.30 35 ALA C C 1
ATOM 2604 O O . ALA C 1 38 ? -1.364 39.555 15.321 1.00 29.90 35 ALA C O 1
ATOM 2606 N N . CYS C 1 39 ? -2.022 38.463 17.190 1.00 31.78 36 CYS C N 1
ATOM 2607 C CA A CYS C 1 39 ? -2.551 39.630 17.880 0.50 33.02 36 CYS C CA 1
ATOM 2608 C CA B CYS C 1 39 ? -2.561 39.631 17.874 0.50 33.53 36 CYS C CA 1
ATOM 2609 C C . CYS C 1 39 ? -1.488 40.291 18.737 1.00 35.14 36 CYS C C 1
ATOM 2610 O O . CYS C 1 39 ? -1.040 39.716 19.728 1.00 35.95 36 CYS C O 1
ATOM 2615 N N . ALA C 1 40 ? -1.084 41.497 18.341 1.00 35.89 37 ALA C N 1
ATOM 2616 C CA . ALA C 1 40 ? -0.105 42.285 19.079 1.00 38.73 37 ALA C CA 1
ATOM 2617 C C . ALA C 1 40 ? -0.819 43.103 20.150 1.00 41.95 37 ALA C C 1
ATOM 2618 O O . ALA C 1 40 ? -2.015 43.350 20.031 1.00 42.13 37 ALA C O 1
ATOM 2620 N N . PRO C 1 41 ? -0.096 43.519 21.205 1.00 45.91 38 PRO C N 1
ATOM 2621 C CA . PRO C 1 41 ? -0.705 44.366 22.225 1.00 49.37 38 PRO C CA 1
ATOM 2622 C C . PRO C 1 41 ? -1.135 45.714 21.660 1.00 50.26 38 PRO C C 1
ATOM 2623 O O . PRO C 1 41 ? -0.465 46.266 20.794 1.00 49.17 38 PRO C O 1
ATOM 2627 N N . THR C 1 42 ? -2.247 46.232 22.166 1.00 53.08 39 THR C N 1
ATOM 2628 C CA . THR C 1 42 ? -2.864 47.439 21.619 1.00 54.50 39 THR C CA 1
ATOM 2629 C C . THR C 1 42 ? -2.145 48.727 22.055 1.00 57.35 39 THR C C 1
ATOM 2630 O O . THR C 1 42 ? -1.489 48.768 23.090 1.00 59.82 39 THR C O 1
ATOM 2634 N N . LYS C 1 50 ? -7.937 43.044 27.598 1.00 68.72 47 LYS C N 1
ATOM 2635 C CA . LYS C 1 50 ? -6.813 42.142 27.808 1.00 68.27 47 LYS C CA 1
ATOM 2636 C C . LYS C 1 50 ? -6.546 41.331 26.542 1.00 63.63 47 LYS C C 1
ATOM 2637 O O . LYS C 1 50 ? -7.471 40.942 25.841 1.00 61.53 47 LYS C O 1
ATOM 2643 N N . LEU C 1 51 ? -5.268 41.086 26.271 1.00 62.21 48 LEU C N 1
ATOM 2644 C CA . LEU C 1 51 ? -4.825 40.380 25.076 1.00 58.47 48 LEU C CA 1
ATOM 2645 C C . LEU C 1 51 ? -5.380 38.958 25.016 1.00 57.54 48 LEU C C 1
ATOM 2646 O O . LEU C 1 51 ? -5.771 38.492 23.944 1.00 54.84 48 LEU C O 1
ATOM 2651 N N . GLU C 1 52 ? -5.420 38.289 26.169 1.00 59.69 49 GLU C N 1
ATOM 2652 C CA . GLU C 1 52 ? -5.895 36.909 26.266 1.00 59.62 49 GLU C CA 1
ATOM 2653 C C . GLU C 1 52 ? -7.361 36.820 25.859 1.00 57.85 49 GLU C C 1
ATOM 2654 O O . GLU C 1 52 ? -7.761 35.886 25.176 1.00 55.63 49 GLU C O 1
ATOM 2660 N N . GLU C 1 53 ? -8.157 37.781 26.317 1.00 58.59 50 GLU C N 1
ATOM 2661 C CA . GLU C 1 53 ? -9.578 37.827 25.992 1.00 58.16 50 GLU C CA 1
ATOM 2662 C C . GLU C 1 53 ? -9.805 38.156 24.526 1.00 53.89 50 GLU C C 1
ATOM 2663 O O . GLU C 1 53 ? -10.713 37.607 23.910 1.00 52.74 50 GLU C O 1
ATOM 2669 N N . ARG C 1 54 ? -8.989 39.054 23.975 1.00 51.48 51 ARG C N 1
ATOM 2670 C CA . ARG C 1 54 ? -9.096 39.394 22.562 1.00 48.25 51 ARG C CA 1
ATOM 2671 C C . ARG C 1 54 ? -8.770 38.202 21.698 1.00 44.95 51 ARG C C 1
ATOM 2672 O O . ARG C 1 54 ? -9.492 37.915 20.751 1.00 42.65 51 ARG C O 1
ATOM 2680 N N . VAL C 1 55 ? -7.682 37.513 22.029 1.00 44.07 52 VAL C N 1
ATOM 2681 C CA . VAL C 1 55 ? -7.292 36.324 21.281 1.00 41.91 52 VAL C CA 1
ATOM 2682 C C . VAL C 1 55 ? -8.427 35.310 21.228 1.00 42.02 52 VAL C C 1
ATOM 2683 O O . VAL C 1 55 ? -8.753 34.810 20.163 1.00 39.94 52 VAL C O 1
ATOM 2687 N N . ASN C 1 56 ? -9.061 35.037 22.360 1.00 44.23 53 ASN C N 1
ATOM 2688 C CA . ASN C 1 56 ? -10.136 34.049 22.370 1.00 45.41 53 ASN C CA 1
ATOM 2689 C C . ASN C 1 56 ? -11.424 34.513 21.677 1.00 44.39 53 ASN C C 1
ATOM 2690 O O . ASN C 1 56 ? -12.124 33.707 21.069 1.00 43.91 53 ASN C O 1
ATOM 2695 N N . LEU C 1 57 ? -11.727 35.806 21.746 1.00 44.04 54 LEU C N 1
ATOM 2696 C CA . LEU C 1 57 ? -12.855 36.359 21.001 1.00 42.98 54 LEU C CA 1
ATOM 2697 C C . LEU C 1 57 ? -12.623 36.179 19.506 1.00 40.02 54 LEU C C 1
ATOM 2698 O O . LEU C 1 57 ? -13.525 35.767 18.766 1.00 40.05 54 LEU C O 1
ATOM 2703 N N . ILE C 1 58 ? -11.411 36.488 19.066 1.00 37.57 55 ILE C N 1
ATOM 2704 C CA . ILE C 1 58 ? -11.052 36.375 17.668 1.00 34.80 55 ILE C CA 1
ATOM 2705 C C . ILE C 1 58 ? -11.107 34.918 17.228 1.00 34.89 55 ILE C C 1
ATOM 2706 O O . ILE C 1 58 ? -11.570 34.628 16.126 1.00 33.52 55 ILE C O 1
ATOM 2711 N N . ALA C 1 59 ? -10.622 34.018 18.085 1.00 36.04 56 ALA C N 1
ATOM 2712 C CA . ALA C 1 59 ? -10.660 32.576 17.816 1.00 37.12 56 ALA C CA 1
ATOM 2713 C C . ALA C 1 59 ? -12.093 32.045 17.775 1.00 39.16 56 ALA C C 1
ATOM 2714 O O . ALA C 1 59 ? -12.370 31.126 17.020 1.00 40.03 56 ALA C O 1
ATOM 2716 N N . ASP C 1 60 ? -12.983 32.606 18.597 1.00 41.03 57 ASP C N 1
ATOM 2717 C CA . ASP C 1 60 ? -14.424 32.319 18.532 1.00 43.19 57 ASP C CA 1
ATOM 2718 C C . ASP C 1 60 ? -15.017 32.709 17.183 1.00 41.84 57 ASP C C 1
ATOM 2719 O O . ASP C 1 60 ? -15.939 32.053 16.696 1.00 43.65 57 ASP C O 1
ATOM 2724 N N . VAL C 1 61 ? -14.527 33.803 16.608 1.00 39.48 58 VAL C N 1
ATOM 2725 C CA . VAL C 1 61 ? -15.044 34.295 15.339 1.00 38.14 58 VAL C CA 1
ATOM 2726 C C . VAL C 1 61 ? -14.480 33.499 14.171 1.00 37.61 58 VAL C C 1
ATOM 2727 O O . VAL C 1 61 ? -15.202 33.147 13.250 1.00 37.79 58 VAL C O 1
ATOM 2731 N N . LEU C 1 62 ? -13.180 33.230 14.202 1.00 37.46 59 LEU 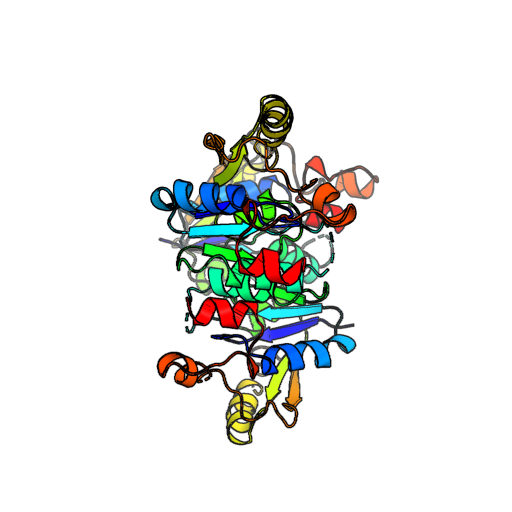C N 1
ATOM 2732 C CA . LEU C 1 62 ? -12.504 32.580 13.082 1.00 37.27 59 LEU C CA 1
ATOM 2733 C C . LEU C 1 62 ? -12.561 31.064 13.201 1.00 39.76 59 LEU C C 1
ATOM 2734 O O . LEU C 1 62 ? -11.653 30.450 13.730 1.00 40.62 59 LEU C O 1
ATOM 2739 N N . THR C 1 63 ? -13.635 30.473 12.686 1.00 42.37 60 THR C N 1
ATOM 2740 C CA . THR C 1 63 ? -13.924 29.054 12.889 1.00 45.38 60 THR C CA 1
ATOM 2741 C C . THR C 1 63 ? -13.205 28.105 11.926 1.00 45.87 60 THR C C 1
ATOM 2742 O O . THR C 1 63 ? -13.127 26.908 12.196 1.00 47.99 60 THR C O 1
ATOM 2746 N N . ASP C 1 64 ? -12.680 28.625 10.814 1.00 44.70 61 ASP C N 1
ATOM 2747 C CA . ASP C 1 64 ? -12.000 27.780 9.820 1.00 45.17 61 ASP C CA 1
ATOM 2748 C C . ASP C 1 64 ? -10.813 27.017 10.426 1.00 45.29 61 ASP C C 1
ATOM 2749 O O . ASP C 1 64 ? -10.006 27.590 11.154 1.00 43.77 61 ASP C O 1
ATOM 2754 N N . GLU C 1 65 ? -10.724 25.726 10.106 1.00 47.21 62 GLU C N 1
ATOM 2755 C CA . GLU C 1 65 ? -9.684 24.824 10.640 1.00 48.49 62 GLU C CA 1
ATOM 2756 C C . GLU C 1 65 ? -8.272 25.306 10.333 1.00 45.59 62 GLU C C 1
ATOM 2757 O O . GLU C 1 65 ? -7.349 25.068 11.106 1.00 45.70 62 GLU C O 1
ATOM 2763 N N . ARG C 1 66 ? -8.108 25.986 9.206 1.00 43.03 63 ARG C N 1
ATOM 2764 C CA . ARG C 1 66 ? -6.801 26.448 8.778 1.00 41.14 63 ARG C CA 1
ATOM 2765 C C . ARG C 1 66 ? -6.359 27.746 9.469 1.00 38.13 63 ARG C C 1
ATOM 2766 O O . ARG C 1 66 ? -5.281 28.253 9.182 1.00 36.86 63 ARG C O 1
ATOM 2774 N N . VAL C 1 67 ? -7.195 28.290 10.349 1.00 37.20 64 VAL C N 1
ATOM 2775 C CA . VAL C 1 67 ? -6.890 29.531 11.038 1.00 35.32 64 VAL C CA 1
ATOM 2776 C C . VAL C 1 67 ? -6.580 29.274 12.512 1.00 35.93 64 VAL C C 1
ATOM 2777 O O . VAL C 1 67 ? -7.380 28.687 13.242 1.00 37.88 64 VAL C O 1
ATOM 2781 N N . GLU C 1 68 ? -5.409 29.729 12.925 1.00 34.56 65 GLU C N 1
ATOM 2782 C CA . GLU C 1 68 ? -4.926 29.621 14.281 1.00 35.11 65 GLU C CA 1
ATOM 2783 C C . GLU C 1 68 ? -4.734 31.059 14.789 1.00 32.92 65 GLU C C 1
ATOM 2784 O O . GLU C 1 68 ? -4.110 31.860 14.115 1.00 31.21 65 GLU C O 1
ATOM 2790 N N . VAL C 1 69 ? -5.281 31.387 15.955 1.00 32.67 66 VAL C N 1
ATOM 2791 C CA . VAL C 1 69 ? -5.113 32.716 16.528 1.00 31.59 66 VAL C CA 1
ATOM 2792 C C . VAL C 1 69 ? -4.184 32.615 17.724 1.00 32.93 66 VAL C C 1
ATOM 2793 O O . VAL C 1 69 ? -4.439 31.843 18.646 1.00 34.66 66 VAL C O 1
ATOM 2797 N N . LEU C 1 70 ? -3.112 33.401 17.705 1.00 32.22 67 LEU C N 1
ATOM 2798 C CA . LEU C 1 70 ? -2.128 33.416 18.776 1.00 34.20 67 LEU C CA 1
ATOM 2799 C C . LEU C 1 70 ? -1.816 34.844 19.229 1.00 34.59 67 LEU C C 1
ATOM 2800 O O . LEU C 1 70 ? -1.989 35.791 18.462 1.00 32.13 67 LEU C O 1
ATOM 2805 N N . PRO C 1 71 ? -1.328 35.003 20.473 1.00 37.35 68 PRO C N 1
ATOM 2806 C CA . PRO C 1 71 ? -0.784 36.291 20.873 1.00 38.69 68 PRO C CA 1
ATOM 2807 C C . PRO C 1 71 ? 0.595 36.484 20.252 1.00 38.71 68 PRO C C 1
ATOM 2808 O O . PRO C 1 71 ? 1.367 35.548 20.202 1.00 39.64 68 PRO C O 1
ATOM 2812 N N . LEU C 1 72 ? 0.874 37.6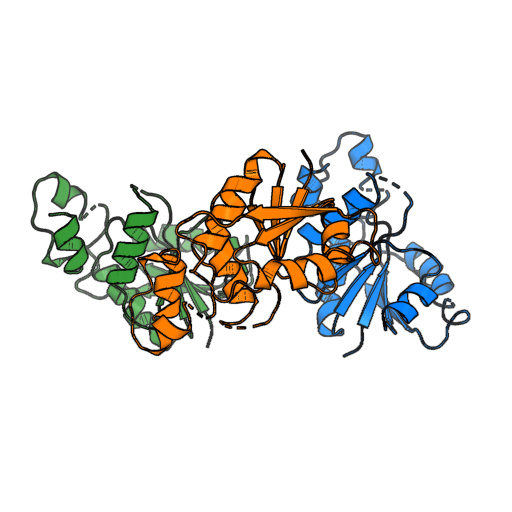78 19.742 1.00 39.11 69 LEU C N 1
ATOM 2813 C CA . LEU C 1 72 ? 2.172 37.998 19.157 1.00 39.33 69 LEU C CA 1
ATOM 2814 C C . LEU C 1 72 ? 3.088 38.533 20.236 1.00 42.76 69 LEU C C 1
ATOM 2815 O O . LEU C 1 72 ? 2.836 39.591 20.802 1.00 44.57 69 LEU C O 1
ATOM 2820 N N . THR C 1 73 ? 4.136 37.778 20.546 1.00 44.73 70 THR C N 1
ATOM 2821 C CA . THR C 1 73 ? 5.200 38.244 21.413 1.00 47.62 70 THR C CA 1
ATOM 2822 C C . THR C 1 73 ? 6.454 38.450 20.579 1.00 46.88 70 THR C C 1
ATOM 2823 O O . THR C 1 73 ? 6.735 37.671 19.668 1.00 45.38 70 THR C O 1
ATOM 2827 N N . GLY C 1 74 ? 7.211 39.496 20.891 1.00 48.63 71 GLY C N 1
ATOM 2828 C CA . GLY C 1 74 ? 8.506 39.727 20.241 1.00 48.46 71 GLY C CA 1
ATOM 2829 C C . GLY C 1 74 ? 8.381 40.252 18.824 1.00 45.55 71 GLY C C 1
ATOM 2830 O O . GLY C 1 74 ? 7.329 40.752 18.436 1.00 43.61 71 GLY C O 1
ATOM 2831 N N . LEU C 1 75 ? 9.476 40.142 18.070 1.00 45.38 72 LEU C N 1
ATOM 2832 C CA . LEU C 1 75 ? 9.549 40.590 16.679 1.00 43.09 72 LEU C CA 1
ATOM 2833 C C . LEU C 1 75 ? 8.739 39.713 15.745 1.00 40.59 72 LEU C C 1
ATOM 2834 O O . LEU C 1 75 ? 8.856 38.496 15.794 1.00 40.83 72 LEU C 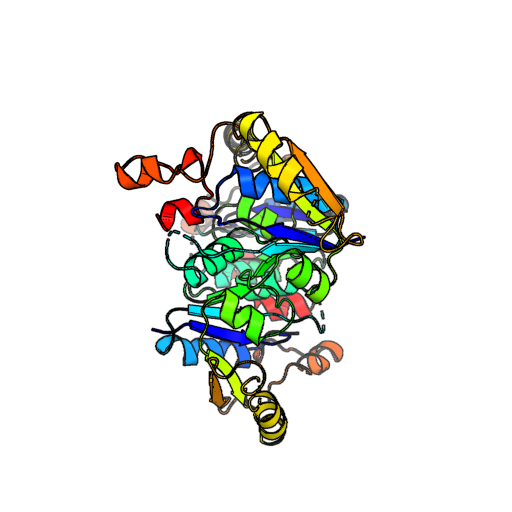O 1
ATOM 2839 N N . LEU C 1 76 ? 7.973 40.335 14.851 1.00 38.38 73 LEU C N 1
ATOM 2840 C CA . LEU C 1 76 ? 7.167 39.603 13.901 1.00 36.21 73 LEU C CA 1
ATOM 2841 C C . LEU C 1 76 ? 7.966 38.568 13.122 1.00 36.12 73 LEU C C 1
ATOM 2842 O O . LEU C 1 76 ? 7.512 37.439 12.978 1.00 35.93 73 LEU C O 1
ATOM 2847 N N . VAL C 1 77 ? 9.139 38.937 12.604 1.00 36.41 74 VAL C N 1
ATOM 2848 C CA . VAL C 1 77 ? 9.914 37.979 11.792 1.00 36.10 74 VAL C CA 1
ATOM 2849 C C . VAL C 1 77 ? 10.443 36.811 12.615 1.00 37.69 74 VAL C C 1
ATOM 2850 O O . VAL C 1 77 ? 10.582 35.711 12.090 1.00 37.83 74 VAL C O 1
ATOM 2854 N N . ASP C 1 78 ? 10.734 37.050 13.893 1.00 38.99 75 ASP C N 1
ATOM 2855 C CA . ASP C 1 78 ? 11.095 35.973 14.822 1.00 40.87 75 ASP C CA 1
ATOM 2856 C C . ASP C 1 78 ? 9.911 35.019 15.057 1.00 39.74 75 ASP C C 1
ATOM 2857 O O . ASP C 1 78 ? 10.043 33.811 14.943 1.00 40.16 75 ASP C O 1
ATOM 2862 N N . PHE C 1 79 ? 8.756 35.588 15.369 1.00 38.38 76 PHE C N 1
ATOM 2863 C CA . PHE C 1 79 ? 7.515 34.844 15.544 1.00 37.64 76 PHE C CA 1
ATOM 2864 C C . PHE C 1 79 ? 7.193 34.018 14.298 1.00 36.07 76 PHE C C 1
ATOM 2865 O O . PHE C 1 79 ? 6.824 32.849 14.386 1.00 37.03 76 PHE C O 1
ATOM 2873 N N . ALA C 1 80 ? 7.351 34.631 13.137 1.00 34.48 77 ALA C N 1
ATOM 2874 C CA . ALA C 1 80 ? 7.073 33.961 11.875 1.00 33.16 77 ALA C CA 1
ATOM 2875 C C . ALA C 1 80 ? 7.983 32.758 11.710 1.00 34.52 77 ALA C C 1
ATOM 2876 O O . ALA C 1 80 ? 7.522 31.653 11.421 1.00 34.46 77 ALA C O 1
ATOM 2878 N N . LYS C 1 81 ? 9.278 32.973 11.917 1.00 36.04 78 LYS C N 1
ATOM 2879 C CA . LYS C 1 81 ? 10.259 31.920 11.727 1.00 38.04 78 LYS C CA 1
ATOM 2880 C C . LYS C 1 81 ? 9.991 30.759 12.666 1.00 39.09 78 LYS C C 1
ATOM 2881 O O . LYS C 1 81 ? 10.028 29.608 12.253 1.00 40.17 78 LYS C O 1
ATOM 2887 N N . THR C 1 82 ? 9.714 31.069 13.927 1.00 39.00 79 THR C N 1
ATOM 2888 C CA . THR C 1 82 ? 9.529 30.036 14.936 1.00 40.58 79 THR C CA 1
ATOM 2889 C C . THR C 1 82 ? 8.214 29.279 14.723 1.00 39.14 79 THR C C 1
ATOM 2890 O O . THR C 1 82 ? 8.102 28.111 15.075 1.00 40.67 79 THR C O 1
ATOM 2894 N N . HIS C 1 83 ? 7.238 29.925 14.092 1.00 36.53 80 HIS C N 1
ATOM 2895 C CA . HIS C 1 83 ? 5.989 29.253 13.747 1.00 35.77 80 HIS C CA 1
ATOM 2896 C C . HIS C 1 83 ? 5.984 28.744 12.304 1.00 35.50 80 HIS C C 1
ATOM 2897 O O . HIS C 1 83 ? 4.935 28.436 11.751 1.00 34.09 80 HIS C O 1
ATOM 2904 N N . GLN C 1 84 ? 7.175 28.656 11.712 1.00 37.24 81 GLN C N 1
ATOM 2905 C CA . GLN C 1 84 ? 7.390 28.107 10.370 1.00 38.78 81 GLN C CA 1
ATOM 2906 C C . GLN C 1 84 ? 6.583 28.800 9.283 1.00 36.53 81 GLN C C 1
ATOM 2907 O O . GLN C 1 84 ? 6.135 28.153 8.344 1.00 37.26 81 GLN C O 1
ATOM 2913 N N . ALA C 1 85 ? 6.412 30.112 9.405 1.00 34.95 82 ALA C N 1
ATOM 2914 C CA . ALA C 1 85 ? 5.648 30.874 8.421 1.00 33.57 82 ALA C CA 1
ATOM 2915 C C . ALA C 1 85 ? 6.594 31.663 7.536 1.00 33.42 82 ALA C C 1
ATOM 2916 O O . ALA C 1 85 ? 7.363 32.474 8.030 1.00 33.87 82 ALA C O 1
ATOM 2918 N N . ASN C 1 86 ? 6.522 31.418 6.231 1.00 34.18 83 ASN C N 1
ATOM 2919 C CA . ASN C 1 86 ? 7.368 32.077 5.230 1.00 34.39 83 ASN C CA 1
ATOM 2920 C C . ASN C 1 86 ? 6.745 33.322 4.610 1.00 31.92 83 ASN C C 1
ATOM 2921 O O . ASN C 1 86 ? 7.403 34.005 3.843 1.00 31.15 83 ASN C O 1
ATOM 2926 N N . PHE C 1 87 ? 5.481 33.596 4.928 1.00 30.61 84 PHE C N 1
ATOM 2927 C CA . PHE C 1 87 ? 4.774 34.750 4.408 1.00 28.98 84 PHE C CA 1
ATOM 2928 C C . PHE C 1 87 ? 4.123 35.564 5.511 1.00 28.08 84 PHE C C 1
ATOM 2929 O O . PHE C 1 87 ? 3.575 35.015 6.474 1.00 28.14 84 PHE C O 1
ATOM 2937 N N . ILE C 1 88 ? 4.217 36.879 5.374 1.00 27.20 85 ILE C N 1
ATOM 2938 C CA . ILE C 1 88 ? 3.462 37.807 6.185 1.00 26.33 85 ILE C CA 1
ATOM 2939 C C . ILE C 1 88 ? 2.355 38.355 5.289 1.00 26.14 85 ILE C C 1
ATOM 2940 O O . ILE C 1 88 ? 2.629 38.821 4.175 1.00 26.56 85 ILE C O 1
ATOM 2945 N N . LEU C 1 89 ? 1.111 38.274 5.756 1.00 25.66 86 LEU C N 1
ATOM 2946 C CA . LEU C 1 89 ? -0.040 38.769 5.006 1.00 25.70 86 LEU C CA 1
ATOM 2947 C C . LEU C 1 89 ? -0.439 40.120 5.558 1.00 26.26 86 LEU C C 1
ATOM 2948 O O . LEU C 1 89 ? -0.562 40.276 6.775 1.00 26.22 86 LEU C O 1
ATOM 2953 N N . ARG C 1 90 ? -0.645 41.090 4.674 1.00 27.14 87 ARG C N 1
ATOM 2954 C CA . ARG C 1 90 ? -1.178 42.385 5.065 1.00 28.92 87 ARG C CA 1
ATOM 2955 C C . ARG C 1 90 ? -2.306 42.791 4.121 1.00 30.24 87 ARG C C 1
ATOM 2956 O O . ARG C 1 90 ? -2.289 42.460 2.936 1.00 31.00 87 ARG C O 1
ATOM 2964 N N . GLY C 1 91 ? -3.293 43.508 4.645 1.00 31.23 88 GLY C N 1
ATOM 2965 C CA . GLY C 1 91 ? -4.322 44.114 3.808 1.00 32.67 88 GLY C CA 1
ATOM 2966 C C . GLY C 1 91 ? -3.946 45.549 3.520 1.00 34.38 88 GLY C C 1
ATOM 2967 O O . GLY C 1 91 ? -3.316 46.187 4.351 1.00 35.12 88 GLY C O 1
ATOM 2968 N N . LEU C 1 92 ? -4.331 46.050 2.348 1.00 36.19 89 LEU C N 1
ATOM 2969 C CA . LEU C 1 92 ? -4.136 47.448 1.974 1.00 38.43 89 LEU C CA 1
ATOM 2970 C C . LEU C 1 92 ? -5.478 48.120 1.707 1.00 40.75 89 LEU C C 1
ATOM 2971 O O . LEU C 1 92 ? -6.164 47.777 0.742 1.00 41.43 89 LEU C O 1
ATOM 2976 N N . ARG C 1 93 ? -5.837 49.084 2.552 1.00 42.68 90 ARG C N 1
ATOM 2977 C CA . ARG C 1 93 ? -7.111 49.799 2.431 1.00 45.86 90 ARG C CA 1
ATOM 2978 C C . ARG C 1 93 ? -6.975 51.056 1.623 1.00 48.07 90 ARG C C 1
ATOM 2979 O O . ARG C 1 93 ? -7.875 51.395 0.872 1.00 50.79 90 ARG C O 1
ATOM 2987 N N . ALA C 1 94 ? -5.861 51.763 1.791 1.00 48.04 91 ALA C N 1
ATOM 2988 C CA . ALA C 1 94 ? -5.712 53.098 1.230 1.00 50.73 91 ALA C CA 1
ATOM 2989 C C . ALA C 1 94 ? -4.287 53.357 0.785 1.00 50.83 91 ALA C C 1
ATOM 2990 O O . ALA C 1 94 ? -3.376 52.598 1.109 1.00 48.52 91 ALA C O 1
ATOM 2992 N N . VAL C 1 95 ? -4.100 54.444 0.053 1.00 53.71 92 VAL C N 1
ATOM 2993 C CA . VAL C 1 95 ? -2.778 54.852 -0.396 1.00 54.97 92 VAL C CA 1
ATOM 2994 C C . VAL C 1 95 ? -1.868 55.151 0.792 1.00 55.10 92 VAL C C 1
ATOM 2995 O O . VAL C 1 95 ? -0.691 54.798 0.770 1.00 54.06 92 VAL C O 1
ATOM 2999 N N . SER C 1 96 ? -2.411 55.802 1.821 1.00 56.90 93 SER C N 1
ATOM 3000 C CA . SER C 1 96 ? -1.644 56.106 3.040 1.00 57.48 93 SER C CA 1
ATOM 3001 C C . SER C 1 96 ? -1.122 54.830 3.727 1.00 54.09 93 SER C C 1
ATOM 3002 O O . SER C 1 96 ? -0.024 54.816 4.270 1.00 54.06 93 SER C O 1
ATOM 3005 N N . ASP C 1 97 ? -1.912 53.765 3.686 1.00 52.28 94 ASP C N 1
ATOM 3006 C CA . ASP C 1 97 ? -1.469 52.434 4.126 1.00 49.70 94 ASP C CA 1
ATOM 3007 C C . ASP C 1 97 ? -0.221 51.948 3.419 1.00 48.21 94 ASP C C 1
ATOM 3008 O O . ASP C 1 97 ? 0.655 51.359 4.045 1.00 46.54 94 ASP C O 1
ATOM 3013 N N . PHE C 1 98 ? -0.178 52.150 2.103 1.00 48.75 95 PHE C N 1
ATOM 3014 C CA . PHE C 1 98 ? 0.865 51.569 1.265 1.00 47.38 95 PHE C CA 1
ATOM 3015 C C . PHE C 1 98 ? 2.235 52.029 1.708 1.00 47.20 95 PHE C C 1
ATOM 3016 O O . PHE C 1 98 ? 3.128 51.223 1.875 1.00 45.51 95 PHE C O 1
ATOM 3024 N N . ASP C 1 99 ? 2.398 53.322 1.908 1.00 48.94 96 ASP C N 1
ATOM 3025 C CA . ASP C 1 99 ? 3.720 53.854 2.241 1.00 49.72 96 ASP C CA 1
ATOM 3026 C C . ASP C 1 99 ? 4.295 53.158 3.467 1.00 47.20 96 ASP C C 1
ATOM 3027 O O . ASP C 1 99 ? 5.424 52.689 3.455 1.00 46.80 96 ASP C O 1
ATOM 3032 N N . TYR C 1 100 ? 3.499 53.084 4.522 1.00 45.94 97 TYR C N 1
ATOM 3033 C CA . TYR C 1 100 ? 3.940 52.487 5.767 1.00 44.23 97 TYR C CA 1
ATOM 3034 C C . TYR C 1 100 ? 4.216 50.989 5.620 1.00 40.16 97 TYR C C 1
ATOM 3035 O O . TYR C 1 100 ? 5.204 50.473 6.143 1.00 39.72 97 TYR C O 1
ATOM 3044 N N . GLU C 1 101 ? 3.332 50.295 4.924 1.00 37.58 98 GLU C N 1
ATOM 3045 C CA . GLU C 1 101 ? 3.473 48.864 4.700 1.00 34.90 98 GLU C CA 1
ATOM 3046 C C . GLU C 1 101 ? 4.657 48.516 3.804 1.00 33.96 98 GLU C C 1
ATOM 3047 O O . GLU C 1 101 ? 5.267 47.463 3.953 1.00 31.60 98 GLU C O 1
ATOM 3053 N N . PHE C 1 102 ? 4.949 49.396 2.861 1.00 35.00 99 PHE C N 1
ATOM 3054 C CA . PHE C 1 102 ? 6.075 49.239 1.954 1.00 36.13 99 PHE C CA 1
ATOM 3055 C C . PHE C 1 102 ? 7.388 49.298 2.749 1.00 36.57 99 PHE C C 1
ATOM 3056 O O . PHE C 1 102 ? 8.243 48.429 2.623 1.00 35.77 99 PHE C O 1
ATOM 3064 N N . GLN C 1 103 ? 7.524 50.310 3.593 1.00 38.16 100 GLN C N 1
ATOM 3065 C CA . GLN C 1 103 ? 8.709 50.469 4.416 1.00 39.36 100 GLN C CA 1
ATOM 3066 C C . GLN C 1 103 ? 8.873 49.288 5.332 1.00 37.05 100 GLN C C 1
ATOM 3067 O O . GLN C 1 103 ? 9.960 48.748 5.474 1.00 37.38 100 GLN C O 1
ATOM 3073 N N . LEU C 1 104 ? 7.776 48.887 5.953 1.00 35.13 101 LEU C N 1
ATOM 3074 C CA . LEU C 1 104 ? 7.785 47.779 6.890 1.00 33.49 101 LEU C CA 1
ATOM 3075 C C . LEU C 1 104 ? 8.168 46.451 6.233 1.00 31.33 101 LEU C C 1
ATOM 3076 O O . LEU C 1 104 ? 8.868 45.629 6.842 1.00 31.18 101 LEU C O 1
ATOM 3081 N N . ALA C 1 105 ? 7.704 46.226 5.008 1.00 29.72 102 ALA C N 1
ATOM 3082 C CA . ALA C 1 105 ? 8.088 45.029 4.258 1.00 28.69 102 ALA C CA 1
ATOM 3083 C C . ALA C 1 105 ? 9.586 45.033 3.989 1.00 29.79 102 ALA C C 1
ATOM 3084 O O . ALA C 1 105 ? 10.238 43.992 4.086 1.00 29.12 102 ALA C O 1
ATOM 3086 N N . HIS C 1 106 ? 10.118 46.195 3.634 1.00 31.37 103 HIS C N 1
ATOM 3087 C CA . HIS C 1 106 ? 11.553 46.320 3.359 1.00 33.78 103 HIS C CA 1
ATOM 3088 C C . HIS C 1 106 ? 12.393 46.131 4.624 1.00 34.67 103 HIS C C 1
ATOM 3089 O O . HIS C 1 106 ? 13.458 45.520 4.574 1.00 35.35 103 HIS C O 1
ATOM 3104 N N . ASN C 1 108 ? 11.430 44.374 7.296 1.00 33.07 105 ASN C N 1
ATOM 3105 C CA . ASN C 1 108 ? 11.335 42.957 7.645 1.00 32.15 105 ASN C CA 1
ATOM 3106 C C . ASN C 1 108 ? 12.187 42.069 6.737 1.00 32.70 105 ASN C C 1
ATOM 3107 O O . ASN C 1 108 ? 12.702 41.052 7.172 1.00 33.19 105 ASN C O 1
ATOM 3112 N N . TYR C 1 109 ? 12.329 42.456 5.480 1.00 33.35 106 TYR C N 1
ATOM 3113 C CA . TYR C 1 109 ? 13.194 41.738 4.548 1.00 34.55 106 TYR C CA 1
ATOM 3114 C C . TYR C 1 109 ? 14.661 41.804 4.969 1.00 36.72 106 TYR C C 1
ATOM 3115 O O . TYR C 1 109 ? 15.384 40.816 4.854 1.00 38.19 106 TYR C O 1
ATOM 3124 N N . GLN C 1 110 ? 15.109 42.961 5.447 1.00 37.77 107 GLN C N 1
ATOM 3125 C CA . GLN C 1 110 ? 16.471 43.077 5.951 1.00 40.51 107 GLN C CA 1
ATOM 3126 C C . GLN C 1 110 ? 16.677 42.270 7.211 1.00 40.40 107 GLN C C 1
ATOM 3127 O O . GLN C 1 110 ? 17.723 41.663 7.387 1.00 41.78 107 GLN C O 1
ATOM 3133 N N . LEU C 1 111 ? 15.683 42.286 8.091 1.00 39.29 108 LEU C N 1
ATOM 3134 C CA . LEU C 1 111 ? 15.744 41.518 9.319 1.00 40.00 108 LEU C CA 1
ATOM 3135 C C . LEU C 1 111 ? 15.719 40.022 9.032 1.00 39.90 108 LEU C C 1
ATOM 3136 O O . LEU C 1 111 ? 16.380 39.263 9.711 1.00 42.02 108 LEU C O 1
ATOM 3141 N N . SER C 1 112 ? 14.964 39.603 8.024 1.00 38.63 109 SER C N 1
ATOM 3142 C CA . SER C 1 112 ? 14.801 38.187 7.741 1.00 39.00 109 SER C CA 1
ATOM 3143 C C . SER C 1 112 ? 14.460 37.963 6.277 1.00 37.98 109 SER C C 1
ATOM 3144 O O . SER C 1 112 ? 13.288 37.954 5.912 1.00 36.57 109 SER C O 1
ATOM 3147 N N . PRO C 1 113 ? 15.488 37.802 5.429 1.00 39.58 110 PRO C N 1
ATOM 3148 C CA . PRO C 1 113 ? 15.307 37.669 3.980 1.00 39.77 110 PRO C CA 1
ATOM 3149 C C . PRO C 1 113 ? 14.471 36.466 3.530 1.00 39.40 110 PRO C C 1
ATOM 3150 O O . PRO C 1 113 ? 13.924 36.485 2.440 1.00 39.22 110 PRO C O 1
ATOM 3154 N N . GLU C 1 114 ? 14.394 35.427 4.349 1.00 40.26 111 GLU C N 1
ATOM 3155 C CA . GLU C 1 114 ? 13.624 34.232 4.011 1.00 40.99 111 GLU C CA 1
ATOM 3156 C C . GLU C 1 114 ? 12.097 34.403 4.149 1.00 38.49 111 GLU C C 1
ATOM 3157 O O . GLU C 1 114 ? 11.354 33.487 3.788 1.00 38.46 111 GLU C O 1
ATOM 3163 N N . ILE C 1 115 ? 11.630 35.543 4.675 1.00 36.47 112 ILE C N 1
ATOM 3164 C CA . ILE C 1 115 ? 10.188 35.790 4.852 1.00 34.24 112 ILE C CA 1
ATOM 3165 C C . ILE C 1 115 ? 9.697 36.809 3.792 1.00 33.07 112 ILE C C 1
ATOM 3166 O O . ILE C 1 115 ? 10.283 37.873 3.643 1.00 32.54 112 ILE C O 1
ATOM 3171 N N . GLU C 1 116 ? 8.632 36.470 3.068 1.00 32.36 113 GLU C N 1
ATOM 3172 C CA . GLU C 1 116 ? 8.014 37.363 2.092 1.00 31.98 113 GLU C CA 1
ATOM 3173 C C . GLU C 1 116 ? 6.836 38.071 2.710 1.00 30.30 113 GLU C C 1
ATOM 3174 O O . GLU C 1 116 ? 6.150 37.506 3.551 1.00 30.20 113 GLU C O 1
ATOM 3180 N N . THR C 1 117 ? 6.572 39.284 2.255 1.00 29.64 114 THR C N 1
ATOM 3181 C CA . THR C 1 117 ? 5.340 39.967 2.561 1.00 28.91 114 THR C CA 1
ATOM 3182 C C . THR C 1 117 ? 4.460 40.001 1.315 1.00 29.22 114 THR C C 1
ATOM 3183 O O . THR C 1 117 ? 4.928 40.335 0.233 1.00 30.42 114 THR C O 1
ATOM 3187 N N . ILE C 1 118 ? 3.193 39.620 1.459 1.00 28.60 115 ILE C N 1
ATOM 3188 C CA . ILE C 1 118 ? 2.222 39.808 0.397 1.00 29.40 115 ILE C CA 1
ATOM 3189 C C . ILE C 1 118 ? 1.041 40.630 0.865 1.00 28.59 115 ILE C C 1
ATOM 3190 O O . ILE C 1 118 ? 0.721 40.657 2.051 1.00 28.30 115 ILE C O 1
ATOM 3195 N N . PHE C 1 119 ? 0.404 41.295 -0.084 1.00 29.05 116 PHE C N 1
ATOM 3196 C CA . PHE C 1 119 ? -0.712 42.174 0.176 1.00 29.50 116 PHE C CA 1
ATOM 3197 C C . PHE C 1 119 ? -1.937 41.777 -0.635 1.00 30.13 116 PHE C C 1
ATOM 3198 O O . PHE C 1 119 ? -1.834 41.489 -1.818 1.00 30.95 116 PHE C O 1
ATOM 3206 N N . LEU C 1 120 ? -3.096 41.787 0.009 1.00 29.95 117 LEU C N 1
ATOM 3207 C CA . LEU C 1 120 ? -4.358 41.739 -0.686 1.00 31.42 117 LEU C CA 1
ATOM 3208 C C . LEU C 1 120 ? -4.973 43.126 -0.571 1.00 32.05 117 LEU C C 1
ATOM 3209 O O . LEU C 1 120 ? -4.855 43.766 0.467 1.00 31.43 117 LEU C O 1
ATOM 3214 N N . PRO C 1 121 ? -5.625 43.607 -1.635 1.00 34.04 118 PRO C N 1
ATOM 3215 C CA . PRO C 1 121 ? -6.300 44.879 -1.496 1.00 35.58 118 PRO C CA 1
ATOM 3216 C C . PRO C 1 121 ? -7.641 44.698 -0.794 1.00 36.20 118 PRO C C 1
ATOM 3217 O O . PRO C 1 121 ? -8.352 43.732 -1.068 1.00 36.35 118 PRO C O 1
ATOM 3221 N N . ALA C 1 122 ? -7.987 45.616 0.103 1.00 37.21 119 ALA C N 1
ATOM 3222 C CA . ALA C 1 122 ? -9.333 45.639 0.673 1.00 38.93 119 ALA C CA 1
ATOM 3223 C C . ALA C 1 122 ? -10.324 45.725 -0.468 1.00 42.04 119 ALA C C 1
ATOM 3224 O O . ALA C 1 122 ? -10.078 46.458 -1.415 1.00 43.85 119 ALA C O 1
ATOM 3226 N N . ARG C 1 123 ? -11.418 44.969 -0.403 1.00 43.78 120 ARG C N 1
ATOM 3227 C CA . ARG C 1 123 ? -12.473 45.070 -1.424 1.00 47.98 120 ARG C CA 1
ATOM 3228 C C . ARG C 1 123 ? -13.270 46.347 -1.193 1.00 50.74 120 ARG C C 1
ATOM 3229 O O . ARG C 1 123 ? -13.230 46.912 -0.100 1.00 50.14 120 ARG C O 1
ATOM 3237 N N . GLU C 1 124 ? -13.978 46.800 -2.225 1.00 54.90 121 GLU C N 1
ATOM 3238 C CA . GLU C 1 124 ? -14.955 47.879 -2.077 1.00 58.73 121 GLU C CA 1
ATOM 3239 C C . GLU C 1 124 ? -16.001 47.456 -1.055 1.00 58.97 121 GLU C C 1
ATOM 3240 O O . GLU C 1 124 ? -16.637 46.410 -1.195 1.00 58.70 121 GLU C O 1
ATOM 3246 N N . GLY C 1 125 ? -16.176 48.280 -0.033 1.00 59.88 122 GLY C N 1
ATOM 3247 C CA . GLY C 1 125 ? -17.051 47.950 1.073 1.00 60.28 122 GLY C CA 1
ATOM 3248 C C . GLY C 1 125 ? -16.282 48.039 2.366 1.00 58.59 122 GLY C C 1
ATOM 3249 O O . GLY C 1 125 ? -16.824 48.489 3.365 1.00 60.13 122 GLY C O 1
ATOM 3250 N N . TYR C 1 126 ? -15.012 47.632 2.340 1.00 56.63 123 TYR C N 1
ATOM 3251 C CA . TYR C 1 126 ? -14.181 47.551 3.551 1.00 55.00 123 TYR C CA 1
ATOM 3252 C C . TYR C 1 126 ? -13.043 48.572 3.622 1.00 54.77 123 TYR C C 1
ATOM 3253 O O . TYR C 1 126 ? -12.298 48.585 4.599 1.00 53.66 123 TYR C O 1
ATOM 3262 N N . SER C 1 127 ? -12.897 49.420 2.611 1.00 56.64 124 SER C N 1
ATOM 3263 C CA . SER C 1 127 ? -11.745 50.329 2.560 1.00 56.98 124 SER C CA 1
ATOM 3264 C C . SER C 1 127 ? -11.792 51.430 3.641 1.00 58.64 124 SER C C 1
ATOM 3265 O O . SER C 1 127 ? -10.740 51.905 4.075 1.00 58.24 124 SER C O 1
ATOM 3268 N N . TYR C 1 128 ? -12.999 51.814 4.074 1.00 60.77 125 TYR C N 1
ATOM 3269 C CA . TYR C 1 128 ? -13.192 52.890 5.074 1.00 63.00 125 TYR C CA 1
ATOM 3270 C C . TYR C 1 128 ? -13.280 52.383 6.520 1.00 61.63 125 TYR C C 1
ATOM 3271 O O . TYR C 1 128 ? -13.326 53.178 7.460 1.00 63.48 125 TYR C O 1
ATOM 3280 N N . VAL C 1 129 ? -13.323 51.073 6.703 1.00 58.68 126 VAL C N 1
ATOM 3281 C CA . VAL C 1 129 ? -13.543 50.523 8.027 1.00 57.95 126 VAL C CA 1
ATOM 3282 C C . VAL C 1 129 ? -12.211 50.195 8.683 1.00 55.91 126 VAL C C 1
ATOM 3283 O O . VAL C 1 129 ? -11.625 49.142 8.445 1.00 53.78 126 VAL C O 1
ATOM 3287 N N . SER C 1 130 ? -11.732 51.114 9.506 1.00 57.31 127 SER C N 1
ATOM 3288 C CA . SER C 1 130 ? -10.502 50.908 10.252 1.00 55.95 127 SER C CA 1
ATOM 3289 C C . SER C 1 130 ? -10.827 50.841 11.739 1.00 56.75 127 SER C C 1
ATOM 3290 O O . SER C 1 130 ? -11.827 51.414 12.185 1.00 59.30 127 SER C O 1
ATOM 3293 N N . GLY C 1 131 ? -9.967 50.166 12.501 1.00 54.99 128 GLY C N 1
ATOM 3294 C CA . GLY C 1 131 ? -10.139 50.032 13.948 1.00 55.87 128 GLY C CA 1
ATOM 3295 C C . GLY C 1 131 ? -10.370 51.352 14.657 1.00 59.20 128 GLY C C 1
ATOM 3296 O O . GLY C 1 131 ? -11.331 51.490 15.422 1.00 60.91 128 GLY C O 1
ATOM 3297 N N . THR C 1 132 ? -9.495 52.325 14.382 1.00 60.22 129 THR C N 1
ATOM 3298 C CA . THR C 1 132 ? -9.563 53.660 14.997 1.00 64.01 129 THR C CA 1
ATOM 3299 C C . THR C 1 132 ? -10.868 54.344 14.650 1.00 66.25 129 THR C C 1
ATOM 3300 O O . THR C 1 132 ? -11.471 55.035 15.482 1.00 69.70 129 THR C O 1
ATOM 3312 N N . VAL C 1 134 ? -13.655 52.699 13.806 1.00 62.74 131 VAL C N 1
ATOM 3313 C CA . VAL C 1 134 ? -14.669 51.963 14.580 1.00 62.64 131 VAL C CA 1
ATOM 3314 C C . VAL C 1 134 ? -14.622 52.303 16.076 1.00 64.72 131 VAL C C 1
ATOM 3315 O O . VAL C 1 134 ? -15.661 52.399 16.729 1.00 66.92 131 VAL C O 1
ATOM 3319 N N . ARG C 1 135 ? -13.419 52.501 16.603 1.00 64.26 132 ARG C N 1
ATOM 3320 C CA . ARG C 1 135 ? -13.229 52.779 18.030 1.00 66.81 132 ARG C CA 1
ATOM 3321 C C . ARG C 1 135 ? -13.787 54.139 18.422 1.00 70.95 132 ARG C C 1
ATOM 3322 O O . ARG C 1 135 ? -14.426 54.282 19.470 1.00 73.86 132 ARG C O 1
ATOM 3330 N N . GLU C 1 136 ? -13.539 55.139 17.583 1.00 71.74 133 GLU C N 1
ATOM 3331 C CA . GLU C 1 136 ? -14.101 56.472 17.805 1.00 76.25 133 GLU C CA 1
ATOM 3332 C C . GLU C 1 136 ? -15.628 56.433 17.789 1.00 77.48 133 GLU C C 1
ATOM 3333 O O . GLU C 1 136 ? -16.282 57.123 18.574 1.00 81.79 133 GLU C O 1
ATOM 3339 N N . ILE C 1 137 ? -16.190 55.621 16.898 1.00 74.14 134 ILE C N 1
ATOM 3340 C CA . ILE C 1 137 ? -17.645 55.476 16.789 1.00 75.40 134 ILE C CA 1
ATOM 3341 C C . ILE C 1 137 ? -18.229 54.828 18.042 1.00 75.87 134 ILE C C 1
ATOM 3342 O O . ILE C 1 137 ? -19.298 55.219 18.509 1.00 79.00 134 ILE C O 1
ATOM 3347 N N . VAL C 1 138 ? -17.517 53.839 18.578 1.00 72.72 135 VAL C N 1
ATOM 3348 C CA . VAL C 1 138 ? -17.933 53.165 19.806 1.00 73.38 135 VAL C CA 1
ATOM 3349 C C . VAL C 1 138 ? -17.961 54.166 20.954 1.00 77.56 135 VAL C C 1
ATOM 3350 O O . VAL C 1 138 ? -18.962 54.281 21.663 1.00 80.63 135 VAL C O 1
ATOM 3354 N N . THR C 1 139 ? -16.854 54.892 21.108 1.00 77.75 136 THR C N 1
ATOM 3355 C CA . THR C 1 139 ? -16.712 55.931 22.131 1.00 82.04 136 THR C CA 1
ATOM 3356 C C . THR C 1 139 ? -17.869 56.924 22.129 1.00 86.22 136 THR C C 1
ATOM 3357 O O . THR C 1 139 ? -18.389 57.265 23.191 1.00 90.38 136 THR C O 1
ATOM 3361 N N . LEU C 1 140 ? -18.276 57.374 20.941 1.00 85.37 137 LEU C N 1
ATOM 3362 C CA . LEU C 1 140 ? -19.343 58.386 20.806 1.00 89.57 137 LEU C CA 1
ATOM 3363 C C . LEU C 1 140 ? -20.759 57.792 20.869 1.00 89.88 137 LEU C C 1
ATOM 3364 O O . LEU C 1 140 ? -21.745 58.518 20.725 1.00 93.48 137 LEU C O 1
ATOM 3369 N N . GLY C 1 141 ? -20.855 56.480 21.081 1.00 86.11 138 GLY C N 1
ATOM 3370 C CA . GLY C 1 141 ? -22.143 55.797 21.212 1.00 86.64 138 GLY C CA 1
ATOM 3371 C C . GLY C 1 141 ? -22.768 55.417 19.881 1.00 84.23 138 GLY C C 1
ATOM 3372 O O . GLY C 1 141 ? -23.985 55.484 19.719 1.00 86.52 138 GLY C O 1
ATOM 3373 N N . GLY C 1 142 ? -21.935 55.002 18.930 1.00 79.70 139 GLY C N 1
ATOM 3374 C CA . GLY C 1 142 ? -22.400 54.674 17.586 1.00 77.67 139 GLY C CA 1
ATOM 3375 C C . GLY C 1 142 ? -22.624 53.187 17.397 1.00 73.71 139 GLY C C 1
ATOM 3376 O O . GLY C 1 142 ? -21.975 52.369 18.042 1.00 71.40 139 GLY C O 1
ATOM 3377 N N . ASP C 1 143 ? -23.555 52.845 16.511 1.00 73.40 140 ASP C N 1
ATOM 3378 C CA . ASP C 1 143 ? -23.833 51.453 16.167 1.00 70.07 140 ASP C CA 1
ATOM 3379 C C . ASP C 1 143 ? -22.768 50.967 15.199 1.00 65.30 140 ASP C C 1
ATOM 3380 O O . ASP C 1 143 ? -22.688 51.437 14.065 1.00 65.02 140 ASP C O 1
ATOM 3385 N N . VAL C 1 144 ? -21.971 50.009 15.662 1.00 61.63 141 VAL C N 1
ATOM 3386 C CA . VAL C 1 144 ? -20.833 49.483 14.921 1.00 57.28 141 VAL C CA 1
ATOM 3387 C C . VAL C 1 144 ? -21.080 48.071 14.338 1.00 54.22 141 VAL C C 1
ATOM 3388 O O . VAL C 1 144 ? -20.233 47.518 13.636 1.00 50.55 141 VAL C O 1
ATOM 3392 N N . SER C 1 145 ? -22.270 47.531 14.585 1.00 55.50 142 SER C N 1
ATOM 3393 C CA . SER C 1 145 ? -22.662 46.189 14.133 1.00 53.89 142 SER C CA 1
ATOM 3394 C C . SER C 1 145 ? -22.468 45.896 12.648 1.00 51.34 142 SER C C 1
ATOM 3395 O O . SER C 1 145 ? -22.141 44.767 12.297 1.00 49.53 142 SER C O 1
ATOM 3398 N N . PRO C 1 146 ? -22.703 46.886 11.768 1.00 51.78 143 PRO C N 1
ATOM 3399 C CA . PRO C 1 146 ? -22.507 46.584 10.351 1.00 50.02 143 PRO C CA 1
ATOM 3400 C C . PRO C 1 146 ? -21.052 46.372 9.942 1.00 46.23 143 PRO C C 1
ATOM 3401 O O . PRO C 1 146 ? -20.812 45.913 8.834 1.00 44.87 143 PRO C O 1
ATOM 3405 N N . PHE C 1 147 ? -20.105 46.685 10.831 1.00 44.59 144 PHE C N 1
ATOM 3406 C CA . PHE C 1 147 ? -18.679 46.718 10.495 1.00 41.39 144 PHE C CA 1
ATOM 3407 C C . PHE C 1 147 ? -17.840 45.607 11.112 1.00 39.10 144 PHE C C 1
ATOM 3408 O O . PHE C 1 147 ? -16.718 45.367 10.670 1.00 36.74 144 PHE C O 1
ATOM 3416 N N . VAL C 1 148 ? -18.365 44.942 12.134 1.00 39.82 145 VAL C N 1
ATOM 3417 C CA . VAL C 1 148 ? -17.610 43.930 12.859 1.00 38.41 145 VAL C CA 1
ATOM 3418 C C . VAL C 1 148 ? -18.449 42.669 12.931 1.00 39.40 145 VAL C C 1
ATOM 3419 O O . VAL C 1 148 ? -19.659 42.737 12.770 1.00 41.84 145 VAL C O 1
ATOM 3423 N N . PRO C 1 149 ? -17.815 41.514 13.154 1.00 38.70 146 PRO C N 1
ATOM 3424 C CA . PRO C 1 149 ? -18.579 40.289 13.315 1.00 40.06 146 PRO C CA 1
ATOM 3425 C C . PRO C 1 149 ? -19.532 40.325 14.508 1.00 43.11 146 PRO C C 1
ATOM 3426 O O . PRO C 1 149 ? -19.236 40.992 15.509 1.00 44.05 146 PRO C O 1
ATOM 3430 N N . PRO C 1 150 ? -20.670 39.615 14.401 1.00 45.27 147 PRO C N 1
ATOM 3431 C CA . PRO C 1 150 ? -21.666 39.497 15.455 1.00 48.40 147 PRO C CA 1
ATOM 3432 C C . PRO C 1 150 ? -21.099 39.378 16.876 1.00 48.98 147 PRO C C 1
ATOM 3433 O O . PRO C 1 150 ? -21.506 40.136 17.758 1.00 50.89 147 PRO C O 1
ATOM 3437 N N . LEU C 1 151 ? -20.172 38.451 17.103 1.00 47.66 148 LEU C N 1
ATOM 3438 C CA . LEU C 1 151 ? -19.637 38.274 18.450 1.00 48.76 148 LEU C CA 1
ATOM 3439 C C . LEU C 1 151 ? -18.917 39.537 18.921 1.00 48.68 148 LEU C C 1
ATOM 3440 O O . LEU C 1 151 ? -19.014 39.908 20.092 1.00 50.32 148 LEU C O 1
ATOM 3445 N N . VAL C 1 152 ? -18.198 40.194 18.012 1.00 46.62 149 VAL C N 1
ATOM 3446 C CA . VAL C 1 152 ? -17.456 41.402 18.374 1.00 46.71 149 VAL C CA 1
ATOM 3447 C C . VAL C 1 152 ? -18.440 42.508 18.770 1.00 49.76 149 VAL C C 1
ATOM 3448 O O . VAL C 1 152 ? -18.225 43.227 19.747 1.00 50.79 149 VAL C O 1
ATOM 3452 N N . ALA C 1 153 ? -19.515 42.633 17.996 1.00 51.34 150 ALA C N 1
ATOM 3453 C CA . ALA C 1 153 ? -20.582 43.590 18.288 1.00 55.12 150 ALA C CA 1
ATOM 3454 C C . ALA C 1 153 ? -21.136 43.401 19.703 1.00 58.63 150 ALA C C 1
ATOM 3455 O O . ALA C 1 153 ? -21.257 44.377 20.442 1.00 60.81 150 ALA C O 1
ATOM 3457 N N . ARG C 1 154 ? -21.450 42.154 20.079 1.00 59.92 151 ARG C N 1
ATOM 3458 C CA . ARG C 1 154 ? -21.944 41.842 21.441 1.00 63.94 151 ARG C CA 1
ATOM 3459 C C . ARG C 1 154 ? -21.018 42.405 22.498 1.00 65.45 151 ARG C C 1
ATOM 3460 O O . ARG C 1 154 ? -21.459 43.010 23.473 1.00 68.67 151 ARG C O 1
ATOM 3468 N N . HIS C 1 155 ? -19.727 42.160 22.293 1.00 63.79 152 HIS C N 1
ATOM 3469 C CA . HIS C 1 155 ? -18.696 42.491 23.259 1.00 65.39 152 HIS C CA 1
ATOM 3470 C C . HIS C 1 155 ? -18.523 44.002 23.407 1.00 67.22 152 HIS C C 1
ATOM 3471 O O . HIS C 1 155 ? -18.340 44.498 24.515 1.00 69.85 152 HIS C O 1
ATOM 3478 N N . LEU C 1 156 ? -18.602 44.730 22.297 1.00 66.54 153 LEU C N 1
ATOM 3479 C CA . LEU C 1 156 ? -18.542 46.189 22.340 1.00 68.93 153 LEU C CA 1
ATOM 3480 C C . LEU C 1 156 ? -19.799 46.758 23.005 1.00 73.73 153 LEU C C 1
ATOM 3481 O O . LEU C 1 156 ? -19.746 47.823 23.619 1.00 76.46 153 LEU C O 1
ATOM 3486 N N . GLN C 1 157 ? -20.911 46.027 22.878 1.00 75.03 154 GLN C N 1
ATOM 3487 C CA . GLN C 1 157 ? -22.195 46.334 23.525 1.00 79.55 154 GLN C CA 1
ATOM 3488 C C . GLN C 1 157 ? -22.912 47.483 22.822 1.00 81.68 154 GLN C C 1
ATOM 3489 O O . GLN C 1 157 ? -23.150 47.421 21.611 1.00 80.18 154 GLN C O 1
#

Radius of gyration: 25.34 Å; Cα contacts (8 Å, |Δi|>4): 720; chains: 3; bounding box: 72×55×46 Å